Protein AF-0000000077490449 (afdb_homodimer)

Secondary structure (DSSP, 8-state):
-HHHHHHHHHHHHHHHHHHHHHTT---------TT-EEEEESTTSHHHHHHHHHHHHTT-EEEEE-S-HHHHHHHHHHHHTT--TT--PPPEE----TT-HHHHHHHHHHHHHHHS--SEEEE-----B-B-TTT--HHHHHHHHIIIIIHHHHHHHHHHHHHHHTT-EEEEEE--GGGTS--TTBHHHHHHHHHHHHHHHHHHHHHGGGTEEEEEEEE--BSSSTTTT-B-TTS-B-----HHHHTSB-HHHHHHHHHHHHHHT-SEEEES-HHHHHHHHHHHH-HHHHHHHHHHHHHHHHHHHHSTT--/-HHHHHHHHHHHHHHHHHHHHHTT---------TT-EEEEETTTSHHHHHHHHHHHHTT-EEEEE-S-HHHHHHHHHHHHHT--TT--PPPEE----TT-HHHHHHHHHHHHHHHS--SEEEE-----B-B-TTT--HHHHHHHHIIIIIHHHHHHHHHHHHHHHTT-EEEEEE--GGGTS--TTBHHHHHHHHHHHHHHHHHHHHHGGGTEEEEEEEE--BSSSTTTT-B-TTS-B-----HHHHTSB-HHHHHHHHHHHHHHT-SEEEES-HHHHHHHHHHHH-HHHHHHHHHHHHHHHHHHHHSTT--

pLDDT: mean 90.18, std 14.88, range [30.12, 98.94]

Solvent-accessible surface area (backbone atoms only — not comparable to full-atom values): 30178 Å² total; per-residue (Å²): 113,69,60,58,54,47,48,58,48,43,55,49,34,52,49,46,49,52,29,40,55,48,57,67,62,68,48,78,60,69,46,78,53,56,74,32,30,34,39,30,31,32,24,60,43,48,50,24,31,28,33,52,50,51,43,41,74,55,39,24,45,41,34,39,18,27,71,48,59,68,48,34,51,53,46,36,53,56,59,62,68,65,67,57,84,90,60,84,75,72,60,40,74,47,69,46,52,47,73,45,59,86,51,30,48,57,51,25,48,52,51,25,60,74,74,76,43,50,38,28,41,36,44,46,43,68,53,43,44,45,35,48,68,80,64,38,41,66,67,41,40,48,53,33,25,28,33,42,24,53,20,47,54,43,33,45,46,43,41,46,56,57,13,45,74,69,64,23,30,34,41,33,40,54,54,27,47,40,29,67,43,50,50,52,42,25,31,46,37,15,14,16,24,14,19,39,44,24,32,48,53,10,42,33,20,63,32,49,87,42,46,33,46,42,26,40,36,21,38,52,49,44,44,46,60,49,48,28,65,6,27,26,32,83,59,44,66,58,66,44,78,44,68,63,29,68,69,28,44,54,31,57,60,55,23,51,52,50,52,50,34,60,22,22,60,35,56,67,44,80,45,60,58,69,68,56,55,47,48,44,49,32,49,70,42,17,39,62,59,41,50,50,53,37,29,52,50,25,62,73,47,40,71,78,61,66,58,68,76,80,108,112,69,59,59,54,47,49,57,49,45,55,50,34,51,48,44,48,52,28,39,55,49,57,66,63,68,50,78,61,68,46,79,52,54,73,34,29,33,39,31,30,31,24,59,43,49,50,25,31,27,32,51,50,51,42,40,74,54,39,26,44,39,34,38,18,28,72,48,58,67,49,34,51,54,45,36,53,57,58,62,68,66,68,56,86,91,59,85,76,73,60,40,74,47,70,47,53,46,73,47,60,86,51,30,50,60,51,24,49,50,53,26,59,74,72,73,44,49,40,30,41,36,41,48,44,68,53,44,44,45,36,49,67,77,63,37,40,65,67,40,38,48,52,33,26,26,34,42,26,54,20,48,54,44,33,44,43,43,40,46,58,54,12,46,73,68,63,20,31,36,42,34,40,54,55,27,46,39,28,67,44,50,50,50,42,24,31,45,38,14,13,17,24,16,18,39,45,24,31,48,52,10,42,32,19,62,31,49,89,43,47,31,47,42,27,40,34,21,39,50,49,44,44,48,58,51,49,29,66,6,26,26,31,84,59,44,67,58,67,44,78,44,69,63,29,69,67,28,46,54,29,57,61,53,23,52,52,49,51,50,34,59,20,22,60,35,57,67,45,80,45,60,59,68,70,57,57,46,48,44,51,32,49,71,41,18,38,62,59,40,50,51,52,36,30,52,50,22,62,74,48,39,72,78,60,68,57,68,77,80,107

Organism: Branchiostoma lanceolatum (NCBI:txid7740)

Foldseek 3Di:
DVVVCVVVVVVVVVVVVVVVVCLPVFFPQFDQQAAAEEEFEPCLWFLNVLLQLVSVLSHHAYEYEEADPVSQVVSQVVSVVVCRPPHDDGHHYQYDDLLPLVCLLVSLVVSCVVPVAHAEYELDWAAFEFAAPVLADPVLLVSRLSGQASSLVSNCVSHVVRQLVVQEHEYEREAALLLLPPAGRRVSNSVNSVNRVVVQVVVQVVCVVSHYAYEYEHAYAEQTCNQCQHAYRVRHGNRDDDPRNNPGHYSNVVSVVVSRCVSRRPRYHYHDDPVSVVLSVCCVPPVVVNVVVRVVVCVVCVVVHVPPVPD/DVVVCVVVVVVVVVVVVVVVVCLPVFFPQFDQQAAAEEEFEPCLWFLNVLLQLVSVLSHHAYEYEEADPVSQVVSQVVSVVVCRPPHDDGHHYQYDDLLPLVCLLVSLVVSCVVPVAHAEYELDWAAFEFAAPVLADPVLLVSRLSGQASSLVSNCVSHVVRQLVVQEHEYEREAALLLLPPAGRRVSNSVNSVNNVVVQVVVQVVCVVSHYAYEYEHAYAEQTCRQCQHAYRVRHGNRDDDPRNNPGHYSNVVSVVVSRCVSRRPRYHYHDDPVSVVLSVCCVPPVVVNVVVRVVVCVVCVVVHVPPVPD

InterPro domains:
  IPR002347 Short-chain dehydrogenase/reductase SDR [PF00106] (36-229)
  IPR002347 Short-chain dehydrogenase/reductase SDR [PR00080] (116-127)
  IPR002347 Short-chain dehydrogenase/reductase SDR [PR00080] (169-177)
  IPR002347 Short-chain dehydrogenase/reductase SDR [PR00080] (189-208)
  IPR002347 Short-chain dehydrogenase/reductase SDR [PR00081] (37-54)
  IPR002347 Short-chain dehydrogenase/reductase SDR [PR00081] (116-127)
  IPR002347 Short-chain dehydrogenase/reductase SDR [PR00081] (163-179)
  IPR002347 Short-chain dehydrogenase/reductase SDR [PR00081] (189-208)
  IPR002347 Short-chain dehydrogenase/reductase SDR [PR00081] (210-227)
  IPR020904 Short-chain dehydrogenase/reductase, conserved site [PS00061] (176-204)
  IPR036291 NAD(P)-binding domain superfamily [SSF51735] (33-296)
  IPR057326 Ketoreductase domain [SM00822] (36-225)

Sequence (622 aa):
MVAVYLLVGGVLVVVVILLMLSRFARSTHGTTVQDKVVLITGASSGLGEACAEVFFRAGAKVILSSRSSEKLEAASKRLQTLNIPGVTYSPVILPLDLEDLDSLNDKARQAVQCHGRVDILINNAGLGYRGTCLDTTTAVHQKVMNINYFGPITLTRGIIEHMVQNGGGHVVNISSLQGRFAIPYRSAYAAAKHALQAYSDTLRAEVASKGVKVTVVSPGYITTQLSVNAITSDASQYGAMDTTTASGMAPDTVAHKILQAVERGDNEVILGKFIHRAAITLRCIAPSIYFAIMKSRARKEEDNYSHQKQSMVAVYLLVGGVLVVVVILLMLSRFARSTHGTTVQDKVVLITGASSGLGEACAEVFFRAGAKVILSSRSSEKLEAASKRLQTLNIPGVTYSPVILPLDLEDLDSLNDKARQAVQCHGRVDILINNAGLGYRGTCLDTTTAVHQKVMNINYFGPITLTRGIIEHMVQNGGGHVVNISSLQGRFAIPYRSAYAAAKHALQAYSDTLRAEVASKGVKVTVVSPGYITTQLSVNAITSDASQYGAMDTTTASGMAPDTVAHKILQAVERGDNEVILGKFIHRAAITLRCIAPSIYFAIMKSRARKEEDNYSHQKQS

Structure (mmCIF, N/CA/C/O backbone):
data_AF-0000000077490449-model_v1
#
loop_
_entity.id
_entity.type
_entity.pdbx_description
1 polymer 'Dehydrogenase/reductase SDR family member 7B'
#
loop_
_atom_site.group_PDB
_atom_site.id
_atom_site.type_symbol
_atom_site.label_atom_id
_atom_site.label_alt_id
_atom_site.label_comp_id
_atom_site.label_asym_id
_atom_site.label_entity_id
_atom_site.label_seq_id
_atom_site.pdbx_PDB_ins_code
_atom_site.Cartn_x
_atom_site.Cartn_y
_atom_site.Cartn_z
_atom_site.occupancy
_atom_site.B_iso_or_equiv
_atom_site.auth_seq_id
_atom_site.auth_comp_id
_atom_site.auth_asym_id
_atom_site.auth_atom_id
_atom_site.pdbx_PDB_model_num
ATOM 1 N N . MET A 1 1 ? 1.474 -3.764 42.188 1 39.97 1 MET A N 1
ATOM 2 C CA . MET A 1 1 ? 1.087 -3.084 40.969 1 39.97 1 MET A CA 1
ATOM 3 C C . MET A 1 1 ? 2.029 -3.449 39.812 1 39.97 1 MET A C 1
ATOM 5 O O . MET A 1 1 ? 1.581 -3.807 38.719 1 39.97 1 MET A O 1
ATOM 9 N N . VAL A 1 2 ? 3.277 -3.498 40.094 1 48.25 2 VAL A N 1
ATOM 10 C CA . VAL A 1 2 ? 4.305 -3.902 39.156 1 48.25 2 VAL A CA 1
ATOM 11 C C . VAL A 1 2 ? 4.184 -5.395 38.844 1 48.25 2 VAL A C 1
ATOM 13 O O . VAL A 1 2 ? 4.336 -5.824 37.688 1 48.25 2 VAL A O 1
ATOM 16 N N . ALA A 1 3 ? 3.791 -6.051 39.812 1 47.41 3 ALA A N 1
ATOM 17 C CA . ALA A 1 3 ? 3.684 -7.5 39.688 1 47.41 3 ALA A CA 1
ATOM 18 C C . ALA A 1 3 ? 2.533 -7.879 38.75 1 47.41 3 ALA A C 1
ATOM 20 O O . ALA A 1 3 ? 2.656 -8.797 37.938 1 47.41 3 ALA A O 1
ATOM 21 N N . VAL A 1 4 ? 1.383 -7.316 38.875 1 45 4 VAL A N 1
ATOM 22 C CA . VAL A 1 4 ? 0.223 -7.578 38.031 1 45 4 VAL A CA 1
ATOM 23 C C . VAL A 1 4 ? 0.533 -7.18 36.594 1 45 4 VAL A C 1
ATOM 25 O O . VAL A 1 4 ? 0.164 -7.887 35.656 1 45 4 VAL A O 1
ATOM 28 N N . TYR A 1 5 ? 1.234 -6.148 36.406 1 45.19 5 TYR A N 1
ATOM 29 C CA . TYR A 1 5 ? 1.629 -5.73 35.062 1 45.19 5 TYR A CA 1
ATOM 30 C C . TYR A 1 5 ? 2.613 -6.719 34.469 1 45.19 5 TYR A C 1
ATOM 32 O O . TYR A 1 5 ? 2.555 -7 33.25 1 45.19 5 TYR A O 1
ATOM 40 N N . LEU A 1 6 ? 3.367 -7.305 35.344 1 47.34 6 LEU A N 1
ATOM 41 C CA . LEU A 1 6 ? 4.32 -8.32 34.906 1 47.34 6 LEU A CA 1
ATOM 42 C C . LEU A 1 6 ? 3.602 -9.609 34.531 1 47.34 6 LEU A C 1
ATOM 44 O O . LEU A 1 6 ? 3.961 -10.25 33.531 1 47.34 6 LEU A O 1
ATOM 48 N N . LEU A 1 7 ? 2.668 -9.969 35.281 1 47.91 7 LEU A N 1
ATOM 49 C CA . LEU A 1 7 ? 1.916 -11.195 35 1 47.91 7 LEU A CA 1
ATOM 50 C C . LEU A 1 7 ? 1.09 -11.047 33.719 1 47.91 7 LEU A C 1
ATOM 52 O O . LEU A 1 7 ? 1.079 -11.945 32.875 1 47.91 7 LEU A O 1
ATOM 56 N N . VAL A 1 8 ? 0.32 -10 33.688 1 49.81 8 VAL A N 1
ATOM 57 C CA . VAL A 1 8 ? -0.479 -9.742 32.469 1 49.81 8 VAL A CA 1
ATOM 58 C C . VAL A 1 8 ? 0.436 -9.578 31.266 1 49.81 8 VAL A C 1
ATOM 60 O O . VAL A 1 8 ? 0.133 -10.086 30.188 1 49.81 8 VAL A O 1
ATOM 63 N N . GLY A 1 9 ? 1.494 -9.039 31.547 1 50.91 9 GLY A N 1
ATOM 64 C CA . GLY A 1 9 ? 2.521 -8.953 30.516 1 50.91 9 GLY A CA 1
ATOM 65 C C . GLY A 1 9 ? 3.084 -10.305 30.125 1 50.91 9 GLY A C 1
ATOM 66 O O . GLY A 1 9 ? 3.316 -10.562 28.938 1 50.91 9 GLY A O 1
ATOM 67 N N . GLY A 1 10 ? 3.252 -11.133 31.078 1 49.72 10 GLY A N 1
ATOM 68 C CA . GLY A 1 10 ? 3.729 -12.477 30.812 1 49.72 10 GLY A CA 1
ATOM 69 C C . GLY A 1 10 ? 2.758 -13.305 30 1 49.72 10 GLY A C 1
ATOM 70 O O . GLY A 1 10 ? 3.16 -13.977 29.031 1 49.72 10 GLY A O 1
ATOM 71 N N . VAL A 1 11 ? 1.585 -13.414 30.422 1 52.66 11 VAL A N 1
ATOM 72 C CA . VAL A 1 11 ? 0.553 -14.148 29.688 1 52.66 11 VAL A CA 1
ATOM 73 C C . VAL A 1 11 ? 0.431 -13.602 28.266 1 52.66 11 VAL A C 1
ATOM 75 O O . VAL A 1 11 ? 0.319 -14.367 27.312 1 52.66 11 VAL A O 1
ATOM 78 N N . LEU A 1 12 ? 0.49 -12.414 28.125 1 53.16 12 LEU A N 1
ATOM 79 C CA . LEU A 1 12 ? 0.406 -11.812 26.797 1 53.16 12 LEU A CA 1
ATOM 80 C C . LEU A 1 12 ? 1.589 -12.234 25.938 1 53.16 12 LEU A C 1
ATOM 82 O O . LEU A 1 12 ? 1.423 -12.523 24.75 1 53.16 12 LEU A O 1
ATOM 86 N N . VAL A 1 13 ? 2.709 -12.375 26.625 1 50.28 13 VAL A N 1
ATOM 87 C CA . VAL A 1 13 ? 3.914 -12.82 25.938 1 50.28 13 VAL A CA 1
ATOM 88 C C . VAL A 1 13 ? 3.74 -14.258 25.453 1 50.28 13 VAL A C 1
ATOM 90 O O . VAL A 1 13 ? 4.086 -14.594 24.328 1 50.28 13 VAL A O 1
ATOM 93 N N . VAL A 1 14 ? 3.305 -15.102 26.312 1 52.88 14 VAL A N 1
ATOM 94 C CA . VAL A 1 14 ? 3.066 -16.5 25.938 1 52.88 14 VAL A CA 1
ATOM 95 C C . VAL A 1 14 ? 2.068 -16.562 24.781 1 52.88 14 VAL A C 1
ATOM 97 O O . VAL A 1 14 ? 2.264 -17.312 23.828 1 52.88 14 VAL A O 1
ATOM 100 N N . VAL A 1 15 ? 1.185 -15.773 24.891 1 54.62 15 VAL A N 1
ATOM 101 C CA . VAL A 1 15 ? 0.162 -15.781 23.844 1 54.62 15 VAL A CA 1
ATOM 102 C C . VAL A 1 15 ? 0.759 -15.297 22.531 1 54.62 15 VAL A C 1
ATOM 104 O O . VAL A 1 15 ? 0.509 -15.883 21.469 1 54.62 15 VAL A O 1
ATOM 107 N N . VAL A 1 16 ? 1.604 -14.289 22.719 1 55.72 16 VAL A N 1
ATOM 108 C CA . VAL A 1 16 ? 2.246 -13.781 21.516 1 55.72 16 VAL A CA 1
ATOM 109 C C . VAL A 1 16 ? 3.164 -14.844 20.922 1 55.72 16 VAL A C 1
ATOM 111 O O . VAL A 1 16 ? 3.172 -15.062 19.703 1 55.72 16 VAL A O 1
ATOM 114 N N . ILE A 1 17 ? 3.889 -15.492 21.766 1 54.31 17 ILE A N 1
ATOM 115 C CA . ILE A 1 17 ? 4.789 -16.547 21.312 1 54.31 17 ILE A CA 1
ATOM 116 C C . ILE A 1 17 ? 3.986 -17.672 20.672 1 54.31 17 ILE A C 1
ATOM 118 O O . ILE A 1 17 ? 4.344 -18.172 19.594 1 54.31 17 ILE A O 1
ATOM 122 N N . LEU A 1 18 ? 3.039 -18.031 21.344 1 54.97 18 LEU A N 1
ATOM 123 C CA . LEU A 1 18 ? 2.225 -19.109 20.812 1 54.97 18 LEU A CA 1
ATOM 124 C C . LEU A 1 18 ? 1.582 -18.719 19.5 1 54.97 18 LEU A C 1
ATOM 126 O O . LEU A 1 18 ? 1.51 -19.531 18.562 1 54.97 18 LEU A O 1
ATOM 130 N N . LEU A 1 19 ? 1.301 -17.5 19.531 1 56.25 19 LEU A N 1
ATOM 131 C CA . LEU A 1 19 ? 0.668 -17.031 18.297 1 56.25 19 LEU A CA 1
ATOM 132 C C . LEU A 1 19 ? 1.681 -16.953 17.156 1 56.25 19 LEU A C 1
ATOM 134 O O . LEU A 1 19 ? 1.365 -17.281 16.016 1 56.25 19 LEU A O 1
ATOM 138 N N . MET A 1 20 ? 2.854 -16.531 17.562 1 56.38 20 MET A N 1
ATOM 139 C CA . MET A 1 20 ? 3.922 -16.516 16.562 1 56.38 20 MET A CA 1
ATOM 140 C C . MET A 1 20 ? 4.223 -17.922 16.062 1 56.38 20 MET A C 1
ATOM 142 O O . MET A 1 20 ? 4.473 -18.125 14.867 1 56.38 20 MET A O 1
ATOM 146 N N . LEU A 1 21 ? 4.137 -18.797 16.953 1 54.88 21 LEU A N 1
ATOM 147 C CA . LEU A 1 21 ? 4.418 -20.188 16.578 1 54.88 21 LEU A CA 1
ATOM 148 C C . LEU A 1 21 ? 3.314 -20.734 15.688 1 54.88 21 LEU A C 1
ATOM 150 O O . LEU A 1 21 ? 3.555 -21.656 14.898 1 54.88 21 LEU A O 1
ATOM 154 N N . SER A 1 22 ? 2.193 -20.172 15.82 1 51.47 22 SER A N 1
ATOM 155 C CA . SER A 1 22 ? 1.087 -20.672 15.008 1 51.47 22 SER A CA 1
ATOM 156 C C . SER A 1 22 ? 1.278 -20.328 13.539 1 51.47 22 SER A C 1
ATOM 158 O O . SER A 1 22 ? 0.618 -20.891 12.664 1 51.47 22 SER A O 1
ATOM 160 N N . ARG A 1 23 ? 2.156 -19.359 13.344 1 55.34 23 ARG A N 1
ATOM 161 C CA . ARG A 1 23 ? 2.475 -18.969 11.977 1 55.34 23 ARG A CA 1
ATOM 162 C C . ARG A 1 23 ? 3.051 -20.156 11.195 1 55.34 23 ARG A C 1
ATOM 164 O O . ARG A 1 23 ? 2.996 -20.188 9.969 1 55.34 23 ARG A O 1
ATOM 171 N N . PHE A 1 24 ? 3.506 -21.047 11.992 1 51.28 24 PHE A N 1
ATOM 172 C CA . PHE A 1 24 ? 4.16 -22.203 11.375 1 51.28 24 PHE A CA 1
ATOM 173 C C . PHE A 1 24 ? 3.154 -23.312 11.102 1 51.28 24 PHE A C 1
ATOM 175 O O . PHE A 1 24 ? 3.504 -24.344 10.516 1 51.28 24 PHE A O 1
ATOM 182 N N . ALA A 1 25 ? 1.963 -23.047 11.492 1 51.03 25 ALA A N 1
ATOM 183 C CA . ALA A 1 25 ? 0.997 -24.109 11.211 1 51.03 25 ALA A CA 1
ATOM 184 C C . ALA A 1 25 ? 0.637 -24.141 9.727 1 51.03 25 ALA A C 1
ATOM 186 O O . ALA A 1 25 ? 0.317 -23.109 9.133 1 51.03 25 ALA A O 1
ATOM 187 N N . ARG A 1 26 ? 1.189 -25.141 9.055 1 55.12 26 ARG A N 1
ATOM 188 C CA . ARG A 1 26 ? 0.95 -25.406 7.641 1 55.12 26 ARG A CA 1
ATOM 189 C C . ARG A 1 26 ? -0.336 -26.203 7.438 1 55.12 26 ARG A C 1
ATOM 191 O O . ARG A 1 26 ? -0.715 -27 8.289 1 55.12 26 ARG A O 1
ATOM 198 N N . SER A 1 27 ? -1.122 -25.609 6.441 1 55.31 27 SER A N 1
ATOM 199 C CA . SER A 1 27 ? -2.336 -26.328 6.082 1 55.31 27 SER A CA 1
ATOM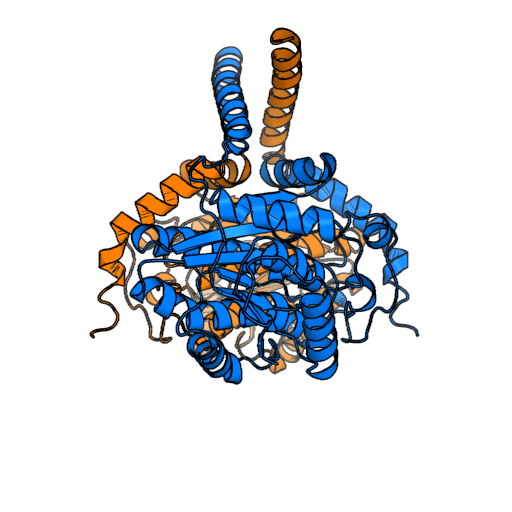 200 C C . SER A 1 27 ? -2.014 -27.75 5.613 1 55.31 27 SER A C 1
ATOM 202 O O . SER A 1 27 ? -0.979 -27.984 4.984 1 55.31 27 SER A O 1
ATOM 204 N N . THR A 1 28 ? -2.549 -28.719 6.094 1 51.53 28 THR A N 1
ATOM 205 C CA . THR A 1 28 ? -2.34 -30.125 5.73 1 51.53 28 THR A CA 1
ATOM 206 C C . THR A 1 28 ? -3.201 -30.5 4.531 1 51.53 28 THR A C 1
ATOM 208 O O . THR A 1 28 ? -3.268 -31.672 4.156 1 51.53 28 THR A O 1
ATOM 211 N N . HIS A 1 29 ? -3.955 -29.578 3.922 1 55.91 29 HIS A N 1
ATOM 212 C CA . HIS A 1 29 ? -4.789 -30.078 2.83 1 55.91 29 HIS A CA 1
ATOM 213 C C . HIS A 1 29 ? -4.023 -30.078 1.511 1 55.91 29 HIS A C 1
ATOM 215 O O . HIS A 1 29 ? -4.004 -29.078 0.799 1 55.91 29 HIS A O 1
ATOM 221 N N . GLY A 1 30 ? -3.197 -31.047 1.38 1 64.56 30 GLY A N 1
ATOM 222 C CA . GLY A 1 30 ? -2.287 -31.109 0.247 1 64.56 30 GLY A CA 1
ATOM 223 C C . GLY A 1 30 ? -2.99 -31.391 -1.066 1 64.56 30 GLY A C 1
ATOM 224 O O . GLY A 1 30 ? -3.762 -32.344 -1.168 1 64.56 30 GLY A O 1
ATOM 225 N N . THR A 1 31 ? -3.258 -30.344 -1.899 1 80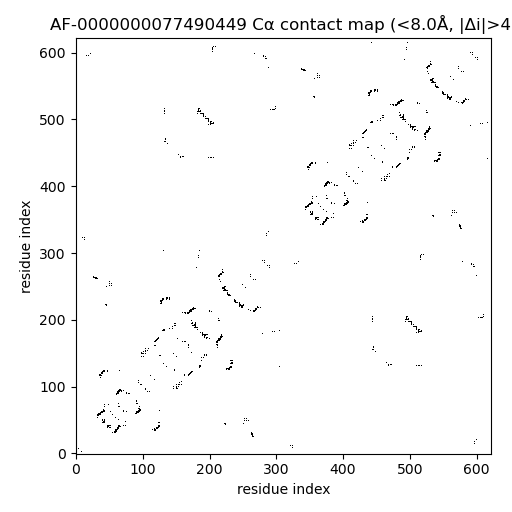.56 31 THR A N 1
ATOM 226 C CA . THR A 1 31 ? -3.736 -30.547 -3.262 1 80.56 31 THR A CA 1
ATOM 227 C C . THR A 1 31 ? -2.57 -30.594 -4.246 1 80.56 31 THR A C 1
ATOM 229 O O . THR A 1 31 ? -1.542 -29.953 -4.023 1 80.56 31 THR A O 1
ATOM 232 N N . THR A 1 32 ? -2.73 -31.594 -5.117 1 91.06 32 THR A N 1
ATOM 233 C CA . THR A 1 32 ? -1.723 -31.672 -6.172 1 91.06 32 THR A CA 1
ATOM 234 C C . THR A 1 32 ? -2.037 -30.688 -7.297 1 91.06 32 THR A C 1
ATOM 236 O O . THR A 1 32 ? -3.199 -30.344 -7.523 1 91.06 32 THR A O 1
ATOM 239 N N . VAL A 1 33 ? -0.99 -30.234 -8 1 96.31 33 VAL A N 1
ATOM 240 C CA . VAL A 1 33 ? -1.188 -29.312 -9.109 1 96.31 33 VAL A CA 1
ATOM 241 C C . VAL A 1 33 ? -1.253 -30.078 -10.43 1 96.31 33 VAL A C 1
ATOM 243 O O . VAL A 1 33 ? -1.312 -29.484 -11.5 1 96.31 33 VAL A O 1
ATOM 246 N N . GLN A 1 34 ? -1.251 -31.422 -10.312 1 94.62 34 GLN A N 1
ATOM 247 C CA . GLN A 1 34 ? -1.337 -32.281 -11.5 1 94.62 34 GLN A CA 1
ATOM 248 C C . GLN A 1 34 ? -2.592 -31.953 -12.312 1 94.62 34 GLN A C 1
ATOM 250 O O . GLN A 1 34 ? -3.697 -31.922 -11.766 1 94.62 34 GLN A O 1
ATOM 255 N N . ASP A 1 35 ? -2.449 -31.625 -13.555 1 94.69 35 ASP A N 1
ATOM 256 C CA . ASP A 1 35 ? -3.48 -31.375 -14.562 1 94.69 35 ASP A CA 1
ATOM 257 C C . ASP A 1 35 ? -4.203 -30.062 -14.297 1 94.69 35 ASP A C 1
ATOM 259 O O . ASP A 1 35 ? -5.188 -29.75 -14.969 1 94.69 35 ASP A O 1
ATOM 263 N N . LYS A 1 36 ? -3.752 -29.344 -13.273 1 96.88 36 LYS A N 1
ATOM 264 C CA . LYS A 1 36 ? -4.305 -28 -13.039 1 96.88 36 LYS A CA 1
ATOM 265 C C . LYS A 1 36 ? -3.725 -26.984 -14.023 1 96.88 36 LYS A C 1
ATOM 267 O O . LYS A 1 36 ? -2.564 -27.109 -14.43 1 96.88 36 LYS A O 1
ATOM 272 N N . VAL A 1 37 ? -4.527 -26.031 -14.414 1 98.19 37 VAL A N 1
ATOM 273 C CA . VAL A 1 37 ? -4.09 -24.969 -15.312 1 98.19 37 VAL A CA 1
ATOM 274 C C . VAL A 1 37 ? -3.523 -23.812 -14.508 1 98.19 37 VAL A C 1
ATOM 276 O O . VAL A 1 37 ? -4.215 -23.234 -13.656 1 98.19 37 VAL A O 1
ATOM 279 N N . VAL A 1 38 ? -2.254 -23.453 -14.773 1 98.81 38 VAL A N 1
ATOM 280 C CA . VAL A 1 38 ? -1.554 -22.422 -14.016 1 98.81 38 VAL A CA 1
ATOM 281 C C . VAL A 1 38 ? -1.122 -21.297 -14.953 1 98.81 38 VAL A C 1
ATOM 283 O O . VAL A 1 38 ? -0.371 -21.531 -15.898 1 98.81 38 VAL A O 1
ATOM 286 N N . LEU A 1 39 ? -1.659 -20.094 -14.742 1 98.94 39 LEU A N 1
ATOM 287 C CA . LEU A 1 39 ? -1.214 -18.891 -15.438 1 98.94 39 LEU A CA 1
ATOM 288 C C . LEU A 1 39 ? -0.117 -18.188 -14.648 1 98.94 39 LEU A C 1
ATOM 290 O O . LEU A 1 39 ? -0.303 -17.859 -13.469 1 98.94 39 LEU A O 1
ATOM 294 N N . ILE A 1 40 ? 1.031 -17.953 -15.242 1 98.94 40 ILE A N 1
ATOM 295 C CA . ILE A 1 40 ? 2.172 -17.328 -14.578 1 98.94 40 ILE A CA 1
ATOM 296 C C . ILE A 1 40 ? 2.578 -16.062 -15.328 1 98.94 40 ILE A C 1
ATOM 298 O O . ILE A 1 40 ? 2.914 -16.125 -16.516 1 98.94 40 ILE A O 1
ATOM 302 N N . THR A 1 41 ? 2.562 -14.938 -14.695 1 98.81 41 THR A N 1
ATOM 303 C CA . THR A 1 41 ? 3.055 -13.711 -15.305 1 98.81 41 THR A CA 1
ATOM 304 C C . THR A 1 41 ? 4.547 -13.531 -15.039 1 98.81 41 THR A C 1
ATOM 306 O O . THR A 1 41 ? 5.059 -13.992 -14.016 1 98.81 41 THR A O 1
ATOM 309 N N . GLY A 1 42 ? 5.219 -12.805 -15.953 1 97.94 42 GLY A N 1
ATOM 310 C CA . GLY A 1 42 ? 6.664 -12.695 -15.859 1 97.94 42 GLY A CA 1
ATOM 311 C C . GLY A 1 42 ? 7.383 -14.016 -16.047 1 97.94 42 GLY A C 1
ATOM 312 O O . GLY A 1 42 ? 8.398 -14.273 -15.406 1 97.94 42 GLY A O 1
ATOM 313 N N . ALA A 1 43 ? 6.91 -14.859 -16.891 1 98.06 43 ALA A N 1
ATOM 314 C CA . ALA A 1 43 ? 7.332 -16.25 -16.969 1 98.06 43 ALA A CA 1
ATOM 315 C C . ALA A 1 43 ? 8.57 -16.406 -17.844 1 98.06 43 ALA A C 1
ATOM 317 O O . ALA A 1 43 ? 9.086 -17.516 -18.016 1 98.06 43 ALA A O 1
ATOM 318 N N . SER A 1 44 ? 9.117 -15.328 -18.344 1 94.12 44 SER A N 1
ATOM 319 C CA . SER A 1 44 ? 10.219 -15.445 -19.297 1 94.12 44 SER A CA 1
ATOM 320 C C . SER A 1 44 ? 11.562 -15.188 -18.625 1 94.12 44 SER A C 1
ATOM 322 O O . SER A 1 44 ? 12.594 -15.133 -19.281 1 94.12 44 SER A O 1
ATOM 324 N N . SER A 1 45 ? 11.547 -14.922 -17.312 1 91.81 45 SER A N 1
ATOM 325 C CA . SER A 1 45 ? 12.82 -14.688 -16.641 1 91.81 45 SER A CA 1
ATOM 326 C C . SER A 1 45 ? 12.703 -14.891 -15.133 1 91.81 45 SER A C 1
ATOM 328 O O . SER A 1 45 ? 11.594 -15 -14.602 1 91.81 45 SER A O 1
ATOM 330 N N . GLY A 1 46 ? 13.828 -15.141 -14.586 1 95.19 46 GLY A N 1
ATOM 331 C CA . GLY A 1 46 ? 13.961 -15.102 -13.141 1 95.19 46 GLY A CA 1
ATOM 332 C C . GLY A 1 46 ? 13.047 -16.078 -12.43 1 95.19 46 GLY A C 1
ATOM 333 O O . GLY A 1 46 ? 13.031 -17.266 -12.75 1 95.19 46 GLY A O 1
ATOM 334 N N . LEU A 1 47 ? 12.359 -15.57 -11.469 1 97.81 47 LEU A N 1
ATOM 335 C CA . LEU A 1 47 ? 11.5 -16.391 -10.625 1 97.81 47 LEU A CA 1
ATOM 336 C C . LEU A 1 47 ? 10.344 -16.969 -11.438 1 97.81 47 LEU A C 1
ATOM 338 O O . LEU A 1 47 ? 9.922 -18.109 -11.211 1 97.81 47 LEU A O 1
ATOM 342 N N . GLY A 1 48 ? 9.805 -16.188 -12.406 1 98.38 48 GLY A N 1
ATOM 343 C CA . GLY A 1 48 ? 8.719 -16.672 -13.234 1 98.38 48 GLY A CA 1
ATOM 344 C C . GLY A 1 48 ? 9.086 -17.891 -14.062 1 98.38 48 GLY A C 1
ATOM 345 O O . GLY A 1 48 ? 8.305 -18.828 -14.18 1 98.38 48 GLY A O 1
ATOM 346 N N . GLU A 1 49 ? 10.242 -17.812 -14.617 1 97.62 49 GLU A N 1
ATOM 347 C CA . GLU A 1 49 ? 10.742 -18.953 -15.391 1 97.62 49 GLU A CA 1
ATOM 348 C C . GLU A 1 49 ? 10.922 -20.188 -14.5 1 97.62 49 GLU A C 1
ATOM 350 O O . GLU A 1 49 ? 10.578 -21.297 -14.891 1 97.62 49 GLU A O 1
ATOM 355 N N . ALA A 1 50 ? 11.477 -19.984 -13.32 1 98.25 50 ALA A N 1
ATOM 356 C CA . ALA A 1 50 ? 11.672 -21.078 -12.367 1 98.25 50 ALA A CA 1
ATOM 357 C C . ALA A 1 50 ? 10.328 -21.672 -11.945 1 98.25 50 ALA A C 1
ATOM 359 O O . ALA A 1 50 ? 10.195 -22.891 -11.836 1 98.25 50 ALA A O 1
ATOM 360 N N . CYS A 1 51 ? 9.336 -20.844 -11.703 1 98.75 51 CYS A N 1
ATOM 361 C CA . CYS A 1 51 ? 8 -21.328 -11.359 1 98.75 51 CYS A CA 1
ATOM 362 C C . CYS A 1 51 ? 7.41 -22.141 -12.5 1 98.75 51 CYS A C 1
ATOM 364 O O . CYS A 1 51 ? 6.832 -23.219 -12.273 1 98.75 51 CYS A O 1
ATOM 366 N N . ALA A 1 52 ? 7.543 -21.625 -13.711 1 98.44 52 ALA A N 1
ATOM 367 C CA . ALA A 1 52 ? 7.031 -22.344 -14.875 1 98.44 52 ALA A CA 1
ATOM 368 C C . ALA A 1 52 ? 7.59 -23.766 -14.922 1 98.44 52 ALA A C 1
ATOM 370 O O . ALA A 1 52 ? 6.84 -24.719 -15.117 1 98.44 52 ALA A O 1
ATOM 371 N N . GLU A 1 53 ? 8.875 -23.859 -14.727 1 97.62 53 GLU A N 1
ATOM 372 C CA . GLU A 1 53 ? 9.523 -25.172 -14.789 1 97.62 53 GLU A CA 1
ATOM 373 C C . GLU A 1 53 ? 9.055 -26.078 -13.656 1 97.62 53 GLU A C 1
ATOM 375 O O . GLU A 1 53 ? 8.711 -27.234 -13.891 1 97.62 53 GLU A O 1
ATOM 380 N N . VAL A 1 54 ? 9.039 -25.578 -12.422 1 98.06 54 VAL A N 1
ATOM 381 C CA . VAL A 1 54 ? 8.703 -26.359 -11.242 1 98.06 54 VAL A CA 1
ATOM 382 C C . VAL A 1 54 ? 7.25 -26.828 -11.336 1 98.06 54 VAL A C 1
ATOM 384 O O . VAL A 1 54 ? 6.953 -28 -11.047 1 98.06 54 VAL A O 1
ATOM 387 N N . PHE A 1 55 ? 6.324 -26.016 -11.766 1 97.94 55 PHE A N 1
ATOM 388 C CA . PHE A 1 55 ? 4.918 -26.375 -11.883 1 97.94 55 PHE A CA 1
ATOM 389 C C . PHE A 1 55 ? 4.695 -27.328 -13.055 1 97.94 55 PHE A C 1
ATOM 391 O O . PHE A 1 55 ? 3.883 -28.25 -12.969 1 97.94 55 PHE A O 1
ATOM 398 N N . PHE A 1 56 ? 5.414 -27.109 -14.148 1 97.5 56 PHE A N 1
ATOM 399 C CA . PHE A 1 56 ? 5.336 -28 -15.297 1 97.5 56 PHE A CA 1
ATOM 400 C C . PHE A 1 56 ? 5.801 -29.406 -14.93 1 97.5 56 PHE A C 1
ATOM 402 O O . PHE A 1 56 ? 5.133 -30.391 -15.242 1 97.5 56 PHE A O 1
ATOM 409 N N . ARG A 1 57 ? 6.891 -29.484 -14.211 1 95.62 57 ARG A N 1
ATOM 410 C CA . ARG A 1 57 ? 7.434 -30.766 -13.75 1 95.62 57 ARG A CA 1
ATOM 411 C C . ARG A 1 57 ? 6.457 -31.469 -12.812 1 95.62 57 ARG A C 1
ATOM 413 O O . ARG A 1 57 ? 6.402 -32.688 -12.781 1 95.62 57 ARG A O 1
ATOM 420 N N . ALA A 1 58 ? 5.676 -30.703 -12.141 1 95.12 58 ALA A N 1
ATOM 421 C CA . ALA A 1 58 ? 4.711 -31.25 -11.188 1 95.12 58 ALA A CA 1
ATOM 422 C C . ALA A 1 58 ? 3.432 -31.688 -11.898 1 95.12 58 ALA A C 1
ATOM 424 O O . ALA A 1 58 ? 2.494 -32.156 -11.258 1 95.12 58 ALA A O 1
ATOM 425 N N . GLY A 1 59 ? 3.354 -31.453 -13.227 1 95 59 GLY A N 1
ATOM 426 C CA . GLY A 1 59 ? 2.256 -31.969 -14.023 1 95 59 GLY A CA 1
ATOM 427 C C . GLY A 1 59 ? 1.197 -30.938 -14.336 1 95 59 GLY A C 1
ATOM 428 O O . GLY A 1 59 ? 0.13 -31.266 -14.852 1 95 59 GLY A O 1
ATOM 429 N N . ALA A 1 60 ? 1.458 -29.688 -14.07 1 97 60 ALA A N 1
ATOM 430 C CA . ALA A 1 60 ? 0.496 -28.625 -14.344 1 97 60 ALA A CA 1
ATOM 431 C C . ALA A 1 60 ? 0.504 -28.234 -15.82 1 97 60 ALA A C 1
ATOM 433 O O . ALA A 1 60 ? 1.53 -28.359 -16.484 1 97 60 ALA A O 1
ATOM 434 N N . LYS A 1 61 ? -0.644 -27.828 -16.312 1 97.69 61 LYS A N 1
ATOM 435 C CA . LYS A 1 61 ? -0.74 -27.141 -17.594 1 97.69 61 LYS A CA 1
ATOM 436 C C . LYS A 1 61 ? -0.417 -25.656 -17.453 1 97.69 61 LYS A C 1
ATOM 438 O O . LYS A 1 61 ? -1.216 -24.891 -16.906 1 97.69 61 LYS A O 1
ATOM 443 N N . VAL A 1 62 ? 0.742 -25.234 -17.984 1 98.38 62 VAL A N 1
ATOM 444 C CA . VAL A 1 62 ? 1.213 -23.891 -17.688 1 98.38 62 VAL A CA 1
ATOM 445 C C . VAL A 1 62 ? 0.923 -22.953 -18.859 1 98.38 62 VAL A C 1
ATOM 447 O O . VAL A 1 62 ? 1.054 -23.359 -20.016 1 98.38 62 VAL A O 1
ATOM 450 N N . ILE A 1 63 ? 0.394 -21.812 -18.578 1 98.81 63 ILE A N 1
ATOM 451 C CA . ILE A 1 63 ? 0.281 -20.656 -19.484 1 98.81 63 ILE A CA 1
ATOM 452 C C . ILE A 1 63 ? 1.322 -19.609 -19.109 1 98.81 63 ILE A C 1
ATOM 454 O O . ILE A 1 63 ? 1.296 -19.062 -18 1 98.81 63 ILE A O 1
ATOM 458 N N . LEU A 1 64 ? 2.258 -19.344 -20.062 1 98.75 64 LEU A N 1
ATOM 459 C CA . LEU A 1 64 ? 3.367 -18.422 -19.828 1 98.75 64 LEU A CA 1
ATOM 460 C C . LEU A 1 64 ? 3.027 -17.031 -20.359 1 98.75 64 LEU A C 1
ATOM 462 O O . LEU A 1 64 ? 2.721 -16.859 -21.547 1 98.75 64 LEU A O 1
ATOM 466 N N . SER A 1 65 ? 3.115 -16.047 -19.469 1 98.75 65 SER A N 1
ATOM 467 C CA . SER A 1 65 ? 2.783 -14.695 -19.891 1 98.75 65 SER A CA 1
ATOM 468 C C . SER A 1 65 ? 3.908 -13.719 -19.547 1 98.75 65 SER A C 1
ATOM 470 O O . SER A 1 65 ? 4.488 -13.781 -18.469 1 98.75 65 SER A O 1
ATOM 472 N N . SER A 1 66 ? 4.273 -12.906 -20.406 1 97.88 66 SER A N 1
ATOM 473 C CA . SER A 1 66 ? 5.18 -11.766 -20.312 1 97.88 66 SER A CA 1
ATOM 474 C C . SER A 1 66 ? 5.027 -10.844 -21.516 1 97.88 66 SER A C 1
ATOM 476 O O . SER A 1 66 ? 4.172 -11.07 -22.375 1 97.88 66 SER A O 1
ATOM 478 N N . ARG A 1 67 ? 5.816 -9.852 -21.609 1 95.06 67 ARG A N 1
ATOM 479 C CA . ARG A 1 67 ? 5.664 -8.852 -22.672 1 95.06 67 ARG A CA 1
ATOM 480 C C . ARG A 1 67 ? 6.25 -9.359 -23.984 1 95.06 67 ARG A C 1
ATOM 482 O O . ARG A 1 67 ? 5.781 -8.984 -25.062 1 95.06 67 ARG A O 1
ATOM 489 N N . SER A 1 68 ? 7.25 -10.227 -23.922 1 96 68 SER A N 1
ATOM 490 C CA . SER A 1 68 ? 8 -10.602 -25.109 1 96 68 SER A CA 1
ATOM 491 C C . SER A 1 68 ? 7.582 -11.984 -25.609 1 96 68 SER A C 1
ATOM 493 O O . SER A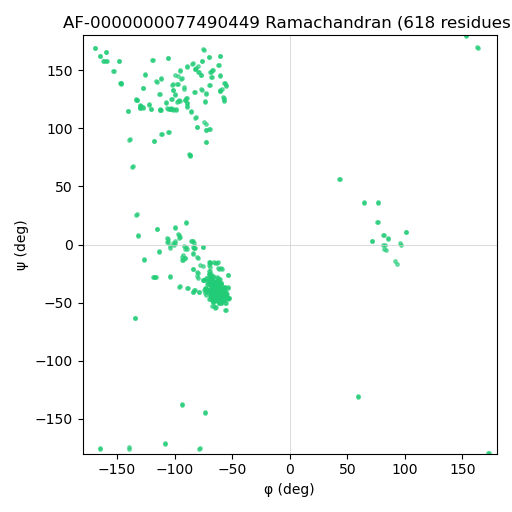 1 68 ? 7.883 -12.992 -24.984 1 96 68 SER A O 1
ATOM 495 N N . SER A 1 69 ? 7.047 -11.992 -26.812 1 97.38 69 SER A N 1
ATOM 496 C CA . SER A 1 69 ? 6.664 -13.266 -27.406 1 97.38 69 SER A CA 1
ATOM 497 C C . SER A 1 69 ? 7.887 -14.133 -27.688 1 97.38 69 SER A C 1
ATOM 499 O O . SER A 1 69 ? 7.848 -15.352 -27.484 1 97.38 69 SER A O 1
ATOM 501 N N . GLU A 1 70 ? 8.906 -13.523 -28.094 1 97.88 70 GLU A N 1
ATOM 502 C CA . GLU A 1 70 ? 10.125 -14.25 -28.422 1 97.88 70 GLU A CA 1
ATOM 503 C C . GLU A 1 70 ? 10.688 -14.969 -27.188 1 97.88 70 GLU A C 1
ATOM 505 O O . GLU A 1 70 ? 11.039 -16.141 -27.266 1 97.88 70 GLU A O 1
ATOM 510 N N . LYS A 1 71 ? 10.742 -14.297 -26.094 1 97.5 71 LYS A N 1
ATOM 511 C CA . LYS A 1 71 ? 11.266 -14.883 -24.859 1 97.5 71 LYS A CA 1
ATOM 512 C C . LYS A 1 71 ? 10.336 -15.977 -24.344 1 97.5 71 LYS A C 1
ATOM 514 O O . LYS A 1 71 ? 10.797 -16.984 -23.797 1 97.5 71 LYS A O 1
ATOM 519 N N . LEU A 1 72 ? 9.078 -15.781 -24.562 1 98.19 72 LEU A N 1
ATOM 520 C CA . LEU A 1 72 ? 8.109 -16.781 -24.141 1 98.19 72 LEU A CA 1
ATOM 521 C C . LEU A 1 72 ? 8.234 -18.047 -24.969 1 98.19 72 LEU A C 1
ATOM 523 O O . LEU A 1 72 ? 8.141 -19.156 -24.422 1 98.19 72 LEU A O 1
ATOM 527 N N . GLU A 1 73 ? 8.391 -17.906 -26.25 1 97.75 73 GLU A N 1
ATOM 528 C CA . GLU A 1 73 ? 8.57 -19.047 -27.125 1 97.75 73 GLU A CA 1
ATOM 529 C C . GLU A 1 73 ? 9.812 -19.859 -26.734 1 97.75 73 GLU A C 1
ATOM 531 O O . GLU A 1 73 ? 9.781 -21.078 -26.703 1 97.75 73 GLU A O 1
ATOM 536 N N . ALA A 1 74 ? 10.852 -19.141 -26.453 1 97.38 74 ALA A N 1
ATOM 537 C CA . ALA A 1 74 ? 12.078 -19.797 -26 1 97.38 74 ALA A CA 1
ATOM 538 C C . ALA A 1 74 ? 11.836 -20.578 -24.703 1 97.38 74 ALA A C 1
ATOM 540 O O . ALA A 1 74 ? 12.305 -21.703 -24.547 1 97.38 74 ALA A O 1
ATOM 541 N N . ALA A 1 75 ? 11.117 -19.969 -23.766 1 96.88 75 ALA A N 1
ATOM 542 C CA . ALA A 1 75 ? 10.789 -20.609 -22.5 1 96.88 75 ALA A CA 1
ATOM 543 C C . ALA A 1 75 ? 9.93 -21.844 -22.719 1 96.88 75 ALA A C 1
ATOM 545 O O . ALA A 1 75 ? 10.148 -22.891 -22.109 1 96.88 75 ALA A O 1
ATOM 546 N N . SER A 1 76 ? 8.961 -21.703 -23.562 1 97.06 76 SER A N 1
ATOM 547 C CA . SER A 1 76 ? 8.086 -22.828 -23.891 1 97.06 76 SER A CA 1
ATOM 548 C C . SER A 1 76 ? 8.867 -24 -24.484 1 97.06 76 SER A C 1
ATOM 550 O O . SER A 1 76 ? 8.656 -25.141 -24.094 1 97.06 76 SER A O 1
ATOM 552 N N . LYS A 1 77 ? 9.734 -23.719 -25.406 1 95.94 77 LYS A N 1
ATOM 553 C CA . LYS A 1 77 ? 10.562 -24.75 -26.031 1 95.94 77 LYS A CA 1
ATOM 554 C C . LYS A 1 77 ? 11.438 -25.453 -25 1 95.94 77 LYS A C 1
ATOM 556 O O . LYS A 1 77 ? 11.57 -26.672 -25.031 1 95.94 77 LYS A O 1
ATOM 561 N N . ARG A 1 78 ? 11.992 -24.703 -24.125 1 95.5 78 ARG A N 1
ATOM 562 C CA . ARG A 1 78 ? 12.828 -25.266 -23.078 1 95.5 78 ARG A CA 1
ATOM 563 C C . ARG A 1 78 ? 12.039 -26.234 -22.203 1 95.5 78 ARG A C 1
ATOM 565 O O . ARG A 1 78 ? 12.539 -27.297 -21.844 1 95.5 78 ARG A O 1
ATOM 572 N N . LEU A 1 79 ? 10.836 -25.891 -21.844 1 96.06 79 LEU A N 1
ATOM 573 C CA . LEU A 1 79 ? 10 -26.734 -21 1 96.06 79 LEU A CA 1
ATOM 574 C C . LEU A 1 79 ? 9.633 -28.016 -21.719 1 96.06 79 LEU A C 1
ATOM 576 O O . LEU A 1 79 ? 9.57 -29.094 -21.109 1 96.06 79 LEU A O 1
ATOM 580 N N . GLN A 1 80 ? 9.43 -27.906 -23.016 1 94.06 80 GLN A N 1
ATOM 581 C CA . GLN A 1 80 ? 9.039 -29.078 -23.812 1 94.06 80 GLN A CA 1
ATOM 582 C C . GLN A 1 80 ? 10.18 -30.078 -23.891 1 94.06 80 GLN A C 1
ATOM 584 O O . GLN A 1 80 ? 9.945 -31.281 -24.031 1 94.06 80 GLN A O 1
ATOM 589 N N . THR A 1 81 ? 11.359 -29.625 -23.781 1 92.75 81 THR A N 1
ATOM 590 C CA . THR A 1 81 ? 12.523 -30.5 -23.891 1 92.75 81 THR A CA 1
ATOM 591 C C . THR A 1 81 ? 12.695 -31.328 -22.625 1 92.75 81 THR A C 1
ATOM 593 O O . THR A 1 81 ? 13.43 -32.312 -22.609 1 92.75 81 THR A O 1
ATOM 596 N N . LEU A 1 82 ? 12.117 -30.953 -21.547 1 91 82 LEU A N 1
ATOM 597 C CA . LEU A 1 82 ? 12.25 -31.672 -20.281 1 91 82 LEU A CA 1
ATOM 598 C C . LEU A 1 82 ? 11.672 -33.094 -20.391 1 91 82 LEU A C 1
ATOM 600 O O . LEU A 1 82 ? 12 -33.969 -19.578 1 91 82 LEU A O 1
ATOM 604 N N . ASN A 1 83 ? 10.891 -33.438 -21.359 1 84.25 83 ASN A N 1
ATOM 605 C CA . ASN A 1 83 ? 10.305 -34.75 -21.625 1 84.25 83 ASN A CA 1
ATOM 606 C C . ASN A 1 83 ? 9.773 -35.406 -20.359 1 84.25 83 ASN A C 1
ATOM 608 O O . ASN A 1 83 ? 10.148 -36.531 -20.031 1 84.25 83 ASN A O 1
ATOM 612 N N . ILE A 1 84 ? 8.891 -34.719 -19.672 1 85.75 84 ILE A N 1
ATOM 613 C CA . ILE A 1 84 ? 8.297 -35.219 -18.422 1 85.75 84 ILE A CA 1
ATOM 614 C C . ILE A 1 84 ? 7.289 -36.312 -18.75 1 85.75 84 ILE A C 1
ATOM 616 O O . ILE A 1 84 ? 6.344 -36.125 -19.5 1 85.75 84 ILE A O 1
ATOM 620 N N . PRO A 1 85 ? 7.465 -37.5 -18.188 1 83.75 85 PRO A N 1
ATOM 621 C CA . PRO A 1 85 ? 6.535 -38.594 -18.469 1 83.75 85 PRO A CA 1
ATOM 622 C C . PRO A 1 85 ? 5.098 -38.281 -18.062 1 83.75 85 PRO A C 1
ATOM 624 O O . PRO A 1 85 ? 4.867 -37.688 -17 1 83.75 85 PRO A O 1
ATOM 627 N N . GLY A 1 86 ? 4.188 -38.531 -18.875 1 81.75 86 GLY A N 1
ATOM 628 C CA . GLY A 1 86 ? 2.779 -38.344 -18.547 1 81.75 86 GLY A CA 1
ATOM 629 C C . GLY A 1 86 ? 2.248 -37 -18.938 1 81.75 86 GLY A C 1
ATOM 630 O O . GLY A 1 86 ? 1.035 -36.781 -19 1 81.75 86 GLY A O 1
ATOM 631 N N . VAL A 1 87 ? 3.201 -36.094 -19.188 1 78.38 87 VAL A N 1
ATOM 632 C CA . VAL A 1 87 ? 2.764 -34.75 -19.578 1 78.38 87 VAL A CA 1
ATOM 633 C C . VAL A 1 87 ? 2.602 -34.688 -21.094 1 78.38 87 VAL A C 1
ATOM 635 O O . VAL A 1 87 ? 3.561 -34.906 -21.828 1 78.38 87 VAL A O 1
ATOM 638 N N . THR A 1 88 ? 1.37 -34.406 -21.5 1 79.19 88 THR A N 1
ATOM 639 C CA . THR A 1 88 ? 1.068 -34.438 -22.938 1 79.19 88 THR A CA 1
ATOM 640 C C . THR A 1 88 ? 0.733 -33.031 -23.438 1 79.19 88 THR A C 1
ATOM 642 O O . THR A 1 88 ? 0.551 -32.844 -24.641 1 79.19 88 THR A O 1
ATOM 645 N N . TYR A 1 89 ? 0.648 -32.156 -22.562 1 87.69 89 TYR A N 1
ATOM 646 C CA . TYR A 1 89 ? 0.29 -30.797 -22.984 1 87.69 89 TYR A CA 1
ATOM 647 C C . TYR A 1 89 ? 1.53 -29.922 -23.141 1 87.69 89 TYR A C 1
ATOM 649 O O . TYR A 1 89 ? 2.506 -30.094 -22.406 1 87.69 89 TYR A O 1
ATOM 657 N N . SER A 1 90 ? 1.473 -29.078 -24.078 1 92.75 90 SER A N 1
ATOM 658 C CA . SER A 1 90 ? 2.537 -28.094 -24.266 1 92.75 90 SER A CA 1
ATOM 659 C C . SER A 1 90 ? 2.225 -26.781 -23.562 1 92.75 90 SER A C 1
ATOM 661 O O . SER A 1 90 ? 1.065 -26.375 -23.469 1 92.75 90 SER A O 1
ATOM 663 N N . PRO A 1 91 ? 3.268 -26.188 -23.031 1 97.12 91 PRO A N 1
ATOM 664 C CA . PRO A 1 91 ? 3.045 -24.859 -22.453 1 97.12 91 PRO A CA 1
ATOM 665 C C . PRO A 1 91 ? 2.43 -23.891 -23.469 1 97.12 91 PRO A C 1
ATOM 667 O O . PRO A 1 91 ? 2.785 -23.906 -24.641 1 97.12 91 PRO A O 1
ATOM 670 N N . VAL A 1 92 ? 1.482 -23.125 -23.047 1 98.06 92 VAL A N 1
ATOM 671 C CA . VAL A 1 92 ? 0.845 -22.109 -23.875 1 98.06 92 VAL A CA 1
ATOM 672 C C . VAL A 1 92 ? 1.462 -20.75 -23.594 1 98.06 92 VAL A C 1
ATOM 674 O O . VAL A 1 92 ? 1.771 -20.422 -22.438 1 98.06 92 VAL A O 1
ATOM 677 N N . ILE A 1 93 ? 1.699 -20 -24.609 1 98.5 93 ILE A N 1
ATOM 678 C CA . ILE A 1 93 ? 2.223 -18.656 -24.438 1 98.5 93 ILE A CA 1
ATOM 679 C C . ILE A 1 93 ? 1.097 -17.641 -24.609 1 98.5 93 ILE A C 1
ATOM 681 O O . ILE A 1 93 ? 0.234 -17.797 -25.484 1 98.5 93 ILE A O 1
ATOM 685 N N . LEU A 1 94 ? 1.033 -16.641 -23.781 1 98.69 94 LEU A N 1
ATOM 686 C CA . LEU A 1 94 ? 0.068 -15.539 -23.828 1 98.69 94 LEU A CA 1
ATOM 687 C C . LEU A 1 94 ? 0.744 -14.203 -23.531 1 98.69 94 LEU A C 1
ATOM 689 O O . LEU A 1 94 ? 0.825 -13.797 -22.359 1 98.69 94 LEU A O 1
ATOM 693 N N . PRO A 1 95 ? 1.214 -13.547 -24.578 1 98.38 95 PRO A N 1
ATOM 694 C CA . PRO A 1 95 ? 1.846 -12.242 -24.359 1 98.38 95 PRO A CA 1
ATOM 695 C C . PRO A 1 95 ? 0.894 -11.227 -23.734 1 98.38 95 PRO A C 1
ATOM 697 O O . PRO A 1 95 ? -0.265 -11.125 -24.141 1 98.38 95 PRO A O 1
ATOM 700 N N . LEU A 1 96 ? 1.384 -10.523 -22.656 1 96.94 96 LEU A N 1
ATOM 701 C CA . LEU A 1 96 ? 0.598 -9.453 -22.062 1 96.94 96 LEU A CA 1
ATOM 702 C C . LEU A 1 96 ? 1.503 -8.422 -21.391 1 96.94 96 LEU A C 1
ATOM 704 O O . LEU A 1 96 ? 2.619 -8.75 -20.969 1 96.94 96 LEU A O 1
ATOM 708 N N . ASP A 1 97 ? 1.045 -7.219 -21.391 1 96.88 97 ASP A N 1
ATOM 709 C CA . ASP A 1 97 ? 1.696 -6.082 -20.75 1 96.88 97 ASP A CA 1
ATOM 710 C C . ASP A 1 97 ? 0.87 -5.574 -19.562 1 96.88 97 ASP A C 1
ATOM 712 O O . ASP A 1 97 ? -0.216 -5.023 -19.75 1 96.88 97 ASP A O 1
ATOM 716 N N . LEU A 1 98 ? 1.448 -5.699 -18.391 1 96.38 98 LEU A N 1
ATOM 717 C CA . LEU A 1 98 ? 0.719 -5.328 -17.188 1 96.38 98 LEU A CA 1
ATOM 718 C C . LEU A 1 98 ? 0.51 -3.82 -17.109 1 96.38 98 LEU A C 1
ATOM 720 O O . LEU A 1 98 ? -0.307 -3.34 -16.328 1 96.38 98 LEU A O 1
ATOM 724 N N . GLU A 1 99 ? 1.208 -3.057 -17.875 1 94.88 99 GLU A N 1
ATOM 725 C CA . GLU A 1 99 ? 1.016 -1.609 -17.906 1 94.88 99 GLU A CA 1
ATOM 726 C C . GLU A 1 99 ? -0.185 -1.229 -18.766 1 94.88 99 GLU A C 1
ATOM 728 O O . GLU A 1 99 ? -0.716 -0.123 -18.641 1 94.88 99 GLU A O 1
ATOM 733 N N . ASP A 1 100 ? -0.511 -2.137 -19.688 1 97.12 100 ASP A N 1
ATOM 734 C CA . ASP A 1 100 ? -1.694 -1.901 -20.5 1 97.12 100 ASP A CA 1
ATOM 735 C C . ASP A 1 100 ? -2.953 -2.428 -19.828 1 97.12 100 ASP A C 1
ATOM 737 O O . ASP A 1 100 ? -3.547 -3.41 -20.266 1 97.12 100 ASP A O 1
ATOM 741 N N . LEU A 1 101 ? -3.422 -1.709 -18.859 1 97.62 101 LEU A N 1
ATOM 742 C CA . LEU A 1 101 ? -4.504 -2.146 -17.984 1 97.62 101 LEU A CA 1
ATOM 743 C C . LEU A 1 101 ? -5.77 -2.436 -18.781 1 97.62 101 LEU A C 1
ATOM 745 O O . LEU A 1 101 ? -6.504 -3.375 -18.469 1 97.62 101 LEU A O 1
ATOM 749 N N . ASP A 1 102 ? -6.004 -1.745 -19.812 1 96.12 102 ASP A N 1
ATOM 750 C CA . ASP A 1 102 ? -7.234 -1.855 -20.594 1 96.12 102 ASP A CA 1
ATOM 751 C C . ASP A 1 102 ? -7.301 -3.193 -21.328 1 96.12 102 ASP A C 1
ATOM 753 O O . ASP A 1 102 ? -8.383 -3.678 -21.656 1 96.12 102 ASP A O 1
ATOM 757 N N . SER A 1 103 ? -6.188 -3.816 -21.562 1 97.62 103 SER A N 1
ATOM 758 C CA . SER A 1 103 ? -6.137 -5.055 -22.328 1 97.62 103 SER A CA 1
ATOM 759 C C . SER A 1 103 ? -6.266 -6.273 -21.422 1 97.62 103 SER A C 1
ATOM 761 O O . SER A 1 103 ? -6.5 -7.387 -21.891 1 97.62 103 SER A O 1
ATOM 763 N N . LEU A 1 104 ? -6.168 -6.105 -20.141 1 98.06 104 LEU A N 1
ATOM 764 C CA . LEU A 1 104 ? -5.938 -7.23 -19.25 1 98.06 104 LEU A CA 1
ATOM 765 C C . LEU A 1 104 ? -7.203 -8.07 -19.094 1 98.06 104 LEU A C 1
ATOM 767 O O . LEU A 1 104 ? -7.133 -9.281 -18.891 1 98.06 104 LEU A O 1
ATOM 771 N N . ASN A 1 105 ? -8.336 -7.418 -19.188 1 96.25 105 ASN A N 1
ATOM 772 C CA . ASN A 1 105 ? -9.57 -8.203 -19.141 1 96.25 105 ASN A CA 1
ATOM 773 C C . ASN A 1 105 ? -9.648 -9.172 -20.328 1 96.25 105 ASN A C 1
ATOM 775 O O . ASN A 1 105 ? -10.062 -10.32 -20.172 1 96.25 105 ASN A O 1
ATOM 779 N N . ASP A 1 106 ? -9.281 -8.68 -21.453 1 97.75 106 ASP A N 1
ATOM 780 C CA . ASP A 1 106 ? -9.258 -9.531 -22.641 1 97.75 106 ASP A CA 1
ATOM 781 C C . ASP A 1 106 ? -8.211 -10.633 -22.5 1 97.75 106 ASP A C 1
ATOM 783 O O . ASP A 1 106 ? -8.445 -11.773 -22.906 1 97.75 106 ASP A O 1
ATOM 787 N N . LYS A 1 107 ? -7.086 -10.289 -22 1 98.56 107 LYS A N 1
ATOM 788 C CA . LYS A 1 107 ? -6.035 -11.273 -21.797 1 98.56 107 LYS A CA 1
ATOM 789 C C . LYS A 1 107 ? -6.477 -12.352 -20.812 1 98.56 107 LYS A C 1
ATOM 791 O O . LYS A 1 107 ? -6.148 -13.531 -20.969 1 98.56 107 LYS A O 1
ATOM 796 N N . ALA A 1 108 ? -7.199 -11.953 -19.766 1 98.44 108 ALA A N 1
ATOM 797 C CA . ALA A 1 108 ? -7.746 -12.914 -18.812 1 98.44 108 ALA A CA 1
ATOM 798 C C . ALA A 1 108 ? -8.688 -13.898 -19.516 1 98.44 108 ALA A C 1
ATOM 800 O O . ALA A 1 108 ? -8.617 -15.109 -19.281 1 98.44 108 ALA A O 1
ATOM 801 N N . ARG A 1 109 ? -9.523 -13.375 -20.359 1 97.75 109 ARG A N 1
ATOM 802 C CA . ARG A 1 109 ? -10.438 -14.227 -21.109 1 97.75 109 ARG A CA 1
ATOM 803 C C . ARG A 1 109 ? -9.68 -15.203 -21.984 1 97.75 109 ARG A C 1
ATOM 805 O O . ARG A 1 109 ? -10.023 -16.391 -22.062 1 97.75 109 ARG A O 1
ATOM 812 N N . GLN A 1 110 ? -8.688 -14.734 -22.656 1 98.56 110 GLN A N 1
ATOM 813 C CA . GLN A 1 110 ? -7.863 -15.594 -23.5 1 98.56 110 GLN A CA 1
ATOM 814 C C . GLN A 1 110 ? -7.195 -16.703 -22.688 1 98.56 110 GLN A C 1
ATOM 816 O O . GLN A 1 110 ? -7.113 -17.844 -23.141 1 98.56 110 GLN A O 1
ATOM 821 N N . ALA A 1 111 ? -6.727 -16.328 -21.531 1 98.69 111 ALA A N 1
ATOM 822 C CA . ALA A 1 111 ? -6.098 -17.312 -20.672 1 98.69 111 ALA A CA 1
ATOM 823 C C . ALA A 1 111 ? -7.074 -18.438 -20.312 1 98.69 111 ALA A C 1
ATOM 825 O O . ALA A 1 111 ? -6.727 -19.625 -20.391 1 98.69 111 ALA A O 1
ATOM 826 N N . VAL A 1 112 ? -8.281 -18.062 -19.953 1 98.19 112 VAL A N 1
ATOM 827 C CA . VAL A 1 112 ? -9.312 -19.031 -19.594 1 98.19 112 VAL A CA 1
ATOM 828 C C . VAL A 1 112 ? -9.648 -19.906 -20.797 1 98.19 112 VAL A C 1
ATOM 830 O O . VAL A 1 112 ? -9.82 -21.125 -20.656 1 98.19 112 VAL A O 1
ATOM 833 N N . GLN A 1 113 ? -9.664 -19.297 -21.938 1 97.5 113 GLN A N 1
ATOM 834 C CA . GLN A 1 113 ? -10.047 -20 -23.156 1 97.5 113 GLN A CA 1
ATOM 835 C C . GLN A 1 113 ? -9.008 -21.047 -23.531 1 97.5 113 GLN A C 1
ATOM 837 O O . GLN A 1 113 ? -9.336 -22.047 -24.172 1 97.5 113 GLN A O 1
ATOM 842 N N . CYS A 1 114 ? -7.785 -20.891 -23.188 1 96.12 114 CYS A N 1
ATOM 843 C CA . CYS A 1 114 ? -6.711 -21.812 -23.562 1 96.12 114 CYS A CA 1
ATOM 844 C C . CYS A 1 114 ? -7.035 -23.234 -23.141 1 96.12 114 CYS A C 1
ATOM 846 O O . CYS A 1 114 ? -6.816 -24.172 -23.906 1 96.12 114 CYS A O 1
ATOM 848 N N . HIS A 1 115 ? -7.566 -23.422 -21.953 1 95.94 115 HIS A N 1
ATOM 849 C CA . HIS A 1 115 ? -7.871 -24.75 -21.453 1 95.94 115 HIS A CA 1
ATOM 850 C C . HIS A 1 115 ? -9.281 -24.812 -20.875 1 95.94 115 HIS A C 1
ATOM 852 O O . HIS A 1 115 ? -9.625 -25.766 -20.156 1 95.94 115 HIS A O 1
ATOM 858 N N . GLY A 1 116 ? -10.047 -23.75 -21.062 1 96.19 116 GLY A N 1
ATOM 859 C CA . GLY A 1 116 ? -11.414 -23.688 -20.562 1 96.19 116 GLY A CA 1
ATOM 860 C C . GLY A 1 116 ? -11.5 -23.266 -19.109 1 96.19 116 GLY A C 1
ATOM 861 O O . GLY A 1 116 ? -12.594 -23.156 -18.547 1 96.19 116 GLY A O 1
ATOM 862 N N . ARG A 1 117 ? -10.281 -23.109 -18.484 1 97 117 ARG A N 1
ATOM 863 C CA . ARG A 1 117 ? -10.227 -22.703 -17.078 1 97 117 ARG A CA 1
ATOM 864 C C . ARG A 1 117 ? -8.828 -22.234 -16.688 1 97 117 ARG A C 1
ATOM 866 O O . ARG A 1 117 ? -7.863 -22.5 -17.406 1 97 117 ARG A O 1
ATOM 873 N N . VAL A 1 118 ? -8.727 -21.531 -15.617 1 98.56 118 VAL A N 1
ATOM 874 C CA . VAL A 1 118 ? -7.496 -21.266 -14.883 1 98.56 118 VAL A CA 1
ATOM 875 C C . VAL A 1 118 ? -7.688 -21.641 -13.414 1 98.56 118 VAL A C 1
ATOM 877 O O . VAL A 1 118 ? -8.539 -21.062 -12.727 1 98.56 118 VAL A O 1
ATOM 880 N N . ASP A 1 119 ? -6.91 -22.578 -12.969 1 98.19 119 ASP A N 1
ATOM 881 C CA . ASP A 1 119 ? -7.039 -23.062 -11.594 1 98.19 119 ASP A CA 1
ATOM 882 C C . ASP A 1 119 ? -6.176 -22.25 -10.641 1 98.19 119 ASP A C 1
ATOM 884 O O . ASP A 1 119 ? -6.527 -22.062 -9.477 1 98.19 119 ASP A O 1
ATOM 888 N N . ILE A 1 120 ? -5 -21.875 -11.117 1 98.75 120 ILE A N 1
ATOM 889 C CA . ILE A 1 120 ? -4.02 -21.156 -10.305 1 98.75 120 ILE A CA 1
ATOM 890 C C . ILE A 1 120 ? -3.477 -19.969 -11.086 1 98.75 120 ILE A C 1
ATOM 892 O O . ILE A 1 120 ? -3.074 -20.109 -12.242 1 98.75 120 ILE A O 1
ATOM 896 N N . LEU A 1 121 ? -3.566 -18.797 -10.555 1 98.88 121 LEU A N 1
ATOM 897 C CA . LEU A 1 121 ? -2.945 -17.578 -11.078 1 98.88 121 LEU A CA 1
ATOM 898 C C . LEU A 1 121 ? -1.754 -17.172 -10.219 1 98.88 121 LEU A C 1
ATOM 900 O O . LEU A 1 121 ? -1.902 -16.922 -9.023 1 98.88 121 LEU A O 1
ATOM 904 N N . ILE A 1 122 ? -0.577 -17.156 -10.789 1 98.94 122 ILE A N 1
ATOM 905 C CA . ILE A 1 122 ? 0.621 -16.688 -10.109 1 98.94 122 ILE A CA 1
ATOM 906 C C . ILE A 1 122 ? 1.012 -15.312 -10.664 1 98.94 122 ILE A C 1
ATOM 908 O O . ILE A 1 122 ? 1.637 -15.219 -11.719 1 98.94 122 ILE A O 1
ATOM 912 N N . ASN A 1 123 ? 0.599 -14.289 -9.969 1 98.88 123 ASN A N 1
ATOM 913 C CA . ASN A 1 123 ? 1.067 -12.93 -10.25 1 98.88 123 ASN A CA 1
ATOM 914 C C . ASN A 1 123 ? 2.512 -12.734 -9.797 1 98.88 123 ASN A C 1
ATOM 916 O O . ASN A 1 123 ? 2.764 -12.406 -8.633 1 98.88 123 ASN A O 1
ATOM 920 N N . ASN A 1 124 ? 3.426 -12.836 -10.719 1 98.62 124 ASN A N 1
ATOM 921 C CA . ASN A 1 124 ? 4.848 -12.812 -10.391 1 98.62 124 ASN A CA 1
ATOM 922 C C . ASN A 1 124 ? 5.551 -11.625 -11.039 1 98.62 124 ASN A C 1
ATOM 924 O O . ASN A 1 124 ? 6.535 -11.109 -10.508 1 98.62 124 ASN A O 1
ATOM 928 N N . ALA A 1 125 ? 5.027 -11.148 -12.195 1 96.88 125 ALA A N 1
ATOM 929 C CA . ALA A 1 125 ? 5.668 -10.023 -12.875 1 96.88 125 ALA A CA 1
ATOM 930 C C . ALA A 1 125 ? 5.781 -8.82 -11.953 1 96.88 125 ALA A C 1
ATOM 932 O O . ALA A 1 125 ? 4.859 -8.531 -11.18 1 96.88 125 ALA A O 1
ATOM 933 N N . GLY A 1 126 ? 6.906 -8.133 -12.008 1 96.19 126 GLY A N 1
ATOM 934 C CA . GLY A 1 126 ? 7.129 -6.969 -11.164 1 96.19 126 GLY A CA 1
ATOM 935 C C . GLY A 1 126 ? 8.219 -6.055 -11.688 1 96.19 126 GLY A C 1
ATOM 936 O O . GLY A 1 126 ? 8.945 -6.414 -12.617 1 96.19 126 GLY A O 1
ATOM 937 N N . LEU A 1 127 ? 8.281 -4.898 -11.18 1 97.06 127 LEU A N 1
ATOM 938 C CA . LEU A 1 127 ? 9.258 -3.867 -11.516 1 97.06 127 LEU A CA 1
ATOM 939 C C . LEU A 1 127 ? 9.898 -3.291 -10.258 1 97.06 127 LEU A C 1
ATOM 941 O O . LEU A 1 127 ? 9.203 -2.791 -9.375 1 97.06 127 LEU A O 1
ATOM 945 N N . GLY A 1 128 ? 11.242 -3.455 -10.195 1 97 128 GLY A N 1
ATOM 946 C CA . GLY A 1 128 ? 11.977 -2.854 -9.094 1 97 128 GLY A CA 1
ATOM 947 C C . GLY A 1 128 ? 12.141 -1.351 -9.227 1 97 128 GLY A C 1
ATOM 948 O O . GLY A 1 128 ? 11.906 -0.793 -10.305 1 97 128 GLY A O 1
ATOM 949 N N . TYR A 1 129 ? 12.555 -0.725 -8.18 1 97.62 129 TYR A N 1
ATOM 950 C CA . TYR A 1 129 ? 12.766 0.718 -8.148 1 97.62 129 TYR A CA 1
ATOM 951 C C . TYR A 1 129 ? 13.922 1.081 -7.227 1 97.62 129 TYR A C 1
ATOM 953 O O . TYR A 1 129 ? 14.094 0.476 -6.164 1 97.62 129 TYR A O 1
ATOM 961 N N . ARG A 1 130 ? 14.727 2.035 -7.711 1 96.88 130 ARG A N 1
ATOM 962 C CA . ARG A 1 130 ? 15.789 2.654 -6.93 1 96.88 130 ARG A CA 1
ATOM 963 C C . ARG A 1 130 ? 15.766 4.172 -7.07 1 96.88 130 ARG A C 1
ATOM 965 O O . ARG A 1 130 ? 15.789 4.699 -8.188 1 96.88 130 ARG A O 1
ATOM 972 N N . GLY A 1 131 ? 15.695 4.891 -5.949 1 96.69 131 GLY A N 1
ATOM 973 C CA . GLY A 1 131 ? 15.727 6.344 -5.988 1 96.69 131 GLY A CA 1
ATOM 974 C C . GLY A 1 131 ? 15.242 6.984 -4.699 1 96.69 131 GLY A C 1
ATOM 975 O O . GLY A 1 131 ? 14.758 6.297 -3.803 1 96.69 131 GLY A O 1
ATOM 976 N N . THR A 1 132 ? 15.438 8.242 -4.578 1 97.31 132 THR A N 1
ATOM 977 C CA . THR A 1 132 ? 14.977 8.992 -3.414 1 97.31 132 THR A CA 1
ATOM 978 C C . THR A 1 132 ? 13.516 9.406 -3.574 1 97.31 132 THR A C 1
ATOM 980 O O . THR A 1 132 ? 13.031 9.562 -4.695 1 97.31 132 THR A O 1
ATOM 983 N N . CYS A 1 133 ? 12.844 9.633 -2.469 1 97.31 133 CYS A N 1
ATOM 984 C CA . CYS A 1 133 ? 11.484 10.172 -2.514 1 97.31 133 CYS A CA 1
ATOM 985 C C . CYS A 1 133 ? 11.469 11.547 -3.176 1 97.31 133 CYS A C 1
ATOM 987 O O . CYS A 1 133 ? 10.586 11.836 -3.986 1 97.31 133 CYS A O 1
ATOM 989 N N . LEU A 1 134 ? 12.43 12.344 -2.932 1 95.44 134 LEU A N 1
ATOM 990 C CA . LEU A 1 134 ? 12.477 13.734 -3.357 1 95.44 134 LEU A CA 1
ATOM 991 C C . LEU A 1 134 ? 12.641 13.836 -4.871 1 95.44 134 LEU A C 1
ATOM 993 O O . LEU A 1 134 ? 12.086 14.742 -5.5 1 95.44 134 LEU A O 1
ATOM 997 N N . ASP A 1 135 ? 13.297 12.836 -5.473 1 95 135 ASP A N 1
ATOM 998 C CA . ASP A 1 135 ? 13.672 12.969 -6.879 1 95 135 ASP A CA 1
ATOM 999 C C . ASP A 1 135 ? 12.758 12.133 -7.766 1 95 135 ASP A C 1
ATOM 1001 O O . ASP A 1 135 ? 12.875 12.164 -8.992 1 95 135 ASP A O 1
ATOM 1005 N N . THR A 1 136 ? 11.883 11.43 -7.195 1 97.06 136 THR A N 1
ATOM 1006 C CA . THR A 1 136 ? 11.07 10.508 -7.977 1 97.06 136 THR A CA 1
ATOM 1007 C C . THR A 1 136 ? 9.812 11.195 -8.492 1 97.06 136 THR A C 1
ATOM 1009 O O . THR A 1 136 ? 9.039 11.75 -7.715 1 97.06 136 THR A O 1
ATOM 1012 N N . THR A 1 137 ? 9.602 11.141 -9.75 1 96.31 137 THR A N 1
ATOM 1013 C CA . THR A 1 137 ? 8.438 11.789 -10.359 1 96.31 137 THR A CA 1
ATOM 1014 C C . THR A 1 137 ? 7.172 10.977 -10.109 1 96.31 137 THR A C 1
ATOM 1016 O O . THR A 1 137 ? 7.242 9.781 -9.836 1 96.31 137 THR A O 1
ATOM 1019 N N . THR A 1 138 ? 6.051 11.656 -10.203 1 97.19 138 THR A N 1
ATOM 1020 C CA . THR A 1 138 ? 4.77 10.984 -10.039 1 97.19 138 THR A CA 1
ATOM 1021 C C . THR A 1 138 ? 4.594 9.898 -11.094 1 97.19 138 THR A C 1
ATOM 1023 O O . THR A 1 138 ? 4.059 8.82 -10.805 1 97.19 138 THR A O 1
ATOM 1026 N N . ALA A 1 139 ? 5.074 10.156 -12.25 1 97.38 139 ALA A N 1
ATOM 1027 C CA . ALA A 1 139 ? 4.957 9.195 -13.352 1 97.38 139 ALA A CA 1
ATOM 1028 C C . ALA A 1 139 ? 5.684 7.898 -13.023 1 97.38 139 ALA A C 1
ATOM 1030 O O . ALA A 1 139 ? 5.211 6.812 -13.367 1 97.38 139 ALA A O 1
ATOM 1031 N N . VAL A 1 140 ? 6.816 7.977 -12.383 1 97.94 140 VAL A N 1
ATOM 1032 C CA . VAL A 1 140 ? 7.578 6.789 -12.008 1 97.94 140 VAL A CA 1
ATOM 1033 C C . VAL A 1 140 ? 6.824 6.012 -10.93 1 97.94 140 VAL A C 1
ATOM 1035 O O . VAL A 1 140 ? 6.715 4.785 -11 1 97.94 140 VAL A O 1
ATOM 1038 N N . HIS A 1 141 ? 6.293 6.738 -9.93 1 98.56 141 HIS A N 1
ATOM 1039 C CA . HIS A 1 141 ? 5.457 6.086 -8.93 1 98.56 141 HIS A CA 1
ATOM 1040 C C . HIS A 1 141 ? 4.297 5.34 -9.578 1 98.56 141 HIS A C 1
ATOM 1042 O O . HIS A 1 141 ? 4 4.203 -9.211 1 98.56 141 HIS A O 1
ATOM 1048 N N . GLN A 1 142 ? 3.689 5.992 -10.523 1 98.25 142 GLN A N 1
ATOM 1049 C CA . GLN A 1 142 ? 2.535 5.41 -11.203 1 98.25 142 GLN A CA 1
ATOM 1050 C C . GLN A 1 142 ? 2.934 4.18 -12.008 1 98.25 142 GLN A C 1
ATOM 1052 O O . GLN A 1 142 ? 2.217 3.176 -12.016 1 98.25 142 GLN A O 1
ATOM 1057 N N . LYS A 1 143 ? 4.023 4.25 -12.703 1 98.06 143 LYS A N 1
ATOM 1058 C CA . LYS A 1 143 ? 4.492 3.119 -13.5 1 98.06 143 LYS A CA 1
ATOM 1059 C C . LYS A 1 143 ? 4.738 1.894 -12.625 1 98.06 143 LYS A C 1
ATOM 1061 O O . LYS A 1 143 ? 4.289 0.792 -12.945 1 98.06 143 LYS A O 1
ATOM 1066 N N . VAL A 1 144 ? 5.449 2.088 -11.531 1 98.69 144 VAL A N 1
ATOM 1067 C CA . VAL A 1 144 ? 5.754 1 -10.602 1 98.69 144 VAL A CA 1
ATOM 1068 C C . VAL A 1 144 ? 4.461 0.442 -10.016 1 98.69 144 VAL A C 1
ATOM 1070 O O . VAL A 1 144 ? 4.293 -0.775 -9.906 1 98.69 144 VAL A O 1
ATOM 1073 N N . MET A 1 145 ? 3.523 1.307 -9.664 1 98.81 145 MET A N 1
ATOM 1074 C CA . MET A 1 145 ? 2.23 0.911 -9.109 1 98.81 145 MET A CA 1
ATOM 1075 C C . MET A 1 145 ? 1.417 0.131 -10.141 1 98.81 145 MET A C 1
ATOM 1077 O O . MET A 1 145 ? 0.753 -0.85 -9.797 1 98.81 145 MET A O 1
ATOM 1081 N N . ASN A 1 146 ? 1.458 0.552 -11.398 1 98.31 146 ASN A N 1
ATOM 1082 C CA . ASN A 1 146 ? 0.733 -0.131 -12.469 1 98.31 146 ASN A CA 1
ATOM 1083 C C . ASN A 1 146 ? 1.2 -1.575 -12.625 1 98.31 146 ASN A C 1
ATOM 1085 O O . ASN A 1 146 ? 0.381 -2.492 -12.711 1 98.31 146 ASN A O 1
ATOM 1089 N N . ILE A 1 147 ? 2.414 -1.746 -12.57 1 98.38 147 ILE A N 1
ATOM 1090 C CA . ILE A 1 147 ? 2.986 -3.053 -12.883 1 98.38 147 ILE A CA 1
ATOM 1091 C C . ILE A 1 147 ? 2.893 -3.961 -11.656 1 98.38 147 ILE A C 1
ATOM 1093 O O . ILE A 1 147 ? 2.604 -5.152 -11.781 1 98.38 147 ILE A O 1
ATOM 1097 N N . ASN A 1 148 ? 3.125 -3.406 -10.469 1 98.75 148 ASN A N 1
ATOM 1098 C CA . ASN A 1 148 ? 3.242 -4.234 -9.266 1 98.75 148 ASN A CA 1
ATOM 1099 C C . ASN A 1 148 ? 1.904 -4.359 -8.547 1 98.75 148 ASN A C 1
ATOM 1101 O O . ASN A 1 148 ? 1.743 -5.223 -7.676 1 98.75 148 ASN A O 1
ATOM 1105 N N . TYR A 1 149 ? 0.925 -3.525 -8.914 1 98.88 149 TYR A N 1
ATOM 1106 C CA . TYR A 1 149 ? -0.327 -3.549 -8.164 1 98.88 149 TYR A CA 1
ATOM 1107 C C . TYR A 1 149 ? -1.525 -3.557 -9.109 1 98.88 149 TYR A C 1
ATOM 1109 O O . TYR A 1 149 ? -2.207 -4.574 -9.25 1 98.88 149 TYR A O 1
ATOM 1117 N N . PHE A 1 150 ? -1.737 -2.506 -9.922 1 98.88 150 PHE A N 1
ATOM 1118 C CA . PHE A 1 150 ? -2.943 -2.396 -10.734 1 98.88 150 PHE A CA 1
ATOM 1119 C C . PHE A 1 150 ? -3.016 -3.527 -11.75 1 98.88 150 PHE A C 1
ATOM 1121 O O . PHE A 1 150 ? -4.086 -4.082 -12 1 98.88 150 PHE A O 1
ATOM 1128 N N . GLY A 1 151 ? -1.934 -3.818 -12.391 1 98.69 151 GLY A N 1
ATOM 1129 C CA . GLY A 1 151 ? -1.902 -4.922 -13.336 1 98.69 151 GLY A CA 1
ATOM 1130 C C . GLY A 1 151 ? -2.344 -6.242 -12.734 1 98.69 151 GLY A C 1
ATOM 1131 O O . GLY A 1 151 ? -3.322 -6.84 -13.188 1 98.69 151 GLY A O 1
ATOM 1132 N N . PRO A 1 152 ? -1.665 -6.625 -11.664 1 98.69 152 PRO A N 1
ATOM 1133 C CA . PRO A 1 152 ? -2.008 -7.891 -11.016 1 98.69 152 PRO A CA 1
ATOM 1134 C C . PRO A 1 152 ? -3.465 -7.945 -10.555 1 98.69 152 PRO A C 1
ATOM 1136 O O . PRO A 1 152 ? -4.137 -8.961 -10.742 1 98.69 152 PRO A O 1
ATOM 1139 N N . ILE A 1 153 ? -4.008 -6.879 -9.977 1 98.62 153 ILE A N 1
ATOM 1140 C CA . ILE A 1 153 ? -5.355 -6.977 -9.422 1 98.62 153 ILE A CA 1
ATOM 1141 C C . ILE A 1 153 ? -6.383 -6.957 -10.547 1 98.62 153 ILE A C 1
ATOM 1143 O O . ILE A 1 153 ? -7.449 -7.566 -10.438 1 98.62 153 ILE A O 1
ATOM 1147 N N . THR A 1 154 ? -6.074 -6.27 -11.648 1 98.44 154 THR A N 1
ATOM 1148 C CA . THR A 1 154 ? -6.957 -6.277 -12.805 1 98.44 154 THR A CA 1
ATOM 1149 C C . THR A 1 154 ? -7.008 -7.664 -13.438 1 98.44 154 THR A C 1
ATOM 1151 O O . THR A 1 154 ? -8.086 -8.18 -13.734 1 98.44 154 THR A O 1
ATOM 1154 N N . LEU A 1 155 ? -5.84 -8.25 -13.648 1 98.62 155 LEU A N 1
ATOM 1155 C CA . LEU A 1 155 ? -5.777 -9.609 -14.18 1 98.62 155 LEU A CA 1
ATOM 1156 C C . LEU A 1 155 ? -6.504 -10.586 -13.266 1 98.62 155 LEU A C 1
ATOM 1158 O O . LEU A 1 155 ? -7.246 -11.453 -13.734 1 98.62 155 LEU A O 1
ATOM 1162 N N . THR A 1 156 ? -6.297 -10.461 -11.961 1 98.75 156 THR A N 1
ATOM 1163 C CA . THR A 1 156 ? -6.938 -11.297 -10.961 1 98.75 156 THR A CA 1
ATOM 1164 C C . THR A 1 156 ? -8.461 -11.227 -11.078 1 98.75 156 THR A C 1
ATOM 1166 O O . THR A 1 156 ? -9.141 -12.25 -11.062 1 98.75 156 THR A O 1
ATOM 1169 N N . ARG A 1 157 ? -8.961 -10.031 -11.18 1 97.38 157 ARG A N 1
ATOM 1170 C CA . ARG A 1 157 ? -10.406 -9.859 -11.281 1 97.38 157 ARG A CA 1
ATOM 1171 C C . ARG A 1 157 ? -10.953 -10.586 -12.508 1 97.38 157 ARG A C 1
ATOM 1173 O O . ARG A 1 157 ? -12.016 -11.211 -12.445 1 97.38 157 ARG A O 1
ATOM 1180 N N . GLY A 1 158 ? -10.227 -10.508 -13.602 1 96.5 158 GLY A N 1
ATOM 1181 C CA . GLY A 1 158 ? -10.664 -11.156 -14.828 1 96.5 158 GLY A CA 1
ATOM 1182 C C . GLY A 1 158 ? -10.68 -12.664 -14.727 1 96.5 158 GLY A C 1
ATOM 1183 O O . GLY A 1 158 ? -11.453 -13.336 -15.414 1 96.5 158 GLY A O 1
ATOM 1184 N N . ILE A 1 159 ? -9.852 -13.227 -13.891 1 98.06 159 ILE A N 1
ATOM 1185 C CA . ILE A 1 159 ? -9.688 -14.672 -13.789 1 98.06 159 ILE A CA 1
ATOM 1186 C C . ILE A 1 159 ? -10.562 -15.219 -12.664 1 98.06 159 ILE A C 1
ATOM 1188 O O . ILE A 1 159 ? -11.133 -16.312 -12.789 1 98.06 159 ILE A O 1
ATOM 1192 N N . ILE A 1 160 ? -10.695 -14.461 -11.609 1 97.56 160 ILE A N 1
ATOM 1193 C CA . ILE A 1 160 ? -11.219 -14.969 -10.352 1 97.56 160 ILE A CA 1
ATOM 1194 C C . ILE A 1 160 ? -12.719 -15.234 -10.484 1 97.56 160 ILE A C 1
ATOM 1196 O O . ILE A 1 160 ? -13.25 -16.141 -9.844 1 97.56 160 ILE A O 1
ATOM 1200 N N . GLU A 1 161 ? -13.367 -14.43 -11.258 1 93.88 161 GLU A N 1
ATOM 1201 C CA . GLU A 1 161 ? -14.781 -14.664 -11.5 1 93.88 161 GLU A CA 1
ATOM 1202 C C . GLU A 1 161 ? -15.023 -16.062 -12.055 1 93.88 161 GLU A C 1
ATOM 1204 O O . GLU A 1 161 ? -15.969 -16.75 -11.656 1 93.88 161 GLU A O 1
ATOM 1209 N N . HIS A 1 162 ? -14.211 -16.453 -12.938 1 96 162 HIS A N 1
ATOM 1210 C CA . HIS A 1 162 ? -14.305 -17.797 -13.516 1 96 162 HIS A CA 1
ATOM 1211 C C . HIS A 1 162 ? -13.945 -18.859 -12.492 1 96 162 HIS A C 1
ATOM 1213 O O . HIS A 1 162 ? -14.539 -19.953 -12.492 1 96 162 HIS A O 1
ATOM 1219 N N . MET A 1 163 ? -12.961 -18.578 -11.656 1 97.44 163 MET A N 1
ATOM 1220 C CA . MET A 1 163 ? -12.609 -19.5 -10.578 1 97.44 163 MET A CA 1
ATOM 1221 C C . MET A 1 163 ? -13.805 -19.766 -9.672 1 97.44 163 MET A C 1
ATOM 1223 O O . MET A 1 163 ? -14.102 -20.922 -9.352 1 97.44 163 MET A O 1
ATOM 1227 N N . VAL A 1 164 ? -14.445 -18.703 -9.328 1 95.25 164 VAL A N 1
ATOM 1228 C CA . VAL A 1 164 ? -15.602 -18.797 -8.438 1 95.25 164 VAL A CA 1
ATOM 1229 C C . VAL A 1 164 ? -16.703 -19.609 -9.102 1 95.25 164 VAL A C 1
ATOM 1231 O O . VAL A 1 164 ? -17.297 -20.484 -8.477 1 95.25 164 VAL A O 1
ATOM 1234 N N . GLN A 1 165 ? -16.906 -19.391 -10.352 1 93.56 165 GLN A N 1
ATOM 1235 C CA . GLN A 1 165 ? -17.938 -20.078 -11.102 1 93.56 165 GLN A CA 1
ATOM 1236 C C . GLN A 1 165 ? -17.609 -21.562 -11.25 1 93.56 165 GLN A C 1
ATOM 1238 O O . GLN A 1 165 ? -18.516 -22.406 -11.305 1 93.56 165 GLN A O 1
ATOM 1243 N N . ASN A 1 166 ? -16.422 -21.875 -11.266 1 93.12 166 ASN A N 1
ATOM 1244 C CA . ASN A 1 166 ? -15.984 -23.25 -11.484 1 93.12 166 ASN A CA 1
ATOM 1245 C C . ASN A 1 166 ? -15.711 -23.969 -10.164 1 93.12 166 ASN A C 1
ATOM 1247 O O . ASN A 1 166 ? -15.117 -25.047 -10.156 1 93.12 166 ASN A O 1
ATOM 1251 N N . GLY A 1 167 ? -16.047 -23.359 -9.016 1 90.88 167 GLY A N 1
ATOM 1252 C CA . GLY A 1 167 ? -16.016 -24.047 -7.727 1 90.88 167 GLY A CA 1
ATOM 1253 C C . GLY A 1 167 ? -14.742 -23.797 -6.945 1 90.88 167 GLY A C 1
ATOM 1254 O O . GLY A 1 167 ? -14.5 -24.438 -5.922 1 90.88 167 GLY A O 1
ATOM 1255 N N . GLY A 1 168 ? -13.852 -22.984 -7.574 1 94.56 168 GLY A N 1
ATOM 1256 C CA . GLY A 1 168 ? -12.695 -22.625 -6.773 1 94.56 168 GLY A CA 1
ATOM 1257 C C . GLY A 1 168 ? -11.469 -22.297 -7.605 1 94.56 168 GLY A C 1
ATOM 1258 O O . GLY A 1 168 ? -11.523 -22.312 -8.836 1 94.56 168 GLY A O 1
ATOM 1259 N N . GLY A 1 169 ? -10.414 -21.969 -6.918 1 97.44 169 GLY A N 1
ATOM 1260 C CA . GLY A 1 169 ? -9.141 -21.578 -7.516 1 97.44 169 GLY A CA 1
ATOM 1261 C C . GLY A 1 169 ? -8.141 -21.062 -6.5 1 97.44 169 GLY A C 1
ATOM 1262 O O . GLY A 1 169 ? -8.375 -21.141 -5.293 1 97.44 169 GLY A O 1
ATOM 1263 N N . HIS A 1 170 ? -6.973 -20.688 -7.008 1 98.56 170 HIS A N 1
ATOM 1264 C CA . HIS A 1 170 ? -5.891 -20.219 -6.145 1 98.56 170 HIS A CA 1
ATOM 1265 C C . HIS A 1 170 ? -5.145 -19.047 -6.773 1 98.56 170 HIS A C 1
ATOM 1267 O O . HIS A 1 170 ? -4.59 -19.172 -7.867 1 98.56 170 HIS A O 1
ATOM 1273 N N . VAL A 1 171 ? -5.242 -17.938 -6.148 1 98.81 171 VAL A N 1
ATOM 1274 C CA . VAL A 1 171 ? -4.48 -16.766 -6.57 1 98.81 171 VAL A CA 1
ATOM 1275 C C . VAL A 1 171 ? -3.213 -16.641 -5.727 1 98.81 171 VAL A C 1
ATOM 1277 O O . VAL A 1 171 ? -3.277 -16.625 -4.496 1 98.81 171 VAL A O 1
ATOM 1280 N N . VAL A 1 172 ? -2.072 -16.609 -6.363 1 98.88 172 VAL A N 1
ATOM 1281 C CA . VAL A 1 172 ? -0.78 -16.422 -5.711 1 98.88 172 VAL A CA 1
ATOM 1282 C C . VAL A 1 172 ? -0.189 -15.078 -6.113 1 98.88 172 VAL A C 1
ATOM 1284 O O . VAL A 1 172 ? 0.034 -14.82 -7.297 1 98.88 172 VAL A O 1
ATOM 1287 N N . ASN A 1 173 ? -0.021 -14.203 -5.184 1 98.88 173 ASN A N 1
ATOM 1288 C CA . ASN A 1 173 ? 0.647 -12.922 -5.406 1 98.88 173 ASN A CA 1
ATOM 1289 C C . ASN A 1 173 ? 2.082 -12.945 -4.887 1 98.88 173 ASN A C 1
ATOM 1291 O O . ASN A 1 173 ? 2.311 -13.125 -3.689 1 98.88 173 ASN A O 1
ATOM 1295 N N . ILE A 1 174 ? 3.039 -12.797 -5.805 1 98.81 174 ILE A N 1
ATOM 1296 C CA . ILE A 1 174 ? 4.434 -12.648 -5.402 1 98.81 174 ILE A CA 1
ATOM 1297 C C . ILE A 1 174 ? 4.703 -11.203 -4.988 1 98.81 174 ILE A C 1
ATOM 1299 O O . ILE A 1 174 ? 4.855 -10.328 -5.84 1 98.81 174 ILE A O 1
ATOM 1303 N N . SER A 1 175 ? 4.73 -10.984 -3.744 1 98.38 175 SER A N 1
ATOM 1304 C CA . SER A 1 175 ? 5.043 -9.688 -3.156 1 98.38 175 SER A CA 1
ATOM 1305 C C . SER A 1 175 ? 6.527 -9.578 -2.82 1 98.38 175 SER A C 1
ATOM 1307 O O . SER A 1 175 ? 7.383 -9.93 -3.635 1 98.38 175 SER A O 1
ATOM 1309 N N . SER A 1 176 ? 6.895 -9.07 -1.738 1 97.31 176 SER A N 1
ATOM 1310 C CA . SER A 1 176 ? 8.227 -8.852 -1.188 1 97.31 176 SER A CA 1
ATOM 1311 C C . SER A 1 176 ? 8.172 -8.609 0.316 1 97.31 176 SER A C 1
ATOM 1313 O O . SER A 1 176 ? 7.121 -8.258 0.855 1 97.31 176 SER A O 1
ATOM 1315 N N . LEU A 1 177 ? 9.305 -8.859 0.934 1 96.69 177 LEU A N 1
ATOM 1316 C CA . LEU A 1 177 ? 9.422 -8.375 2.305 1 96.69 177 LEU A CA 1
ATOM 1317 C C . LEU A 1 177 ? 9.117 -6.879 2.375 1 96.69 177 LEU A C 1
ATOM 1319 O O . LEU A 1 177 ? 8.617 -6.391 3.389 1 96.69 177 LEU A O 1
ATOM 1323 N N . GLN A 1 178 ? 9.328 -6.176 1.3 1 97.12 178 GLN A N 1
ATOM 1324 C CA . GLN A 1 178 ? 9.062 -4.742 1.233 1 97.12 178 GLN A CA 1
ATOM 1325 C C . GLN A 1 178 ? 7.566 -4.465 1.126 1 97.12 178 GLN A C 1
ATOM 1327 O O . GLN A 1 178 ? 7.145 -3.307 1.128 1 97.12 178 GLN A O 1
ATOM 1332 N N . GLY A 1 179 ? 6.758 -5.469 1.072 1 98.38 179 GLY A N 1
ATOM 1333 C CA . GLY A 1 179 ? 5.32 -5.34 1.251 1 98.38 179 GLY A CA 1
ATOM 1334 C C . GLY A 1 179 ? 4.898 -5.34 2.709 1 98.38 179 GLY A C 1
ATOM 1335 O O . GLY A 1 179 ? 3.746 -5.039 3.025 1 98.38 179 GLY A O 1
ATOM 1336 N N . ARG A 1 180 ? 5.902 -5.613 3.572 1 97 180 ARG A N 1
ATOM 1337 C CA . ARG A 1 180 ? 5.617 -5.734 5 1 97 180 ARG A CA 1
ATOM 1338 C C . ARG A 1 180 ? 6.34 -4.652 5.793 1 97 180 ARG A C 1
ATOM 1340 O O . ARG A 1 180 ? 5.906 -4.281 6.883 1 97 180 ARG A O 1
ATOM 1347 N N . PHE A 1 181 ? 7.445 -4.211 5.277 1 97 181 PHE A N 1
ATOM 1348 C CA . PHE A 1 181 ? 8.148 -3.049 5.805 1 97 181 PHE A CA 1
ATOM 1349 C C . PHE A 1 181 ? 8.867 -2.299 4.688 1 97 181 PHE A C 1
ATOM 1351 O O . PHE A 1 181 ? 9.117 -2.855 3.617 1 97 181 PHE A O 1
ATOM 1358 N N . ALA A 1 182 ? 9.148 -1.029 4.926 1 98.38 182 ALA A N 1
ATOM 1359 C CA . ALA A 1 182 ? 9.758 -0.192 3.896 1 98.38 182 ALA A CA 1
ATOM 1360 C C . ALA A 1 182 ? 11.188 0.181 4.273 1 98.38 182 ALA A C 1
ATOM 1362 O O . ALA A 1 182 ? 11.492 0.39 5.449 1 98.38 182 ALA A O 1
ATOM 1363 N N . ILE A 1 183 ? 12.102 0.25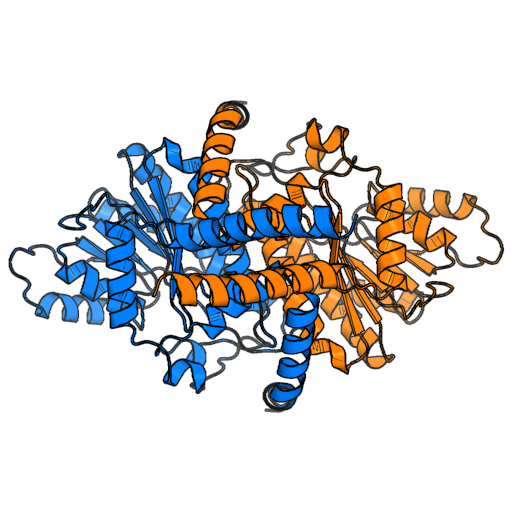4 3.299 1 97.88 183 ILE A N 1
ATOM 1364 C CA . ILE A 1 183 ? 13.477 0.698 3.5 1 97.88 183 ILE A CA 1
ATOM 1365 C C . ILE A 1 183 ? 13.75 1.934 2.646 1 97.88 183 ILE A C 1
ATOM 1367 O O . ILE A 1 183 ? 13.031 2.201 1.682 1 97.88 183 ILE A O 1
ATOM 1371 N N . PRO A 1 184 ? 14.758 2.727 2.986 1 98.44 184 PRO A N 1
ATOM 1372 C CA . PRO A 1 184 ? 15.07 3.92 2.197 1 98.44 184 PRO A CA 1
ATOM 1373 C C . PRO A 1 184 ? 15.438 3.592 0.752 1 98.44 184 PRO A C 1
ATOM 1375 O O . PRO A 1 184 ? 15.969 2.512 0.477 1 98.44 184 PRO A O 1
ATOM 1378 N N . TYR A 1 185 ? 15.031 4.523 -0.162 1 98 185 TYR A N 1
ATOM 1379 C CA . TYR A 1 185 ? 15.43 4.539 -1.563 1 98 185 TYR A CA 1
ATOM 1380 C C . TYR A 1 185 ? 14.688 3.479 -2.359 1 98 185 TYR A C 1
ATOM 1382 O O . TYR A 1 185 ? 15.148 3.041 -3.416 1 98 185 TYR A O 1
ATOM 1390 N N . ARG A 1 186 ? 13.555 3.025 -1.76 1 98.25 186 ARG A N 1
ATOM 1391 C CA . ARG A 1 186 ? 12.703 2.029 -2.402 1 98.25 186 ARG A CA 1
ATOM 1392 C C . ARG A 1 186 ? 11.234 2.441 -2.338 1 98.25 186 ARG A C 1
ATOM 1394 O O . ARG A 1 186 ? 10.344 1.59 -2.338 1 98.25 186 ARG A O 1
ATOM 1401 N N . SER A 1 187 ? 10.938 3.715 -2.256 1 98.56 187 SER A N 1
ATOM 1402 C CA . SER A 1 187 ? 9.617 4.238 -1.914 1 98.56 187 SER A CA 1
ATOM 1403 C C . SER A 1 187 ? 8.547 3.707 -2.859 1 98.56 187 SER A C 1
ATOM 1405 O O . SER A 1 187 ? 7.531 3.164 -2.416 1 98.56 187 SER A O 1
ATOM 1407 N N . ALA A 1 188 ? 8.773 3.797 -4.184 1 98.75 188 ALA A N 1
ATOM 1408 C CA . ALA A 1 188 ? 7.754 3.414 -5.156 1 98.75 188 ALA A CA 1
ATOM 1409 C C . ALA A 1 188 ? 7.473 1.914 -5.098 1 98.75 188 ALA A C 1
ATOM 1411 O O . ALA A 1 188 ? 6.32 1.487 -5.164 1 98.75 188 ALA A O 1
ATOM 1412 N N . TYR A 1 189 ? 8.523 1.129 -4.941 1 98.69 189 TYR A N 1
ATOM 1413 C CA . TYR A 1 189 ? 8.406 -0.323 -4.879 1 98.69 189 TYR A CA 1
ATOM 1414 C C . TYR A 1 189 ? 7.684 -0.757 -3.607 1 98.69 189 TYR A C 1
ATOM 1416 O O . TYR A 1 189 ? 6.746 -1.556 -3.66 1 98.69 189 TYR A O 1
ATOM 1424 N N . ALA A 1 190 ? 8.109 -0.195 -2.463 1 98.81 190 ALA A N 1
ATOM 1425 C CA . ALA A 1 190 ? 7.488 -0.533 -1.186 1 98.81 190 ALA A CA 1
ATOM 1426 C C . ALA A 1 190 ? 6.012 -0.153 -1.178 1 98.81 190 ALA A C 1
ATOM 1428 O O . ALA A 1 190 ? 5.172 -0.91 -0.686 1 98.81 190 ALA A O 1
ATOM 1429 N N . ALA A 1 191 ? 5.695 0.994 -1.724 1 98.94 191 ALA A N 1
ATOM 1430 C CA . ALA A 1 191 ? 4.305 1.439 -1.774 1 98.94 191 ALA A CA 1
ATOM 1431 C C . ALA A 1 191 ? 3.439 0.452 -2.555 1 98.94 191 ALA A C 1
ATOM 1433 O O . ALA A 1 191 ? 2.375 0.042 -2.084 1 98.94 191 ALA A O 1
ATOM 1434 N N . ALA A 1 192 ? 3.896 0.054 -3.693 1 98.94 192 ALA A N 1
ATOM 1435 C CA . ALA A 1 192 ? 3.129 -0.849 -4.547 1 98.94 192 ALA A CA 1
ATOM 1436 C C . ALA A 1 192 ? 2.953 -2.213 -3.883 1 98.94 192 ALA A C 1
ATOM 1438 O O . ALA A 1 192 ? 1.864 -2.789 -3.914 1 98.94 192 ALA A O 1
ATOM 1439 N N . LYS A 1 193 ? 4.035 -2.736 -3.295 1 98.94 193 LYS A N 1
ATOM 1440 C CA . LYS A 1 193 ? 3.967 -4.059 -2.68 1 98.94 193 LYS A CA 1
ATOM 1441 C C . LYS A 1 193 ? 3.129 -4.031 -1.403 1 98.94 193 LYS A C 1
ATOM 1443 O O . LYS A 1 193 ? 2.451 -5.008 -1.077 1 98.94 193 LYS A O 1
ATOM 1448 N N . HIS A 1 194 ? 3.117 -2.898 -0.678 1 98.88 194 HIS A N 1
ATOM 1449 C CA . HIS A 1 194 ? 2.197 -2.74 0.444 1 98.88 194 HIS A CA 1
ATOM 1450 C C . HIS A 1 194 ? 0.748 -2.727 -0.029 1 98.88 194 HIS A C 1
ATOM 1452 O O . HIS A 1 194 ? -0.125 -3.312 0.616 1 98.88 194 HIS A O 1
ATOM 1458 N N . ALA A 1 195 ? 0.536 -2.002 -1.093 1 98.94 195 ALA A N 1
ATOM 1459 C CA . ALA A 1 195 ? -0.813 -1.98 -1.652 1 98.94 195 ALA A CA 1
ATOM 1460 C C . ALA A 1 195 ? -1.276 -3.387 -2.021 1 98.94 195 ALA A C 1
ATOM 1462 O O . ALA A 1 195 ? -2.404 -3.777 -1.711 1 98.94 195 ALA A O 1
ATOM 1463 N N . LEU A 1 196 ? -0.409 -4.137 -2.656 1 98.94 196 LEU A N 1
ATOM 1464 C CA . LEU A 1 196 ? -0.739 -5.5 -3.062 1 98.94 196 LEU A CA 1
ATOM 1465 C C . LEU A 1 196 ? -1.031 -6.371 -1.846 1 98.94 196 LEU A C 1
ATOM 1467 O O . LEU A 1 196 ? -1.937 -7.207 -1.88 1 98.94 196 LEU A O 1
ATOM 1471 N N . GLN A 1 197 ? -0.273 -6.199 -0.809 1 98.75 197 GLN A N 1
ATOM 1472 C CA . GLN A 1 197 ? -0.493 -6.938 0.429 1 98.75 197 GLN A CA 1
ATOM 1473 C C . GLN A 1 197 ? -1.885 -6.668 0.992 1 98.75 197 GLN A C 1
ATOM 1475 O O . GLN A 1 197 ? -2.605 -7.598 1.356 1 98.75 197 GLN A O 1
ATOM 1480 N N . ALA A 1 198 ? -2.219 -5.402 1.094 1 98.88 198 ALA A N 1
ATOM 1481 C CA . ALA A 1 198 ? -3.512 -5.016 1.653 1 98.88 198 ALA A CA 1
ATOM 1482 C C . ALA A 1 198 ? -4.66 -5.57 0.816 1 98.88 198 ALA A C 1
ATOM 1484 O O . ALA A 1 198 ? -5.621 -6.121 1.359 1 98.88 198 ALA A O 1
ATOM 1485 N N . TYR A 1 199 ? -4.547 -5.465 -0.487 1 98.88 199 TYR A N 1
ATOM 1486 C CA . TYR A 1 199 ? -5.555 -6.004 -1.394 1 98.88 199 TYR A CA 1
ATOM 1487 C C . TYR A 1 199 ? -5.715 -7.508 -1.196 1 98.88 199 TYR A C 1
ATOM 1489 O O . TYR A 1 199 ? -6.836 -8.016 -1.131 1 98.88 199 TYR A O 1
ATOM 1497 N N . SER A 1 200 ? -4.625 -8.188 -1.109 1 98.94 200 SER A N 1
ATOM 1498 C CA . SER A 1 200 ? -4.633 -9.641 -0.976 1 98.94 200 SER A CA 1
ATOM 1499 C C . SER A 1 200 ? -5.297 -10.07 0.327 1 98.94 200 SER A C 1
ATOM 1501 O O . SER A 1 200 ? -6.031 -11.062 0.358 1 98.94 200 SER A O 1
ATOM 1503 N N . ASP A 1 201 ? -5.004 -9.344 1.408 1 98.75 201 ASP A N 1
ATOM 1504 C CA . ASP A 1 201 ? -5.637 -9.641 2.689 1 98.75 201 ASP A CA 1
ATOM 1505 C C . ASP A 1 201 ? -7.152 -9.484 2.607 1 98.75 201 ASP A C 1
ATOM 1507 O O . ASP A 1 201 ? -7.898 -10.297 3.158 1 98.75 201 ASP A O 1
ATOM 1511 N N . THR A 1 202 ? -7.594 -8.438 1.948 1 98.81 202 THR A N 1
ATOM 1512 C CA . THR A 1 202 ? -9.023 -8.195 1.774 1 98.81 202 THR A CA 1
ATOM 1513 C C . THR A 1 202 ? -9.648 -9.273 0.889 1 98.81 202 THR A C 1
ATOM 1515 O O . THR A 1 202 ? -10.672 -9.859 1.246 1 98.81 202 THR A O 1
ATOM 1518 N N . LEU A 1 203 ? -8.992 -9.539 -0.206 1 98.81 203 LEU A N 1
ATOM 1519 C CA . LEU A 1 203 ? -9.484 -10.523 -1.169 1 98.81 203 LEU A CA 1
ATOM 1520 C C . LEU A 1 203 ? -9.633 -11.891 -0.521 1 98.81 203 LEU A C 1
ATOM 1522 O O . LEU A 1 203 ? -10.664 -12.555 -0.686 1 98.81 203 LEU A O 1
ATOM 1526 N N . ARG A 1 204 ? -8.609 -12.328 0.207 1 98.56 204 ARG A N 1
ATOM 1527 C CA . ARG A 1 204 ? -8.602 -13.633 0.852 1 98.56 204 ARG A CA 1
ATOM 1528 C C . ARG A 1 204 ? -9.852 -13.828 1.71 1 98.56 204 ARG A C 1
ATOM 1530 O O . ARG A 1 204 ? -10.5 -14.875 1.642 1 98.56 204 ARG A O 1
ATOM 1537 N N . ALA A 1 205 ? -10.172 -12.805 2.482 1 98.5 205 ALA A N 1
ATOM 1538 C CA . ALA A 1 205 ? -11.336 -12.891 3.355 1 98.5 205 ALA A CA 1
ATOM 1539 C C . ALA A 1 205 ? -12.625 -12.953 2.541 1 98.5 205 ALA A C 1
ATOM 1541 O O . ALA A 1 205 ? -13.516 -13.766 2.834 1 98.5 205 ALA A O 1
ATOM 1542 N N . GLU A 1 206 ? -12.734 -12.18 1.525 1 98 206 GLU A N 1
ATOM 1543 C CA . GLU A 1 206 ? -13.977 -12.008 0.779 1 98 206 GLU A CA 1
ATOM 1544 C C . GLU A 1 206 ? -14.289 -13.242 -0.057 1 98 206 GLU A C 1
ATOM 1546 O O . GLU A 1 206 ? -15.461 -13.555 -0.297 1 98 206 GLU A O 1
ATOM 1551 N N . VAL A 1 207 ? -13.25 -13.977 -0.486 1 97.38 207 VAL A N 1
ATOM 1552 C CA . VAL A 1 207 ? -13.508 -15.07 -1.42 1 97.38 207 VAL A CA 1
ATOM 1553 C C . VAL A 1 207 ? -13.383 -16.406 -0.697 1 97.38 207 VAL A C 1
ATOM 1555 O O . VAL A 1 207 ? -13.5 -17.469 -1.317 1 97.38 207 VAL A O 1
ATOM 1558 N N . ALA A 1 208 ? -13.125 -16.359 0.553 1 95.12 208 ALA A N 1
ATOM 1559 C CA . ALA A 1 208 ? -12.922 -17.578 1.325 1 95.12 208 ALA A CA 1
ATOM 1560 C C . ALA A 1 208 ? -14.125 -18.516 1.212 1 95.12 208 ALA A C 1
ATOM 1562 O O . ALA A 1 208 ? -13.961 -19.734 1.103 1 95.12 208 ALA A O 1
ATOM 1563 N N . SER A 1 209 ? -15.297 -17.984 1.165 1 93.62 209 SER A N 1
ATOM 1564 C CA . SER A 1 209 ? -16.516 -18.797 1.124 1 93.62 209 SER A CA 1
ATOM 1565 C C . SER A 1 209 ? -16.828 -19.25 -0.297 1 93.62 209 SER A C 1
ATOM 1567 O O . SER A 1 209 ? -17.766 -20 -0.516 1 93.62 209 SER A O 1
ATOM 1569 N N . LYS A 1 210 ? -16.031 -18.812 -1.234 1 94.69 210 LYS A N 1
ATOM 1570 C CA . LYS A 1 210 ? -16.312 -19.094 -2.637 1 94.69 210 LYS A CA 1
ATOM 1571 C C . LYS A 1 210 ? -15.359 -20.156 -3.184 1 94.69 210 LYS A C 1
ATOM 1573 O O . LYS A 1 210 ? -15.305 -20.375 -4.395 1 94.69 210 LYS A O 1
ATOM 1578 N N . GLY A 1 211 ? -14.555 -20.688 -2.297 1 93.94 211 GLY A N 1
ATOM 1579 C CA . GLY A 1 211 ? -13.688 -21.781 -2.68 1 93.94 211 GLY A CA 1
ATOM 1580 C C . GLY A 1 211 ? -12.383 -21.328 -3.301 1 93.94 211 GLY A C 1
ATOM 1581 O O . GLY A 1 211 ? -11.617 -22.141 -3.82 1 93.94 211 GLY A O 1
ATOM 1582 N N . VAL A 1 212 ? -12.117 -20.031 -3.326 1 97.44 212 VAL A N 1
ATOM 1583 C CA . VAL A 1 212 ? -10.883 -19.516 -3.9 1 97.44 212 VAL A CA 1
ATOM 1584 C C . VAL A 1 212 ? -9.883 -19.219 -2.789 1 97.44 212 VAL A C 1
ATOM 1586 O O . VAL A 1 212 ? -10.234 -18.594 -1.781 1 97.44 212 VAL A O 1
ATOM 1589 N N . LYS A 1 213 ? -8.656 -19.719 -2.922 1 97.56 213 LYS A N 1
ATOM 1590 C CA . LYS A 1 213 ? -7.566 -19.453 -1.986 1 97.56 213 LYS A CA 1
ATOM 1591 C C . LYS A 1 213 ? -6.695 -18.297 -2.473 1 97.56 213 LYS A C 1
ATOM 1593 O O . LYS A 1 213 ? -6.617 -18.031 -3.676 1 97.56 213 LYS A O 1
ATOM 1598 N N . VAL A 1 214 ? -6.121 -17.594 -1.546 1 98.56 214 VAL A N 1
ATOM 1599 C CA . VAL A 1 214 ? -5.195 -16.5 -1.852 1 98.56 214 VAL A CA 1
ATOM 1600 C C . VAL A 1 214 ? -3.912 -16.672 -1.039 1 98.56 214 VAL A C 1
ATOM 1602 O O . VAL A 1 214 ? -3.953 -16.734 0.192 1 98.56 214 VAL A O 1
ATOM 1605 N N . THR A 1 215 ? -2.793 -16.828 -1.709 1 98.38 215 THR A N 1
ATOM 1606 C CA . THR A 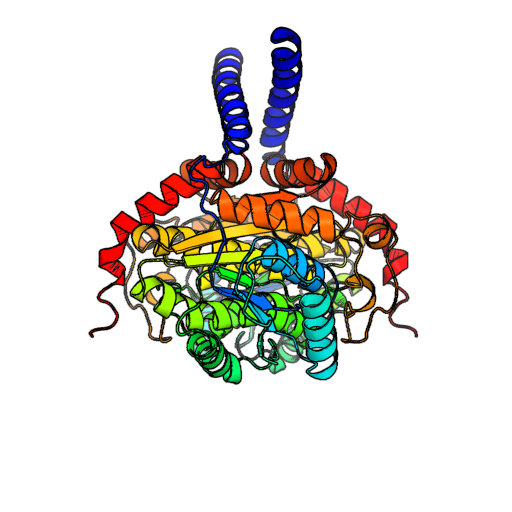1 215 ? -1.481 -16.922 -1.079 1 98.38 215 THR A CA 1
ATOM 1607 C C . THR A 1 215 ? -0.622 -15.711 -1.428 1 98.38 215 THR A C 1
ATOM 1609 O O . THR A 1 215 ? -0.55 -15.305 -2.59 1 98.38 215 THR A O 1
ATOM 1612 N N . VAL A 1 216 ? -0.061 -15.094 -0.445 1 98.75 216 VAL A N 1
ATOM 1613 C CA . VAL A 1 216 ? 0.934 -14.055 -0.668 1 98.75 216 VAL A CA 1
ATOM 1614 C C . VAL A 1 216 ? 2.318 -14.57 -0.287 1 98.75 216 VAL A C 1
ATOM 1616 O O . VAL A 1 216 ? 2.521 -15.055 0.828 1 98.75 216 VAL A O 1
ATOM 1619 N N . VAL A 1 217 ? 3.238 -14.531 -1.222 1 98.56 217 VAL A N 1
ATOM 1620 C CA . VAL A 1 217 ? 4.629 -14.898 -0.988 1 98.56 217 VAL A CA 1
ATOM 1621 C C . VAL A 1 217 ? 5.484 -13.641 -0.876 1 98.56 217 VAL A C 1
ATOM 1623 O O . VAL A 1 217 ? 5.445 -12.773 -1.754 1 98.56 217 VAL A O 1
ATOM 1626 N N . SER A 1 218 ? 6.199 -13.508 0.182 1 98.12 218 SER A N 1
ATOM 1627 C CA . SER A 1 218 ? 7.062 -12.352 0.417 1 98.12 218 SER A CA 1
ATOM 1628 C C . SER A 1 218 ? 8.523 -12.773 0.525 1 98.12 218 SER A C 1
ATOM 1630 O O . SER A 1 218 ? 9.039 -12.961 1.628 1 98.12 218 SER A O 1
ATOM 1632 N N . PRO A 1 219 ? 9.195 -12.805 -0.592 1 97 219 PRO A N 1
ATOM 1633 C CA . PRO A 1 219 ? 10.617 -13.164 -0.57 1 97 219 PRO A CA 1
ATOM 1634 C C . PRO A 1 219 ? 11.523 -11.984 -0.219 1 97 219 PRO A C 1
ATOM 1636 O O . PRO A 1 219 ? 11.148 -10.828 -0.437 1 97 219 PRO A O 1
ATOM 1639 N N . GLY A 1 220 ? 12.68 -12.367 0.403 1 94.5 220 GLY A N 1
ATOM 1640 C CA . GLY A 1 220 ? 13.797 -11.438 0.385 1 94.5 220 GLY A CA 1
ATOM 1641 C C . GLY A 1 220 ? 14.469 -11.336 -0.969 1 94.5 220 GLY A C 1
ATOM 1642 O O . GLY A 1 220 ? 13.812 -11.406 -2.006 1 94.5 220 GLY A O 1
ATOM 1643 N N . TYR A 1 221 ? 15.695 -11.172 -0.987 1 92.06 221 TYR A N 1
ATOM 1644 C CA . TYR A 1 221 ? 16.438 -11.047 -2.24 1 92.06 221 TYR A CA 1
ATOM 1645 C C . TYR A 1 221 ? 16.531 -12.383 -2.957 1 92.06 221 TYR A C 1
ATOM 1647 O O . TYR A 1 221 ? 16.75 -13.422 -2.324 1 92.06 221 TYR A O 1
ATOM 1655 N N . ILE A 1 222 ? 16.188 -12.359 -4.203 1 92.38 222 ILE A N 1
ATOM 1656 C CA . ILE A 1 222 ? 16.328 -13.492 -5.109 1 92.38 222 ILE A CA 1
ATOM 1657 C C . ILE A 1 222 ? 17.328 -13.156 -6.211 1 92.38 222 ILE A C 1
ATOM 1659 O O . ILE A 1 222 ? 17.344 -12.039 -6.734 1 92.38 222 ILE A O 1
ATOM 1663 N N . THR A 1 223 ? 18.141 -14.117 -6.562 1 90.38 223 THR A N 1
ATOM 1664 C CA . THR A 1 223 ? 19.125 -13.898 -7.613 1 90.38 223 THR A CA 1
ATOM 1665 C C . THR A 1 223 ? 18.469 -13.844 -8.984 1 90.38 223 THR A C 1
ATOM 1667 O O . THR A 1 223 ? 18.297 -14.875 -9.641 1 90.38 223 THR A O 1
ATOM 1670 N N . THR A 1 224 ? 18.047 -12.664 -9.398 1 91.62 224 THR A N 1
ATOM 1671 C CA . THR A 1 224 ? 17.406 -12.383 -10.672 1 91.62 224 THR A CA 1
ATOM 1672 C C . THR A 1 224 ? 17.906 -11.07 -11.258 1 91.62 224 THR A C 1
ATOM 1674 O O . THR A 1 224 ? 18.812 -10.438 -10.695 1 91.62 224 THR A O 1
ATOM 1677 N N . GLN A 1 225 ? 17.328 -10.719 -12.32 1 85.25 225 GLN A N 1
ATOM 1678 C CA . GLN A 1 225 ? 17.703 -9.461 -12.961 1 85.25 225 GLN A CA 1
ATOM 1679 C C . GLN A 1 225 ? 16.844 -8.305 -12.438 1 85.25 225 GLN A C 1
ATOM 1681 O O . GLN A 1 225 ? 16.797 -7.246 -13.062 1 85.25 225 GLN A O 1
ATOM 1686 N N . LEU A 1 226 ? 16.234 -8.461 -11.305 1 85.81 226 LEU A N 1
ATOM 1687 C CA . LEU A 1 226 ? 15.273 -7.492 -10.781 1 85.81 226 LEU A CA 1
ATOM 1688 C C . LEU A 1 226 ? 15.93 -6.133 -10.578 1 85.81 226 LEU A C 1
ATOM 1690 O O . LEU A 1 226 ? 15.367 -5.102 -10.938 1 85.81 226 LEU A O 1
ATOM 1694 N N . SER A 1 227 ? 17.172 -6.129 -10.016 1 85.5 227 SER A N 1
ATOM 1695 C CA . SER A 1 227 ? 17.844 -4.855 -9.781 1 85.5 227 SER A CA 1
ATOM 1696 C C . SER A 1 227 ? 18.344 -4.246 -11.086 1 85.5 227 SER A C 1
ATOM 1698 O O . SER A 1 227 ? 18.266 -3.029 -11.281 1 85.5 227 SER A O 1
ATOM 1700 N N . VAL A 1 228 ? 18.828 -5.082 -11.953 1 89.56 228 VAL A N 1
ATOM 1701 C CA . VAL A 1 228 ? 19.328 -4.602 -13.242 1 89.56 228 VAL A CA 1
ATOM 1702 C C . VAL A 1 228 ? 18.203 -3.926 -14.016 1 89.56 228 VAL A C 1
ATOM 1704 O O . VAL A 1 228 ? 18.391 -2.867 -14.617 1 89.56 228 VAL A O 1
ATOM 1707 N N . ASN A 1 229 ? 17 -4.477 -13.922 1 91.81 229 ASN A N 1
ATOM 1708 C CA . ASN A 1 229 ? 15.859 -4.012 -14.695 1 91.81 229 ASN A CA 1
ATOM 1709 C C . ASN A 1 229 ? 15.055 -2.959 -13.93 1 91.81 229 ASN A C 1
ATOM 1711 O O . ASN A 1 229 ? 14.086 -2.416 -14.453 1 91.81 229 ASN A O 1
ATOM 1715 N N . ALA A 1 230 ? 15.477 -2.633 -12.672 1 94.19 230 ALA A N 1
ATOM 1716 C CA . ALA A 1 230 ? 14.766 -1.634 -11.883 1 94.19 230 ALA A CA 1
ATOM 1717 C C . ALA A 1 230 ? 14.812 -0.265 -12.555 1 94.19 230 ALA A C 1
ATOM 1719 O O . ALA A 1 230 ? 15.719 0.014 -13.344 1 94.19 230 ALA A O 1
ATOM 1720 N N . ILE A 1 231 ? 13.805 0.532 -12.227 1 95.62 231 ILE A N 1
ATOM 1721 C CA . ILE A 1 231 ? 13.836 1.889 -12.766 1 95.62 231 ILE A CA 1
ATOM 1722 C C . ILE A 1 231 ? 14.211 2.871 -11.656 1 95.62 231 ILE A C 1
ATOM 1724 O O . ILE A 1 231 ? 14.117 2.551 -10.477 1 95.62 231 ILE A O 1
ATOM 1728 N N . THR A 1 232 ? 14.648 3.988 -12.117 1 95.56 232 THR A N 1
ATOM 1729 C CA . THR A 1 232 ? 15.109 5.016 -11.195 1 95.56 232 THR A CA 1
ATOM 1730 C C . THR A 1 232 ? 14.125 6.184 -11.141 1 95.56 232 THR A C 1
ATOM 1732 O O . THR A 1 232 ? 13.023 6.098 -11.695 1 95.56 232 THR A O 1
ATOM 1735 N N . SER A 1 233 ? 14.492 7.234 -10.492 1 94.25 233 SER A N 1
ATOM 1736 C CA . SER A 1 233 ? 13.633 8.375 -10.203 1 94.25 233 SER A CA 1
ATOM 1737 C C . SER A 1 233 ? 13.156 9.047 -11.484 1 94.25 233 SER A C 1
ATOM 1739 O O . SER A 1 233 ? 12.117 9.711 -11.492 1 94.25 233 SER A O 1
ATOM 1741 N N . ASP A 1 234 ? 13.859 8.844 -12.609 1 91.94 234 ASP A N 1
ATOM 1742 C CA . ASP A 1 234 ? 13.492 9.461 -13.883 1 91.94 234 ASP A CA 1
ATOM 1743 C C . ASP A 1 234 ? 13.078 8.398 -14.906 1 91.94 234 ASP A C 1
ATOM 1745 O O . ASP A 1 234 ? 13.141 8.633 -16.109 1 91.94 234 ASP A O 1
ATOM 1749 N N . ALA A 1 235 ? 12.844 7.176 -14.438 1 92.12 235 ALA A N 1
ATOM 1750 C CA . ALA A 1 235 ? 12.328 6.059 -15.227 1 92.12 235 ALA A CA 1
ATOM 1751 C C . ALA A 1 235 ? 13.438 5.387 -16.031 1 92.12 235 ALA A C 1
ATOM 1753 O O . ALA A 1 235 ? 13.188 4.418 -16.75 1 92.12 235 ALA A O 1
ATOM 1754 N N . SER A 1 236 ? 14.648 5.934 -15.867 1 93.19 236 SER A N 1
ATOM 1755 C CA . SER A 1 236 ? 15.742 5.227 -16.516 1 93.19 236 SER A CA 1
ATOM 1756 C C . SER A 1 236 ? 16.031 3.896 -15.82 1 93.19 236 SER A C 1
ATOM 1758 O O . SER A 1 236 ? 15.602 3.676 -14.688 1 93.19 236 SER A O 1
ATOM 1760 N N . GLN A 1 237 ? 16.703 3.088 -16.547 1 93 237 GLN A N 1
ATOM 1761 C CA . GLN A 1 237 ? 17.062 1.788 -15.992 1 93 237 GLN A CA 1
ATOM 1762 C C . GLN A 1 237 ? 18.219 1.914 -15 1 93 237 GLN A C 1
ATOM 1764 O O . GLN A 1 237 ? 19.172 2.652 -15.242 1 93 237 GLN A O 1
ATOM 1769 N N . TYR A 1 238 ? 18.094 1.315 -13.898 1 87.31 238 TYR A N 1
ATOM 1770 C CA . TYR A 1 238 ? 19.156 1.3 -12.906 1 87.31 238 TYR A CA 1
ATOM 1771 C C . TYR A 1 238 ? 20.406 0.629 -13.461 1 87.31 238 TYR A C 1
ATOM 1773 O O . TYR A 1 238 ? 21.516 1.18 -13.375 1 87.31 238 TYR A O 1
ATOM 1781 N N . GLY A 1 239 ? 20.281 -0.617 -14.062 1 87 239 GLY A N 1
ATOM 1782 C CA . GLY A 1 239 ? 21.297 -1.216 -14.906 1 87 239 GLY A CA 1
ATOM 1783 C C . GLY A 1 239 ? 22.406 -1.89 -14.117 1 87 239 GLY A C 1
ATOM 1784 O O . GLY A 1 239 ? 23.438 -2.264 -14.688 1 87 239 GLY A O 1
ATOM 1785 N N . ALA A 1 240 ? 22.281 -2.012 -12.82 1 86.19 240 ALA A N 1
ATOM 1786 C CA . ALA A 1 240 ? 23.328 -2.637 -12.016 1 86.19 240 ALA A CA 1
ATOM 1787 C C . ALA A 1 240 ? 22.766 -3.773 -11.172 1 86.19 240 ALA A C 1
ATOM 1789 O O . ALA A 1 240 ? 21.625 -3.699 -10.695 1 86.19 240 ALA A O 1
ATOM 1790 N N . MET A 1 241 ? 23.625 -4.738 -11.023 1 88.25 241 MET A N 1
ATOM 1791 C CA . MET A 1 241 ? 23.297 -5.824 -10.109 1 88.25 241 MET A CA 1
ATOM 1792 C C . MET A 1 241 ? 23.703 -5.469 -8.68 1 88.25 241 MET A C 1
ATOM 1794 O O . MET A 1 241 ? 24.891 -5.355 -8.367 1 88.25 241 MET A O 1
ATOM 1798 N N . ASP A 1 242 ? 22.719 -5.332 -7.832 1 87.5 242 ASP A N 1
ATOM 1799 C CA . ASP A 1 242 ? 23.016 -5.082 -6.426 1 87.5 242 ASP A CA 1
ATOM 1800 C C . ASP A 1 242 ? 23.656 -6.312 -5.773 1 87.5 242 ASP A C 1
ATOM 1802 O O . ASP A 1 242 ? 23.266 -7.445 -6.078 1 87.5 242 ASP A O 1
ATOM 1806 N N . THR A 1 243 ? 24.484 -6.078 -4.844 1 85.56 243 THR A N 1
ATOM 1807 C CA . THR A 1 243 ? 25.109 -7.172 -4.117 1 85.56 243 THR A CA 1
ATOM 1808 C C . THR A 1 243 ? 24.062 -8 -3.379 1 85.56 243 THR A C 1
ATOM 1810 O O . THR A 1 243 ? 24.188 -9.227 -3.289 1 85.56 243 THR A O 1
ATOM 1813 N N . THR A 1 244 ? 23.094 -7.34 -2.873 1 84.75 244 THR A N 1
ATOM 1814 C CA . THR A 1 244 ? 22.031 -8.023 -2.139 1 84.75 244 THR A CA 1
ATOM 1815 C C . THR A 1 244 ? 21.25 -8.953 -3.059 1 84.75 244 THR A C 1
ATOM 1817 O O . THR A 1 244 ? 20.875 -10.055 -2.664 1 84.75 244 THR A O 1
ATOM 1820 N N . THR A 1 245 ? 20.953 -8.562 -4.262 1 83.5 245 THR A N 1
ATOM 1821 C CA . THR A 1 245 ? 20.25 -9.398 -5.227 1 83.5 245 THR A CA 1
ATOM 1822 C C . THR A 1 245 ? 21.141 -10.539 -5.707 1 83.5 245 THR A C 1
ATOM 1824 O O . THR A 1 245 ? 20.688 -11.688 -5.801 1 83.5 245 THR A O 1
ATOM 1827 N N . ALA A 1 246 ? 22.391 -10.281 -5.922 1 85.69 246 ALA A N 1
ATOM 1828 C CA . ALA A 1 246 ? 23.344 -11.281 -6.395 1 85.69 246 ALA A CA 1
ATOM 1829 C C . ALA A 1 246 ? 23.531 -12.391 -5.371 1 85.69 246 ALA A C 1
ATOM 1831 O O . ALA A 1 246 ? 23.734 -13.555 -5.738 1 85.69 246 ALA A O 1
ATOM 1832 N N . SER A 1 247 ? 23.406 -12.016 -4.133 1 86.94 247 SER A N 1
ATOM 1833 C CA . SER A 1 247 ? 23.625 -12.984 -3.061 1 86.94 247 SER A CA 1
ATOM 1834 C C . SER A 1 247 ? 22.297 -13.531 -2.533 1 86.94 247 SER A C 1
ATOM 1836 O O . SER A 1 247 ? 22.25 -14.148 -1.467 1 86.94 247 SER A O 1
ATOM 1838 N N . GLY A 1 248 ? 21.266 -13.328 -3.248 1 92 248 GLY A N 1
ATOM 1839 C CA . GLY A 1 248 ? 19.938 -13.742 -2.805 1 92 248 GLY A CA 1
ATOM 1840 C C . GLY A 1 248 ? 19.688 -15.227 -2.994 1 92 248 GLY A C 1
ATOM 1841 O O . GLY A 1 248 ? 20.594 -15.977 -3.369 1 92 248 GLY A O 1
ATOM 1842 N N . MET A 1 249 ? 18.438 -15.656 -2.684 1 93.81 249 MET A N 1
ATOM 1843 C CA . MET A 1 249 ? 18.016 -17.047 -2.863 1 93.81 249 MET A CA 1
ATOM 1844 C C . MET A 1 249 ? 17.969 -17.406 -4.344 1 93.81 249 MET A C 1
ATOM 1846 O O . MET A 1 249 ? 17.656 -16.562 -5.184 1 93.81 249 MET A O 1
ATOM 1850 N N . ALA A 1 250 ? 18.219 -18.672 -4.602 1 95.69 250 ALA A N 1
ATOM 1851 C CA . ALA A 1 250 ? 18.078 -19.156 -5.973 1 95.69 250 ALA A CA 1
ATOM 1852 C C . ALA A 1 250 ? 16.609 -19.188 -6.391 1 95.69 250 ALA A C 1
ATOM 1854 O O . ALA A 1 250 ? 15.75 -19.609 -5.621 1 95.69 250 ALA A O 1
ATOM 1855 N N . PRO A 1 251 ? 16.312 -18.734 -7.633 1 97.38 251 PRO A N 1
ATOM 1856 C CA . PRO A 1 251 ? 14.922 -18.734 -8.109 1 97.38 251 PRO A CA 1
ATOM 1857 C C . PRO A 1 251 ? 14.258 -20.094 -7.992 1 97.38 251 PRO A C 1
ATOM 1859 O O . PRO A 1 251 ? 13.094 -20.203 -7.602 1 97.38 251 PRO A O 1
ATOM 1862 N N . ASP A 1 252 ? 15 -21.188 -8.227 1 97.12 252 ASP A N 1
ATOM 1863 C CA . ASP A 1 252 ? 14.453 -22.531 -8.172 1 97.12 252 ASP A CA 1
ATOM 1864 C C . ASP A 1 252 ? 14.008 -22.891 -6.754 1 97.12 252 ASP A C 1
ATOM 1866 O O . ASP A 1 252 ? 12.969 -23.516 -6.562 1 97.12 252 ASP A O 1
ATOM 1870 N N . THR A 1 253 ? 14.797 -22.469 -5.812 1 97.25 253 THR A N 1
ATOM 1871 C CA . THR A 1 253 ? 14.461 -22.703 -4.414 1 97.25 253 THR A CA 1
ATOM 1872 C C . THR A 1 253 ? 13.156 -22.016 -4.043 1 97.25 253 THR A C 1
ATOM 1874 O O . THR A 1 253 ? 12.289 -22.609 -3.402 1 97.25 253 THR A O 1
ATOM 1877 N N . VAL A 1 254 ? 13.039 -20.797 -4.465 1 97.88 254 VAL A N 1
ATOM 1878 C CA . VAL A 1 254 ? 11.836 -20.016 -4.172 1 97.88 254 VAL A CA 1
ATOM 1879 C C . VAL A 1 254 ? 10.641 -20.625 -4.898 1 97.88 254 VAL A C 1
ATOM 1881 O O . VAL A 1 254 ? 9.555 -20.75 -4.324 1 97.88 254 VAL A O 1
ATOM 1884 N N . ALA A 1 255 ? 10.82 -21.078 -6.102 1 98.62 255 ALA A N 1
ATOM 1885 C CA . ALA A 1 255 ? 9.758 -21.672 -6.902 1 98.62 255 ALA A CA 1
ATOM 1886 C C . ALA A 1 255 ? 9.211 -22.938 -6.238 1 98.62 255 ALA A C 1
ATOM 1888 O O . ALA A 1 255 ? 8 -23.172 -6.215 1 98.62 255 ALA A O 1
ATOM 1889 N N . HIS A 1 256 ? 10.086 -23.734 -5.691 1 98 256 HIS A N 1
ATOM 1890 C CA . HIS A 1 256 ? 9.656 -24.953 -5 1 98 256 HIS A CA 1
ATOM 1891 C C . HIS A 1 256 ? 8.836 -24.609 -3.758 1 98 256 HIS A C 1
ATOM 1893 O O . HIS A 1 256 ? 7.867 -25.297 -3.445 1 98 256 HIS A O 1
ATOM 1899 N N . LYS A 1 257 ? 9.258 -23.562 -3.068 1 97.69 257 LYS A N 1
ATOM 1900 C CA . LYS A 1 257 ? 8.508 -23.125 -1.891 1 97.69 257 LYS A CA 1
ATOM 1901 C C . LYS A 1 257 ? 7.129 -22.609 -2.277 1 97.69 257 LYS A C 1
ATOM 1903 O O . LYS A 1 257 ? 6.16 -22.797 -1.536 1 97.69 257 LYS A O 1
ATOM 1908 N N . ILE A 1 258 ? 7.047 -21.984 -3.406 1 98.38 258 ILE A N 1
ATOM 1909 C CA . ILE A 1 258 ? 5.766 -21.484 -3.906 1 98.38 258 ILE A CA 1
ATOM 1910 C C . ILE A 1 258 ? 4.863 -22.672 -4.238 1 98.38 258 ILE A C 1
ATOM 1912 O O . ILE A 1 258 ? 3.684 -22.688 -3.873 1 98.38 258 ILE A O 1
ATOM 1916 N N . LEU A 1 259 ? 5.379 -23.719 -4.922 1 98.44 259 LEU A N 1
ATOM 1917 C CA . LEU A 1 259 ? 4.613 -24.922 -5.223 1 98.44 259 LEU A CA 1
ATOM 1918 C C . LEU A 1 259 ? 4.082 -25.562 -3.945 1 98.44 259 LEU A C 1
ATOM 1920 O O . LEU A 1 259 ? 2.9 -25.906 -3.861 1 98.44 259 LEU A O 1
ATOM 1924 N N . GLN A 1 260 ? 4.957 -25.672 -2.967 1 97.44 260 GLN A N 1
ATOM 1925 C CA . GLN A 1 260 ? 4.559 -26.25 -1.691 1 97.44 260 GLN A CA 1
ATOM 1926 C C . GLN A 1 260 ? 3.445 -25.438 -1.037 1 97.44 260 GLN A C 1
ATOM 1928 O O . GLN A 1 260 ? 2.494 -26 -0.491 1 97.44 260 GLN A O 1
ATOM 1933 N N . ALA A 1 261 ? 3.604 -24.156 -1.092 1 96.81 261 ALA A N 1
ATOM 1934 C CA . ALA A 1 261 ? 2.6 -23.266 -0.497 1 96.81 261 ALA A CA 1
ATOM 1935 C C . ALA A 1 261 ? 1.245 -23.453 -1.18 1 96.81 261 ALA A C 1
ATOM 1937 O O . ALA A 1 261 ? 0.204 -23.438 -0.518 1 96.81 261 ALA A O 1
ATOM 1938 N N . VAL A 1 262 ? 1.281 -23.562 -2.469 1 97.75 262 VAL A N 1
ATOM 1939 C CA . VAL A 1 262 ? 0.055 -23.75 -3.234 1 97.75 262 VAL A CA 1
ATOM 1940 C C . VAL A 1 262 ? -0.581 -25.094 -2.855 1 97.75 262 VAL A C 1
ATOM 1942 O O . VAL A 1 262 ? -1.783 -25.156 -2.588 1 97.75 262 VAL A O 1
ATOM 1945 N N . GLU A 1 263 ? 0.196 -26.125 -2.816 1 96.81 263 GLU A N 1
ATOM 1946 C CA . GLU A 1 263 ? -0.302 -27.469 -2.51 1 96.81 263 GLU A CA 1
ATOM 1947 C C . GLU A 1 263 ? -0.851 -27.531 -1.087 1 96.81 263 GLU A C 1
ATOM 1949 O O . GLU A 1 263 ? -1.826 -28.25 -0.827 1 96.81 263 GLU A O 1
ATOM 1954 N N . ARG A 1 264 ? -0.246 -26.781 -0.2 1 94.31 264 ARG A N 1
ATOM 1955 C CA . ARG A 1 264 ? -0.668 -26.781 1.197 1 94.31 264 ARG A CA 1
ATOM 1956 C C . ARG A 1 264 ? -1.84 -25.828 1.415 1 94.31 264 ARG A C 1
ATOM 1958 O O . ARG A 1 264 ? -2.555 -25.938 2.414 1 94.31 264 ARG A O 1
ATOM 1965 N N . GLY A 1 265 ? -1.983 -24.906 0.531 1 95.06 265 GLY A N 1
ATOM 1966 C CA . GLY A 1 265 ? -3.016 -23.891 0.688 1 95.06 265 GLY A CA 1
ATOM 1967 C C . GLY A 1 265 ? -2.648 -22.828 1.697 1 95.06 265 GLY A C 1
ATOM 1968 O O . GLY A 1 265 ? -3.506 -22.344 2.447 1 95.06 265 GLY A O 1
ATOM 1969 N N . ASP A 1 266 ? -1.332 -22.453 1.745 1 95.38 266 ASP A N 1
ATOM 1970 C CA . ASP A 1 266 ? -0.871 -21.453 2.705 1 95.38 266 ASP A CA 1
ATOM 1971 C C . ASP A 1 266 ? -1.433 -20.078 2.373 1 95.38 266 ASP A C 1
ATOM 1973 O O . ASP A 1 266 ? -1.561 -19.719 1.201 1 95.38 266 ASP A O 1
ATOM 1977 N N . ASN A 1 267 ? -1.739 -19.328 3.434 1 96.56 267 ASN A N 1
ATOM 1978 C CA . ASN A 1 267 ? -2.193 -17.953 3.242 1 96.56 267 ASN A CA 1
ATOM 1979 C C . ASN A 1 267 ? -1.028 -17.016 2.955 1 96.56 267 ASN A C 1
ATOM 1981 O O . ASN A 1 267 ? -1.144 -16.109 2.123 1 96.56 267 ASN A O 1
ATOM 1985 N N . GLU A 1 268 ? 0.044 -17.203 3.643 1 96 268 GLU A N 1
ATOM 1986 C CA . GLU A 1 268 ? 1.208 -16.328 3.555 1 96 268 GLU A CA 1
ATOM 1987 C C . GLU A 1 268 ? 2.504 -17.109 3.74 1 96 268 GLU A C 1
ATOM 1989 O O . GLU A 1 268 ? 2.578 -18 4.582 1 96 268 GLU A O 1
ATOM 1994 N N . VAL A 1 269 ? 3.512 -16.766 2.938 1 95.56 269 VAL A N 1
ATOM 1995 C CA . VAL A 1 269 ? 4.844 -17.359 3.031 1 95.56 269 VAL A CA 1
ATOM 1996 C C . VAL A 1 269 ? 5.898 -16.25 3.064 1 95.56 269 VAL A C 1
ATOM 1998 O O . VAL A 1 269 ? 5.973 -15.438 2.146 1 95.56 269 VAL A O 1
ATOM 2001 N N . ILE A 1 270 ? 6.641 -16.141 4.109 1 94.88 270 ILE A N 1
ATOM 2002 C CA . ILE A 1 270 ? 7.77 -15.227 4.211 1 94.88 270 ILE A CA 1
ATOM 2003 C C . ILE A 1 270 ? 9.07 -15.977 3.947 1 94.88 270 ILE A C 1
ATOM 2005 O O . ILE A 1 270 ? 9.414 -16.922 4.672 1 94.88 270 ILE A O 1
ATOM 2009 N N . LEU A 1 271 ? 9.734 -15.586 2.879 1 94.81 271 LEU A N 1
ATOM 2010 C CA . LEU A 1 271 ? 10.984 -16.234 2.5 1 94.81 271 LEU A CA 1
ATOM 2011 C C . LEU A 1 271 ? 12.164 -15.289 2.67 1 94.81 271 LEU A C 1
ATOM 2013 O O . LEU A 1 271 ? 12.445 -14.484 1.784 1 94.81 271 LEU A O 1
ATOM 2017 N N . GLY A 1 272 ? 12.805 -15.336 3.713 1 88.69 272 GLY A N 1
ATOM 2018 C CA . GLY A 1 272 ? 13.961 -14.492 3.984 1 88.69 272 GLY A CA 1
ATOM 2019 C C . GLY A 1 272 ? 14.734 -14.922 5.211 1 88.69 272 GLY A C 1
ATOM 2020 O O . GLY A 1 272 ? 14.32 -15.828 5.93 1 88.69 272 GLY A O 1
ATOM 2021 N N . LYS A 1 273 ? 15.914 -14.312 5.359 1 86.56 273 LYS A N 1
ATOM 2022 C CA . LYS A 1 273 ? 16.75 -14.562 6.535 1 86.56 273 LYS A CA 1
ATOM 2023 C C . LYS A 1 273 ? 16.016 -14.164 7.812 1 86.56 273 LYS A C 1
ATOM 2025 O O . LYS A 1 273 ? 15.031 -13.422 7.77 1 86.56 273 LYS A O 1
ATOM 2030 N N . PHE A 1 274 ? 16.469 -14.641 8.875 1 84.31 274 PHE A N 1
ATOM 2031 C CA . PHE A 1 274 ? 15.859 -14.383 10.18 1 84.31 274 PHE A CA 1
ATOM 2032 C C . PHE A 1 274 ? 15.797 -12.891 10.461 1 84.31 274 PHE A C 1
ATOM 2034 O O . PHE A 1 274 ? 14.805 -12.398 11 1 84.31 274 PHE A O 1
ATOM 2041 N N . ILE A 1 275 ? 16.828 -12.203 10.039 1 85.88 275 ILE A N 1
ATOM 2042 C CA . ILE A 1 275 ? 16.922 -10.773 10.328 1 85.88 275 ILE A CA 1
ATOM 2043 C C . ILE A 1 275 ? 15.789 -10.031 9.609 1 85.88 275 ILE A C 1
ATOM 2045 O O . ILE A 1 275 ? 15.273 -9.039 10.117 1 85.88 275 ILE A O 1
ATOM 2049 N N . HIS A 1 276 ? 15.391 -10.523 8.445 1 87.75 276 HIS A N 1
ATOM 2050 C CA . HIS A 1 276 ? 14.32 -9.875 7.691 1 87.75 276 HIS A CA 1
ATOM 2051 C C . HIS A 1 276 ? 12.961 -10.117 8.344 1 87.75 276 HIS A C 1
ATOM 2053 O O . HIS A 1 276 ? 12.125 -9.211 8.391 1 87.75 276 HIS A O 1
ATOM 2059 N N . ARG A 1 277 ? 12.758 -11.297 8.812 1 85.31 277 ARG A N 1
ATOM 2060 C CA . ARG A 1 277 ? 11.539 -11.594 9.562 1 85.31 277 ARG A CA 1
ATOM 2061 C C . ARG A 1 277 ? 11.461 -10.766 10.836 1 85.31 277 ARG A C 1
ATOM 2063 O O . ARG A 1 277 ? 10.391 -10.305 11.227 1 85.31 277 ARG A O 1
ATOM 2070 N N . ALA A 1 278 ? 12.617 -10.609 11.477 1 85.56 278 ALA A N 1
ATOM 2071 C CA . ALA A 1 278 ? 12.695 -9.797 12.688 1 85.56 278 ALA A CA 1
ATOM 2072 C C . ALA A 1 278 ? 12.344 -8.336 12.398 1 85.56 278 ALA A C 1
ATOM 2074 O O . ALA A 1 278 ? 11.75 -7.656 13.234 1 85.56 278 ALA A O 1
ATOM 2075 N N . ALA A 1 279 ? 12.695 -7.891 11.203 1 90.69 279 ALA A N 1
ATOM 2076 C CA . ALA A 1 279 ? 12.406 -6.508 10.82 1 90.69 279 ALA A CA 1
ATOM 2077 C C . ALA A 1 279 ? 10.906 -6.27 10.711 1 90.69 279 ALA A C 1
ATOM 2079 O O . ALA A 1 279 ? 10.414 -5.195 11.055 1 90.69 279 ALA A O 1
ATOM 2080 N N . ILE A 1 280 ? 10.172 -7.262 10.219 1 91.56 280 ILE A N 1
ATOM 2081 C CA . ILE A 1 280 ? 8.719 -7.176 10.141 1 91.56 280 ILE A CA 1
ATOM 2082 C C . ILE A 1 280 ? 8.148 -6.988 11.547 1 91.56 280 ILE A C 1
ATOM 2084 O O . ILE A 1 280 ? 7.316 -6.102 11.773 1 91.56 280 ILE A O 1
ATOM 2088 N N . THR A 1 281 ? 8.648 -7.793 12.461 1 86.69 281 THR A N 1
ATOM 2089 C CA . THR A 1 281 ? 8.164 -7.758 13.836 1 86.69 281 THR A CA 1
ATOM 2090 C C . THR A 1 281 ? 8.586 -6.465 14.523 1 86.69 281 THR A C 1
ATOM 2092 O O . THR A 1 281 ? 7.797 -5.863 15.258 1 86.69 281 THR A O 1
ATOM 2095 N N . LEU A 1 282 ? 9.805 -6.051 14.281 1 88.69 282 LEU A N 1
ATOM 2096 C CA . LEU A 1 282 ? 10.328 -4.828 14.875 1 88.69 282 LEU A CA 1
ATOM 2097 C C . LEU A 1 282 ? 9.492 -3.621 14.453 1 88.69 282 LEU A C 1
ATOM 2099 O O . LEU A 1 282 ? 9.164 -2.768 15.281 1 88.69 282 LEU A O 1
ATOM 2103 N N . ARG A 1 283 ? 9.094 -3.557 13.188 1 93.56 283 ARG A N 1
ATOM 2104 C CA . ARG A 1 283 ? 8.289 -2.449 12.672 1 93.56 283 ARG A CA 1
ATOM 2105 C C . ARG A 1 283 ? 6.941 -2.385 13.375 1 93.56 283 ARG A C 1
ATOM 2107 O O . ARG A 1 283 ? 6.398 -1.298 13.594 1 93.56 283 ARG A O 1
ATOM 2114 N N . CYS A 1 284 ? 6.469 -3.502 13.766 1 90.44 284 CYS A N 1
ATOM 2115 C CA . CYS A 1 284 ? 5.145 -3.576 14.375 1 90.44 284 CYS A CA 1
ATOM 2116 C C . CYS A 1 284 ? 5.211 -3.26 15.867 1 90.44 284 CYS A C 1
ATOM 2118 O O . CYS A 1 284 ? 4.422 -2.457 16.375 1 90.44 284 CYS A O 1
ATOM 2120 N N . ILE A 1 285 ? 6.234 -3.754 16.578 1 84.25 285 ILE A N 1
ATOM 2121 C CA . ILE A 1 285 ? 6.164 -3.768 18.047 1 84.25 285 ILE A CA 1
ATOM 2122 C C . ILE A 1 285 ? 7.039 -2.654 18.609 1 84.25 285 ILE A C 1
ATOM 2124 O O . ILE A 1 285 ? 6.797 -2.17 19.719 1 84.25 285 ILE A O 1
ATOM 2128 N N . ALA A 1 286 ? 8.047 -2.312 17.859 1 87.88 286 ALA A N 1
ATOM 2129 C CA . ALA A 1 286 ? 8.961 -1.262 18.297 1 87.88 286 ALA A CA 1
ATOM 2130 C C . ALA A 1 286 ? 9.305 -0.311 17.156 1 87.88 286 ALA A C 1
ATOM 2132 O O . ALA A 1 286 ? 10.461 -0.19 16.766 1 87.88 286 ALA A O 1
ATOM 2133 N N . PRO A 1 287 ? 8.266 0.405 16.75 1 92.31 287 PRO A N 1
ATOM 2134 C CA . PRO A 1 287 ? 8.477 1.239 15.562 1 92.31 287 PRO A CA 1
ATOM 2135 C C . PRO A 1 287 ? 9.57 2.283 15.766 1 92.31 287 PRO A C 1
ATOM 2137 O O . PRO A 1 287 ? 10.281 2.631 14.812 1 92.31 287 PRO A O 1
ATOM 2140 N N . SER A 1 288 ? 9.797 2.793 17.016 1 91.88 288 SER A N 1
ATOM 2141 C CA . SER A 1 288 ? 10.82 3.801 17.25 1 91.88 288 SER A CA 1
ATOM 2142 C C . SER A 1 288 ? 12.211 3.256 16.938 1 91.88 288 SER A C 1
ATOM 2144 O O . SER A 1 288 ? 13.047 3.965 16.375 1 91.88 288 SER A O 1
ATOM 2146 N N . ILE A 1 289 ? 12.469 1.959 17.328 1 91.25 289 ILE A N 1
ATOM 2147 C CA . ILE A 1 289 ? 13.758 1.328 17.031 1 91.25 289 ILE A CA 1
ATOM 2148 C C . ILE A 1 289 ? 13.883 1.088 15.539 1 91.25 289 ILE A C 1
ATOM 2150 O O . ILE A 1 289 ? 14.938 1.343 14.945 1 91.25 289 ILE A O 1
ATOM 2154 N N . TYR A 1 290 ? 12.797 0.581 14.961 1 94.5 290 TYR A N 1
ATOM 2155 C CA . TYR A 1 290 ? 12.766 0.389 13.516 1 94.5 290 TYR A CA 1
ATOM 2156 C C . TYR A 1 290 ? 13.086 1.688 12.781 1 94.5 290 TYR A C 1
ATOM 2158 O O . TYR A 1 290 ? 13.906 1.702 11.859 1 94.5 290 TYR A O 1
ATOM 2166 N N . PHE A 1 291 ? 12.461 2.818 13.195 1 96.56 291 PHE A N 1
ATOM 2167 C CA . PHE A 1 291 ? 12.68 4.109 12.547 1 96.56 291 PHE A CA 1
ATOM 2168 C C . PHE A 1 291 ? 14.117 4.566 12.719 1 96.56 291 PHE A C 1
ATOM 2170 O O . PHE A 1 291 ? 14.711 5.137 11.797 1 96.56 291 PHE A O 1
ATOM 2177 N N . ALA A 1 292 ? 14.695 4.328 13.867 1 95.19 292 ALA A N 1
ATOM 2178 C CA . ALA A 1 292 ? 16.078 4.699 14.109 1 95.19 292 ALA A CA 1
ATOM 2179 C C . ALA A 1 292 ? 17.031 3.918 13.203 1 95.19 292 ALA A C 1
ATOM 2181 O O . ALA A 1 292 ? 17.984 4.48 12.648 1 95.19 292 ALA A O 1
ATOM 2182 N N . ILE A 1 293 ? 16.781 2.666 13.031 1 96.5 293 ILE A N 1
ATOM 2183 C CA . ILE A 1 293 ? 17.594 1.808 12.18 1 96.5 293 ILE A CA 1
ATOM 2184 C C . ILE A 1 293 ? 17.5 2.275 10.727 1 96.5 293 ILE A C 1
ATOM 2186 O O . ILE A 1 293 ? 18.5 2.361 10.031 1 96.5 293 ILE A O 1
ATOM 2190 N N . MET A 1 294 ? 16.297 2.6 10.258 1 97.88 294 MET A N 1
ATOM 2191 C CA . MET A 1 294 ? 16.109 3.016 8.875 1 97.88 294 MET A CA 1
ATOM 2192 C C . MET A 1 294 ? 16.734 4.383 8.625 1 97.88 294 MET A C 1
ATOM 2194 O O . MET A 1 294 ? 17.234 4.645 7.531 1 97.88 294 MET A O 1
ATOM 2198 N N . LYS A 1 295 ? 16.656 5.242 9.656 1 97.38 295 LYS A N 1
ATOM 2199 C CA . LYS A 1 295 ? 17.344 6.527 9.57 1 97.38 295 LYS A CA 1
ATOM 2200 C C . LYS A 1 295 ? 18.844 6.332 9.359 1 97.38 295 LYS A C 1
ATOM 2202 O O . LYS A 1 295 ? 19.453 6.98 8.5 1 97.38 295 LYS A O 1
ATOM 2207 N N . SER A 1 296 ? 19.422 5.465 10.141 1 97.56 296 SER A N 1
ATOM 2208 C CA . SER A 1 296 ? 20.844 5.168 10.023 1 97.56 296 SER A CA 1
ATOM 2209 C C . SER A 1 296 ? 21.172 4.562 8.664 1 97.56 296 SER A C 1
ATOM 2211 O O . SER A 1 296 ? 22.188 4.91 8.055 1 97.56 296 SER A O 1
ATOM 2213 N N . ARG A 1 297 ? 20.344 3.689 8.203 1 96.81 297 ARG A N 1
ATOM 2214 C CA . ARG A 1 297 ? 20.531 3.064 6.902 1 96.81 297 ARG A CA 1
ATOM 2215 C C . ARG A 1 297 ? 20.5 4.105 5.785 1 96.81 297 ARG A C 1
ATOM 2217 O O . ARG A 1 297 ? 21.328 4.07 4.871 1 96.81 297 ARG A O 1
ATOM 2224 N N . ALA A 1 298 ? 19.562 4.977 5.852 1 97.81 298 ALA A N 1
ATOM 2225 C CA . ALA A 1 298 ? 19.453 6.027 4.844 1 97.81 298 ALA A CA 1
ATOM 2226 C C . ALA A 1 298 ? 20.719 6.875 4.789 1 97.81 298 ALA A C 1
ATOM 2228 O O . ALA A 1 298 ? 21.203 7.199 3.703 1 97.81 298 ALA A O 1
ATOM 2229 N N . ARG A 1 299 ? 21.219 7.219 5.934 1 96.25 299 ARG A N 1
ATOM 2230 C CA . ARG A 1 299 ? 22.422 8.023 6.02 1 96.25 299 ARG A CA 1
ATOM 2231 C C . ARG A 1 299 ? 23.609 7.297 5.402 1 96.25 299 ARG A C 1
ATOM 2233 O O . ARG A 1 299 ? 24.375 7.891 4.641 1 96.25 299 ARG A O 1
ATOM 2240 N N . LYS A 1 300 ? 23.734 6.031 5.68 1 95.19 300 LYS A N 1
ATOM 2241 C CA . LYS A 1 300 ? 24.859 5.23 5.203 1 95.19 300 LYS A CA 1
ATOM 2242 C C . LYS A 1 300 ? 24.828 5.078 3.686 1 95.19 300 LYS A C 1
ATOM 2244 O O . LYS A 1 300 ? 25.875 5.008 3.039 1 95.19 300 LYS A O 1
ATOM 2249 N N . GLU A 1 301 ? 23.594 5.07 3.133 1 94.31 301 GLU A N 1
ATOM 2250 C CA . GLU A 1 301 ? 23.438 4.789 1.707 1 94.31 301 GLU A CA 1
ATOM 2251 C C . GLU A 1 301 ? 23.266 6.078 0.905 1 94.31 301 GLU A C 1
ATOM 2253 O O . GLU A 1 301 ? 23.109 6.039 -0.316 1 94.31 301 GLU A O 1
ATOM 2258 N N . GLU A 1 302 ? 23.312 7.211 1.544 1 92.81 302 GLU A N 1
ATOM 2259 C CA . GLU A 1 302 ? 22.969 8.484 0.92 1 92.81 302 GLU A CA 1
ATOM 2260 C C . GLU A 1 302 ? 23.875 8.773 -0.281 1 92.81 302 GLU A C 1
ATOM 2262 O O . GLU A 1 302 ? 23.391 9.234 -1.322 1 92.81 302 GLU A O 1
ATOM 2267 N N . ASP A 1 303 ? 25.094 8.453 -0.188 1 88.69 303 ASP A N 1
ATOM 2268 C CA . ASP A 1 303 ? 26.062 8.75 -1.241 1 88.69 303 ASP A CA 1
ATOM 2269 C C . ASP A 1 303 ? 25.797 7.906 -2.488 1 88.69 303 ASP A C 1
ATOM 2271 O O . ASP A 1 303 ? 26.125 8.32 -3.602 1 88.69 303 ASP A O 1
ATOM 2275 N N . ASN A 1 304 ? 25.188 6.719 -2.283 1 85.62 304 ASN A N 1
ATOM 2276 C CA . ASN A 1 304 ? 24.859 5.855 -3.41 1 85.62 304 ASN A CA 1
ATOM 2277 C C . ASN A 1 304 ? 23.719 6.445 -4.25 1 85.62 304 ASN A C 1
ATOM 2279 O O . ASN A 1 304 ? 23.562 6.082 -5.418 1 85.62 304 ASN A O 1
ATOM 2283 N N . TYR A 1 305 ? 23 7.418 -3.734 1 83.81 305 TYR A N 1
ATOM 2284 C CA . TYR A 1 305 ? 21.812 7.898 -4.418 1 83.81 305 TYR A CA 1
ATOM 2285 C C . TYR A 1 305 ? 21.859 9.406 -4.621 1 83.81 305 TYR A C 1
ATOM 2287 O O . TYR A 1 305 ? 21 9.984 -5.285 1 83.81 305 TYR A O 1
ATOM 2295 N N . SER A 1 306 ? 22.734 10.102 -4.004 1 67.56 306 SER A N 1
ATOM 2296 C CA . SER A 1 306 ? 22.922 11.531 -4.238 1 67.56 306 SER A CA 1
ATOM 2297 C C . SER A 1 306 ? 23.5 11.789 -5.629 1 67.56 306 SER A C 1
ATOM 2299 O O . SER A 1 306 ? 23.219 12.836 -6.23 1 67.56 306 SER A O 1
ATOM 2301 N N . HIS A 1 307 ? 24.344 10.906 -6.254 1 56.88 307 HIS A N 1
ATOM 2302 C CA . HIS A 1 307 ? 25.078 11.164 -7.488 1 56.88 307 HIS A CA 1
ATOM 2303 C C . HIS A 1 307 ? 24.297 10.68 -8.703 1 56.88 307 HIS A C 1
ATOM 2305 O O . HIS A 1 307 ? 24.734 10.844 -9.844 1 56.88 307 HIS A O 1
ATOM 2311 N N . GLN A 1 308 ? 23.312 10 -8.656 1 51.03 308 GLN A N 1
ATOM 2312 C CA . GLN A 1 308 ? 22.625 9.523 -9.844 1 51.03 308 GLN A CA 1
ATOM 2313 C C . GLN A 1 308 ? 22.031 10.68 -10.641 1 51.03 308 GLN A C 1
ATOM 2315 O O . GLN A 1 308 ? 21.625 10.508 -11.797 1 51.03 308 GLN A O 1
ATOM 2320 N N . LYS A 1 309 ? 21.828 11.93 -10.258 1 43.53 309 LYS A N 1
ATOM 2321 C CA . LYS A 1 309 ? 21.375 13.117 -10.961 1 43.53 309 LYS A CA 1
ATOM 2322 C C . LYS A 1 309 ? 22.375 13.555 -12.023 1 43.53 309 LYS A C 1
ATOM 2324 O O . LYS A 1 309 ? 22.031 14.312 -12.938 1 43.53 309 LYS A O 1
ATOM 2329 N N . GLN A 1 310 ? 23.734 13.609 -11.742 1 34.09 310 GLN A N 1
ATOM 2330 C CA . GLN A 1 310 ? 24.719 14.32 -12.562 1 34.09 310 GLN A CA 1
ATOM 2331 C C . GLN A 1 310 ? 25.109 13.492 -13.781 1 34.09 310 GLN A C 1
ATOM 2333 O O . GLN A 1 310 ? 25.938 13.93 -14.594 1 34.09 310 GLN A O 1
ATOM 2338 N N . SER A 1 311 ? 24.734 12.273 -13.812 1 30.12 311 SER A N 1
ATOM 2339 C CA . SER A 1 311 ? 25.172 11.742 -15.102 1 30.12 311 SER A CA 1
ATOM 2340 C C . SER A 1 311 ? 24.094 11.914 -16.172 1 30.12 311 SER A C 1
ATOM 2342 O O . SER A 1 311 ? 22.906 11.781 -15.875 1 30.12 311 SER A O 1
ATOM 2344 N N . MET B 1 1 ? 15.922 -28.922 26.578 1 40 1 MET B N 1
ATOM 2345 C CA . MET B 1 1 ? 15.68 -28.391 25.234 1 40 1 MET B CA 1
ATOM 2346 C C . MET B 1 1 ? 14.461 -27.469 25.234 1 40 1 MET B C 1
ATOM 2348 O O . MET B 1 1 ? 14.516 -26.359 24.703 1 40 1 MET B O 1
ATOM 2352 N N . VAL B 1 2 ? 13.445 -27.875 25.906 1 47.91 2 VAL B N 1
ATOM 2353 C CA . VAL B 1 2 ? 12.227 -27.094 26.062 1 47.91 2 VAL B CA 1
ATOM 2354 C C . VAL B 1 2 ? 12.5 -25.891 26.953 1 47.91 2 VAL B C 1
ATOM 2356 O O . VAL B 1 2 ? 12 -24.781 26.703 1 47.91 2 VAL B O 1
ATOM 2359 N N . ALA B 1 3 ? 13.336 -26.125 27.844 1 47.56 3 ALA B N 1
ATOM 2360 C CA . ALA B 1 3 ? 13.641 -25.062 28.797 1 47.56 3 ALA B CA 1
ATOM 2361 C C . ALA B 1 3 ? 14.406 -23.922 28.125 1 47.56 3 ALA B C 1
ATOM 2363 O O . ALA B 1 3 ? 14.148 -22.75 28.391 1 47.56 3 ALA B O 1
ATOM 2364 N N . VAL B 1 4 ? 15.406 -24.156 27.359 1 44.88 4 VAL B N 1
ATOM 2365 C CA . VAL B 1 4 ? 16.188 -23.141 26.641 1 44.88 4 VAL B CA 1
ATOM 2366 C C . VAL B 1 4 ? 15.281 -22.391 25.672 1 44.88 4 VAL B C 1
ATOM 2368 O O . VAL B 1 4 ? 15.391 -21.172 25.531 1 44.88 4 VAL B O 1
ATOM 2371 N N . TYR B 1 5 ? 14.383 -23.047 25.078 1 45.38 5 TYR B N 1
ATOM 2372 C CA . TYR B 1 5 ? 13.445 -22.391 24.172 1 45.38 5 TYR B CA 1
ATOM 2373 C C . TYR B 1 5 ? 12.492 -21.484 24.953 1 45.38 5 TYR B C 1
ATOM 2375 O O . TYR B 1 5 ? 12.133 -20.391 24.469 1 45.38 5 TYR B O 1
ATOM 2383 N N . LEU B 1 6 ? 12.258 -21.891 26.141 1 47.38 6 LEU B N 1
ATOM 2384 C CA . LEU B 1 6 ? 11.414 -21.094 27.016 1 47.38 6 LEU B CA 1
ATOM 2385 C C . LEU B 1 6 ? 12.141 -19.844 27.484 1 47.38 6 LEU B C 1
ATOM 2387 O O . LEU B 1 6 ? 11.555 -18.766 27.562 1 47.38 6 LEU B O 1
ATOM 2391 N N . LEU B 1 7 ? 13.336 -19.984 27.844 1 47.88 7 LEU B N 1
ATOM 2392 C CA . LEU B 1 7 ? 14.125 -18.859 28.312 1 47.88 7 LEU B CA 1
ATOM 2393 C C . LEU B 1 7 ? 14.359 -17.859 27.172 1 47.88 7 LEU B C 1
ATOM 2395 O O . LEU B 1 7 ? 14.203 -16.641 27.375 1 47.88 7 LEU B O 1
ATOM 2399 N N . VAL B 1 8 ? 14.852 -18.344 26.078 1 49.84 8 VAL B N 1
ATOM 2400 C CA . VAL B 1 8 ? 15.07 -17.484 24.938 1 49.84 8 VAL B CA 1
ATOM 2401 C C . VAL B 1 8 ? 13.75 -16.859 24.484 1 49.84 8 VAL B C 1
ATOM 2403 O O . VAL B 1 8 ? 13.703 -15.664 24.156 1 49.84 8 VAL B O 1
ATOM 2406 N N . GLY B 1 9 ? 12.797 -17.594 24.625 1 50.72 9 GLY B N 1
ATOM 2407 C CA . GLY B 1 9 ? 11.453 -17.078 24.375 1 50.72 9 GLY B CA 1
ATOM 2408 C C . GLY B 1 9 ? 11.039 -16.016 25.375 1 50.72 9 GLY B C 1
ATOM 2409 O O . GLY B 1 9 ? 10.43 -15.016 25 1 50.72 9 GLY B O 1
ATOM 2410 N N . GLY B 1 10 ? 11.383 -16.219 26.594 1 49.88 10 GLY B N 1
ATOM 2411 C CA . GLY B 1 10 ? 11.086 -15.242 27.625 1 49.88 10 GLY B CA 1
ATOM 2412 C C . GLY B 1 10 ? 11.805 -13.914 27.422 1 49.88 10 GLY B C 1
ATOM 2413 O O . GLY B 1 10 ? 11.195 -12.852 27.531 1 49.88 10 GLY B O 1
ATOM 2414 N N . VAL B 1 11 ? 13.047 -13.945 27.281 1 52.78 11 VAL B N 1
ATOM 2415 C CA . VAL B 1 11 ? 13.836 -12.742 27.031 1 52.78 11 VAL B CA 1
ATOM 2416 C C . VAL B 1 11 ? 13.312 -12.023 25.797 1 52.78 11 VAL B C 1
ATOM 2418 O O . VAL B 1 11 ? 13.18 -10.797 25.797 1 52.78 11 VAL B O 1
ATOM 2421 N N . LEU B 1 12 ? 12.984 -12.695 24.859 1 53.25 12 LEU B N 1
ATOM 2422 C CA . LEU B 1 12 ? 12.445 -12.086 23.641 1 53.25 12 LEU B CA 1
ATOM 2423 C C . LEU B 1 12 ? 11.117 -11.391 23.922 1 53.25 12 LEU B C 1
ATOM 2425 O O . LEU B 1 12 ? 10.867 -10.297 23.422 1 53.25 12 LEU B O 1
ATOM 2429 N N . VAL B 1 13 ? 10.398 -12.008 24.828 1 50.38 13 VAL B N 1
ATOM 2430 C CA . VAL B 1 13 ? 9.117 -11.43 25.234 1 50.38 13 VAL B CA 1
ATOM 2431 C C . VAL B 1 13 ? 9.359 -10.117 25.969 1 50.38 13 VAL B C 1
ATOM 2433 O O . VAL B 1 13 ? 8.672 -9.125 25.719 1 50.38 13 VAL B O 1
ATOM 2436 N N . VAL B 1 14 ? 10.219 -10.117 26.906 1 53.06 14 VAL B N 1
ATOM 2437 C CA . VAL B 1 14 ? 10.547 -8.906 27.641 1 53.06 14 VAL B CA 1
ATOM 2438 C C . VAL B 1 14 ? 11.016 -7.824 26.672 1 53.06 14 VAL B C 1
ATOM 2440 O O . VAL B 1 14 ? 10.617 -6.664 26.781 1 53.06 14 VAL B O 1
ATOM 2443 N N . VAL B 1 15 ? 11.719 -8.266 25.812 1 55.06 15 VAL B N 1
ATOM 2444 C CA . VAL B 1 15 ? 12.258 -7.305 24.859 1 55.06 15 VAL B CA 1
ATOM 2445 C C . VAL B 1 15 ? 11.125 -6.754 24 1 55.06 15 VAL B C 1
ATOM 2447 O O . VAL B 1 15 ? 11.055 -5.547 23.75 1 55.06 15 VAL B O 1
ATOM 2450 N N . VAL B 1 16 ? 10.25 -7.691 23.688 1 55.88 16 VAL B N 1
ATOM 2451 C CA . VAL B 1 16 ? 9.117 -7.246 22.875 1 55.88 16 VAL B CA 1
ATOM 2452 C C . VAL B 1 16 ? 8.258 -6.281 23.688 1 55.88 16 VAL B C 1
ATOM 2454 O O . VAL B 1 16 ? 7.824 -5.246 23.188 1 55.88 16 VAL B O 1
ATOM 2457 N N . ILE B 1 17 ? 8.047 -6.613 24.922 1 54.59 17 ILE B N 1
ATOM 2458 C CA . ILE B 1 17 ? 7.246 -5.762 25.781 1 54.59 17 ILE B CA 1
ATOM 2459 C C . ILE B 1 17 ? 7.934 -4.41 25.953 1 54.59 17 ILE B C 1
ATOM 2461 O O . ILE B 1 17 ? 7.293 -3.361 25.859 1 54.59 17 ILE B O 1
ATOM 2465 N N . LEU B 1 18 ? 9.109 -4.504 26.234 1 55.25 18 LEU B N 1
ATOM 2466 C CA . LEU B 1 18 ? 9.844 -3.26 26.422 1 55.25 18 LEU B CA 1
ATOM 2467 C C . LEU B 1 18 ? 9.852 -2.42 25.156 1 55.25 18 LEU B C 1
ATOM 2469 O O . LEU B 1 18 ? 9.711 -1.196 25.219 1 55.25 18 LEU B O 1
ATOM 2473 N N . LEU B 1 19 ? 9.898 -3.188 24.156 1 56.47 19 LEU B N 1
ATOM 2474 C CA . LEU B 1 19 ? 9.922 -2.469 22.891 1 56.47 19 LEU B CA 1
ATOM 2475 C C . LEU B 1 19 ? 8.555 -1.865 22.594 1 56.47 19 LEU B C 1
ATOM 2477 O O . LEU B 1 19 ? 8.461 -0.745 22.078 1 56.47 19 LEU B O 1
ATOM 2481 N N . MET B 1 20 ? 7.566 -2.637 22.953 1 56.41 20 MET B N 1
ATOM 2482 C CA . MET B 1 20 ? 6.215 -2.109 22.781 1 56.41 20 MET B CA 1
ATOM 2483 C C . MET B 1 20 ? 6.004 -0.878 23.656 1 56.41 20 MET B C 1
ATOM 2485 O O . MET B 1 20 ? 5.363 0.086 23.234 1 56.41 20 MET B O 1
ATOM 2489 N N . LEU B 1 21 ? 6.578 -0.967 24.781 1 54.88 21 LEU B N 1
ATOM 2490 C CA . LEU B 1 21 ? 6.43 0.152 25.703 1 54.88 21 LEU B CA 1
ATOM 2491 C C . LEU B 1 21 ? 7.191 1.375 25.203 1 54.88 21 LEU B C 1
ATOM 2493 O O . LEU B 1 21 ? 6.836 2.51 25.531 1 54.88 21 LEU B O 1
ATOM 2497 N N . SER B 1 22 ? 8.172 1.124 24.438 1 51.38 22 SER B N 1
ATOM 2498 C CA . SER B 1 22 ? 8.953 2.248 23.938 1 51.38 22 SER B CA 1
ATOM 2499 C C . SER B 1 22 ? 8.164 3.078 22.938 1 51.38 22 SER B C 1
ATOM 2501 O O . SER B 1 22 ? 8.531 4.211 22.625 1 51.38 22 SER B O 1
ATOM 2503 N N . ARG B 1 23 ? 7.125 2.43 22.422 1 55.38 23 ARG B N 1
ATOM 2504 C CA . ARG B 1 23 ? 6.254 3.141 21.5 1 55.38 23 ARG B CA 1
ATOM 2505 C C . ARG B 1 23 ? 5.645 4.375 22.156 1 55.38 23 ARG B C 1
ATOM 2507 O O . ARG B 1 23 ? 5.238 5.316 21.469 1 55.38 23 ARG B O 1
ATOM 2514 N N . PHE B 1 24 ? 5.66 4.297 23.438 1 50.72 24 PHE B N 1
ATOM 2515 C CA . PHE B 1 24 ? 5.027 5.383 24.172 1 50.72 24 PHE B CA 1
ATOM 2516 C C . PHE B 1 24 ? 6.023 6.5 24.453 1 50.72 24 PHE B C 1
ATOM 2518 O O . PHE B 1 24 ? 5.656 7.539 25 1 50.72 24 PHE B O 1
ATOM 2525 N N . ALA B 1 25 ? 7.23 6.266 24.078 1 51.03 25 ALA B N 1
ATOM 2526 C CA . ALA B 1 25 ? 8.18 7.348 24.328 1 51.03 25 ALA B CA 1
ATOM 2527 C C . ALA B 1 25 ? 7.953 8.508 23.375 1 51.03 25 ALA B C 1
ATOM 2529 O O . ALA B 1 25 ? 7.875 8.312 22.156 1 51.03 25 ALA B O 1
ATOM 2530 N N . ARG B 1 26 ? 7.336 9.57 23.891 1 54.94 26 ARG B N 1
ATOM 2531 C CA . ARG B 1 26 ? 7.055 10.812 23.172 1 54.94 26 ARG B CA 1
ATOM 2532 C C . ARG B 1 26 ? 8.273 11.719 23.156 1 54.94 26 ARG B C 1
ATOM 2534 O O . ARG B 1 26 ? 9.086 11.703 24.094 1 54.94 26 ARG B O 1
ATOM 2541 N N . SER B 1 27 ? 8.508 12.18 21.859 1 54.66 27 SER B N 1
ATOM 2542 C CA . SER B 1 27 ? 9.602 13.141 21.734 1 54.66 27 SER B CA 1
ATOM 2543 C C . SER B 1 27 ? 9.375 14.359 22.625 1 54.66 27 SER B C 1
ATOM 2545 O O . SER B 1 27 ? 8.234 14.781 22.828 1 54.66 27 SER B O 1
ATOM 2547 N N . THR B 1 28 ? 10.195 14.742 23.422 1 51.03 28 THR B N 1
ATOM 2548 C CA . THR B 1 28 ? 10.117 15.883 24.328 1 51.03 28 THR B CA 1
ATOM 2549 C C . THR B 1 28 ? 10.508 17.172 23.594 1 51.03 28 THR B C 1
ATOM 2551 O O . THR B 1 28 ? 10.617 18.234 24.219 1 51.03 28 THR B O 1
ATOM 2554 N N . HIS B 1 29 ? 10.836 17.156 22.297 1 55.84 29 HIS B N 1
ATOM 2555 C CA . HIS B 1 29 ? 11.266 18.438 21.734 1 55.84 29 HIS B CA 1
ATOM 2556 C C . HIS B 1 29 ? 10.07 19.25 21.25 1 55.84 29 HIS B C 1
ATOM 2558 O O . HIS B 1 29 ? 9.609 19.094 20.125 1 55.84 29 HIS B O 1
ATOM 2564 N N . GLY B 1 30 ? 9.406 19.828 22.203 1 64.25 30 GLY B N 1
ATOM 2565 C CA . GLY B 1 30 ? 8.164 20.531 21.938 1 64.25 30 GLY B CA 1
ATOM 2566 C C . GLY B 1 30 ? 8.352 21.812 21.141 1 64.25 30 GLY B C 1
ATOM 2567 O O . GLY B 1 30 ? 9.18 22.656 21.5 1 64.25 30 GLY B O 1
ATOM 2568 N N . THR B 1 31 ? 8.102 21.781 19.797 1 80.44 31 THR B N 1
ATOM 2569 C CA . THR B 1 31 ? 8.047 23 18.984 1 80.44 31 THR B CA 1
ATOM 2570 C C . THR B 1 31 ? 6.625 23.531 18.906 1 80.44 31 THR B C 1
ATOM 2572 O O . THR B 1 31 ? 5.664 22.766 18.922 1 80.44 31 THR B O 1
ATOM 2575 N N . THR B 1 32 ? 6.605 24.859 19.125 1 90.88 32 THR B N 1
ATOM 2576 C CA . THR B 1 32 ? 5.305 25.5 18.984 1 90.88 32 THR B CA 1
ATOM 2577 C C . THR B 1 32 ? 4.984 25.734 17.5 1 90.88 32 THR B C 1
ATOM 2579 O O . THR B 1 32 ? 5.895 25.891 16.688 1 90.88 32 THR B O 1
ATOM 2582 N N . VAL B 1 33 ? 3.688 25.781 17.172 1 96.25 33 VAL B N 1
ATOM 2583 C CA . VAL B 1 33 ? 3.279 26.016 15.797 1 96.25 33 VAL B CA 1
ATOM 2584 C C . VAL B 1 33 ? 2.977 27.5 15.594 1 96.25 33 VAL B C 1
ATOM 2586 O O . VAL B 1 33 ? 2.512 27.906 14.531 1 96.25 33 VAL B O 1
ATOM 2589 N N . GLN B 1 34 ? 3.258 28.297 16.641 1 94.5 34 GLN B N 1
ATOM 2590 C CA . GLN B 1 34 ? 3.033 29.734 16.562 1 94.5 34 GLN B CA 1
ATOM 2591 C C . GLN B 1 34 ? 3.803 30.344 15.391 1 94.5 34 GLN B C 1
ATOM 2593 O O . GLN B 1 34 ? 5.008 30.109 15.25 1 94.5 34 GLN B O 1
ATOM 2598 N N . ASP B 1 35 ? 3.143 31.016 14.516 1 94.56 35 ASP B N 1
ATOM 2599 C CA . ASP B 1 35 ? 3.65 31.781 13.375 1 94.56 35 ASP B CA 1
ATOM 2600 C C . ASP B 1 35 ? 4.168 30.859 12.281 1 94.56 35 ASP B C 1
ATOM 2602 O O . ASP B 1 35 ? 4.746 31.312 11.289 1 94.56 35 ASP B O 1
ATOM 2606 N N . LYS B 1 36 ? 4.027 29.547 12.484 1 96.81 36 LYS B N 1
ATOM 2607 C CA . LYS B 1 36 ? 4.379 28.609 11.43 1 96.81 36 LYS B CA 1
ATOM 2608 C C . LYS B 1 36 ? 3.297 28.547 10.352 1 96.81 36 LYS B C 1
ATOM 2610 O O . LYS B 1 36 ? 2.111 28.703 10.648 1 96.81 36 LYS B O 1
ATOM 2615 N N . VAL B 1 37 ? 3.697 28.359 9.125 1 98.12 37 VAL B N 1
ATOM 2616 C CA . VAL B 1 37 ? 2.77 28.25 8.008 1 98.12 37 VAL B CA 1
ATOM 2617 C C . VAL B 1 37 ? 2.355 26.797 7.82 1 98.12 37 VAL B C 1
ATOM 2619 O O . VAL B 1 37 ? 3.205 25.922 7.613 1 98.12 37 VAL B O 1
ATOM 2622 N N . VAL B 1 38 ? 1.043 26.531 7.898 1 98.81 38 VAL B N 1
ATOM 2623 C CA . VAL B 1 38 ? 0.513 25.172 7.836 1 98.81 38 VAL B CA 1
ATOM 2624 C C . VAL B 1 38 ? -0.438 25.047 6.648 1 98.81 38 VAL B C 1
ATOM 2626 O O . VAL B 1 38 ? -1.443 25.75 6.57 1 98.81 38 VAL B O 1
ATOM 2629 N N . LEU B 1 39 ? -0.082 24.203 5.68 1 98.94 39 LEU B N 1
ATOM 2630 C CA . LEU B 1 39 ? -0.968 23.844 4.578 1 98.94 39 LEU B CA 1
ATOM 2631 C C . LEU B 1 39 ? -1.787 22.609 4.922 1 98.94 39 LEU B C 1
ATOM 2633 O O . LEU B 1 39 ? -1.228 21.562 5.273 1 98.94 39 LEU B O 1
ATOM 2637 N N . ILE B 1 40 ? -3.102 22.672 4.848 1 98.94 40 ILE B N 1
ATOM 2638 C CA . ILE B 1 40 ? -3.992 21.578 5.203 1 98.94 40 ILE B CA 1
ATOM 2639 C C . ILE B 1 40 ? -4.875 21.219 4.008 1 98.94 40 ILE B C 1
ATOM 2641 O O . ILE B 1 40 ? -5.625 22.062 3.512 1 98.94 40 ILE B O 1
ATOM 2645 N N . THR B 1 41 ? -4.824 20.031 3.529 1 98.81 41 THR B N 1
ATOM 2646 C CA . THR B 1 41 ? -5.723 19.578 2.471 1 98.81 41 THR B CA 1
ATOM 2647 C C . THR B 1 41 ? -7.004 19 3.059 1 98.81 41 THR B C 1
ATOM 2649 O O . THR B 1 41 ? -6.996 18.453 4.164 1 98.81 41 THR B O 1
ATOM 2652 N N . GLY B 1 42 ? -8.078 19.078 2.275 1 97.94 42 GLY B N 1
ATOM 2653 C CA . GLY B 1 42 ? -9.375 18.672 2.797 1 97.94 42 GLY B CA 1
ATOM 2654 C C . GLY B 1 42 ? -9.867 19.547 3.934 1 97.94 42 GLY B C 1
ATOM 2655 O O . GLY B 1 42 ? -10.492 19.062 4.875 1 97.94 42 GLY B O 1
ATOM 2656 N N . ALA B 1 43 ? -9.602 20.797 3.904 1 98.06 43 ALA B N 1
ATOM 2657 C CA . ALA B 1 43 ? -9.766 21.703 5.047 1 98.06 43 ALA B CA 1
ATOM 2658 C C . ALA B 1 43 ? -11.195 22.219 5.133 1 98.06 43 ALA B C 1
ATOM 2660 O O . ALA B 1 43 ? -11.531 22.984 6.043 1 98.06 43 ALA B O 1
ATOM 2661 N N . SER B 1 44 ? -12.07 21.766 4.266 1 94 44 SER B N 1
ATOM 2662 C CA . SER B 1 44 ? -13.414 22.344 4.242 1 94 44 SER B CA 1
ATOM 2663 C C . SER B 1 44 ? -14.414 21.453 4.953 1 94 44 SER B C 1
ATOM 2665 O O . SER B 1 44 ? -15.617 21.719 4.949 1 94 44 SER B O 1
ATOM 2667 N N . SER B 1 45 ? -13.969 20.312 5.48 1 91.75 45 SER B N 1
ATOM 2668 C CA . SER B 1 45 ? -14.914 19.438 6.172 1 91.75 45 SER B CA 1
ATOM 2669 C C . SER B 1 45 ? -14.195 18.484 7.129 1 91.75 45 SER B C 1
ATOM 2671 O O . SER B 1 45 ? -12.969 18.359 7.078 1 91.75 45 SER B O 1
ATOM 2673 N N . GLY B 1 46 ? -14.961 18.047 8.047 1 95.19 46 GLY B N 1
ATOM 2674 C CA . GLY B 1 46 ? -14.531 16.938 8.883 1 95.19 46 GLY B CA 1
ATOM 2675 C C . GLY B 1 46 ? -13.25 17.234 9.648 1 95.19 46 GLY B C 1
ATOM 2676 O O . GLY B 1 46 ? -13.148 18.25 10.336 1 95.19 46 GLY B O 1
ATOM 2677 N N . LEU B 1 47 ? -12.352 16.312 9.555 1 97.75 47 LEU B N 1
ATOM 2678 C CA . LEU B 1 47 ? -11.102 16.391 10.305 1 97.75 47 LEU B CA 1
ATOM 2679 C C . LEU B 1 47 ? -10.266 17.578 9.828 1 97.75 47 LEU B C 1
ATOM 2681 O O . LEU B 1 47 ? -9.594 18.234 10.633 1 97.75 47 LEU B O 1
ATOM 2685 N N . GLY B 1 48 ? -10.273 17.875 8.508 1 98.38 48 GLY B N 1
ATOM 2686 C CA . GLY B 1 48 ? -9.523 18.984 7.977 1 98.38 48 GLY B CA 1
ATOM 2687 C C . GLY B 1 48 ? -9.953 20.328 8.547 1 98.38 48 GLY B C 1
ATOM 2688 O O . GLY B 1 48 ? -9.117 21.172 8.867 1 98.38 48 GLY B O 1
ATOM 2689 N N . GLU B 1 49 ? -11.234 20.484 8.625 1 97.56 49 GLU B N 1
ATOM 2690 C CA . GLU B 1 49 ? -11.773 21.703 9.219 1 97.56 49 GLU B CA 1
ATOM 2691 C C . GLU B 1 49 ? -11.383 21.812 10.695 1 97.56 49 GLU B C 1
ATOM 2693 O O . GLU B 1 49 ? -11.016 22.906 11.156 1 97.56 49 GLU B O 1
ATOM 2698 N N . ALA B 1 50 ? -11.469 20.719 11.414 1 98.25 50 ALA B N 1
ATOM 2699 C CA . ALA B 1 50 ? -11.086 20.703 12.82 1 98.25 50 ALA B CA 1
ATOM 2700 C C . ALA B 1 50 ? -9.602 21.016 12.984 1 98.25 50 ALA B C 1
ATOM 2702 O O . ALA B 1 50 ? -9.219 21.766 13.891 1 98.25 50 ALA B O 1
ATOM 2703 N N . CYS B 1 51 ? -8.758 20.484 12.141 1 98.69 51 CYS B N 1
ATOM 2704 C CA . CYS B 1 51 ? -7.332 20.781 12.172 1 98.69 51 CYS B CA 1
ATOM 2705 C C . CYS B 1 51 ? -7.082 22.266 11.914 1 98.69 51 CYS B C 1
ATOM 2707 O O . CYS B 1 51 ? -6.285 22.906 12.602 1 98.69 51 CYS B O 1
ATOM 2709 N N . ALA B 1 52 ? -7.762 22.781 10.891 1 98.44 52 ALA B N 1
ATOM 2710 C CA . ALA B 1 52 ? -7.609 24.203 10.578 1 98.44 52 ALA B CA 1
ATOM 2711 C C . ALA B 1 52 ? -7.879 25.078 11.805 1 98.44 52 ALA B C 1
ATOM 2713 O O . ALA B 1 52 ? -7.102 25.984 12.109 1 98.44 52 ALA B O 1
ATOM 2714 N N . GLU B 1 53 ? -8.945 24.766 12.477 1 97.56 53 GLU B N 1
ATOM 2715 C CA . GLU B 1 53 ? -9.32 25.547 13.648 1 97.56 53 GLU B CA 1
ATOM 2716 C C . GLU B 1 53 ? -8.305 25.406 14.773 1 97.56 53 GLU B C 1
ATOM 2718 O O . GLU B 1 53 ? -7.871 26.391 15.367 1 97.56 53 GLU B O 1
ATOM 2723 N N . VAL B 1 54 ? -7.922 24.156 15.094 1 98 54 VAL B N 1
ATOM 2724 C CA . VAL B 1 54 ? -7.023 23.859 16.203 1 98 54 VAL B CA 1
ATOM 2725 C C . VAL B 1 54 ? -5.66 24.5 15.945 1 98 54 VAL B C 1
ATOM 2727 O O . VAL B 1 54 ? -5.07 25.109 16.844 1 98 54 VAL B O 1
ATOM 2730 N N . PHE B 1 55 ? -5.129 24.453 14.742 1 97.94 55 PHE B N 1
ATOM 2731 C CA . PHE B 1 55 ? -3.832 25.031 14.414 1 97.94 55 PHE B CA 1
ATOM 2732 C C . PHE B 1 55 ? -3.91 26.547 14.359 1 97.94 55 PHE B C 1
ATOM 2734 O O . PHE B 1 55 ? -2.975 27.234 14.781 1 97.94 55 PHE B O 1
ATOM 2741 N N . PHE B 1 56 ? -5.02 27.078 13.859 1 97.44 56 PHE B N 1
ATOM 2742 C CA . PHE B 1 56 ? -5.227 28.516 13.844 1 97.44 56 PHE B CA 1
ATOM 2743 C C . PHE B 1 56 ? -5.254 29.078 15.258 1 97.44 56 PHE B C 1
ATOM 2745 O O . PHE B 1 56 ? -4.594 30.078 15.547 1 97.44 56 PHE B O 1
ATOM 2752 N N . ARG B 1 57 ? -5.953 28.422 16.141 1 95.56 57 ARG B N 1
ATOM 2753 C CA . ARG B 1 57 ? -6.043 28.812 17.531 1 95.56 57 ARG B CA 1
ATOM 2754 C C . ARG B 1 57 ? -4.676 28.766 18.203 1 95.56 57 ARG B C 1
ATOM 2756 O O . ARG B 1 57 ? -4.395 29.562 19.109 1 95.56 57 ARG B O 1
ATOM 2763 N N . ALA B 1 58 ? -3.84 27.906 17.719 1 95 58 ALA B N 1
ATOM 2764 C CA . ALA B 1 58 ? -2.504 27.734 18.297 1 95 58 ALA B CA 1
ATOM 2765 C C . ALA B 1 58 ? -1.536 28.766 17.719 1 95 58 ALA B C 1
ATOM 2767 O O . ALA B 1 58 ? -0.355 28.781 18.078 1 95 58 ALA B O 1
ATOM 2768 N N . GLY B 1 59 ? -2.012 29.609 16.781 1 94.94 59 GLY B N 1
ATOM 2769 C CA . GLY B 1 59 ? -1.227 30.734 16.297 1 94.94 59 GLY B CA 1
ATOM 2770 C C . GLY B 1 59 ? -0.575 30.484 14.961 1 94.94 59 GLY B C 1
ATOM 2771 O O . GLY B 1 59 ? 0.253 31.266 14.5 1 94.94 59 GLY B O 1
ATOM 2772 N N . ALA B 1 60 ? -0.935 29.422 14.281 1 96.94 60 ALA B N 1
ATOM 2773 C CA . ALA B 1 60 ? -0.358 29.094 12.977 1 96.94 60 ALA B CA 1
ATOM 2774 C C . ALA B 1 60 ? -0.997 29.938 11.875 1 96.94 60 ALA B C 1
ATOM 2776 O O . ALA B 1 60 ? -2.16 30.328 11.977 1 96.94 60 ALA B O 1
ATOM 2777 N N . LYS B 1 61 ? -0.223 30.234 10.852 1 97.62 61 LYS B N 1
ATOM 2778 C CA . LYS B 1 61 ? -0.75 30.75 9.586 1 97.62 61 LYS B CA 1
ATOM 2779 C C . LYS B 1 61 ? -1.254 29.609 8.703 1 97.62 61 LYS B C 1
ATOM 2781 O O . LYS B 1 61 ? -0.458 28.859 8.133 1 97.62 61 LYS B O 1
ATOM 2786 N N . VAL B 1 62 ? -2.586 29.516 8.547 1 98.31 62 VAL B N 1
ATOM 2787 C CA . VAL B 1 62 ? -3.139 28.312 7.906 1 98.31 62 VAL B CA 1
ATOM 2788 C C . VAL B 1 62 ? -3.492 28.625 6.453 1 98.31 62 VAL B C 1
ATOM 2790 O O . VAL B 1 62 ? -3.984 29.719 6.145 1 98.31 62 VAL B O 1
ATOM 2793 N N . ILE B 1 63 ? -3.109 27.781 5.559 1 98.81 63 ILE B N 1
ATOM 2794 C CA . ILE B 1 63 ? -3.555 27.703 4.172 1 98.81 63 ILE B CA 1
ATOM 2795 C C . ILE B 1 63 ? -4.543 26.547 4.004 1 98.81 63 ILE B C 1
ATOM 2797 O O . ILE B 1 63 ? -4.195 25.391 4.219 1 98.81 63 ILE B O 1
ATOM 2801 N N . LEU B 1 64 ? -5.801 26.906 3.631 1 98.75 64 LEU B N 1
ATOM 2802 C CA . LEU B 1 64 ? -6.887 25.938 3.5 1 98.75 64 LEU B CA 1
ATOM 2803 C C . LEU B 1 64 ? -7.027 25.469 2.055 1 98.75 64 LEU B C 1
ATOM 2805 O O . LEU B 1 64 ? -7.234 26.281 1.151 1 98.75 64 LEU B O 1
ATOM 2809 N N . SER B 1 65 ? -6.938 24.156 1.88 1 98.75 65 SER B N 1
ATOM 2810 C CA . SER B 1 65 ? -7.043 23.641 0.52 1 98.75 65 SER B CA 1
ATOM 2811 C C . SER B 1 65 ? -8.109 22.547 0.422 1 98.75 65 SER B C 1
ATOM 2813 O O . SER B 1 65 ? -8.211 21.688 1.299 1 98.75 65 SER B O 1
ATOM 2815 N N . SER B 1 66 ? -8.906 22.578 -0.516 1 97.88 66 SER B N 1
ATOM 2816 C CA . SER B 1 66 ? -9.898 21.609 -0.958 1 97.88 66 SER B CA 1
ATOM 2817 C C . SER B 1 66 ? -10.383 21.906 -2.369 1 97.88 66 SER B C 1
ATOM 2819 O O . SER B 1 66 ? -9.891 22.844 -3.012 1 97.88 66 SER B O 1
ATOM 2821 N N . ARG B 1 67 ? -11.32 21.188 -2.842 1 95.19 67 ARG B N 1
ATOM 2822 C CA . ARG B 1 67 ? -11.766 21.344 -4.223 1 95.19 67 ARG B CA 1
ATOM 2823 C C . ARG B 1 67 ? -12.711 22.516 -4.367 1 95.19 67 ARG B C 1
ATOM 2825 O O . ARG B 1 67 ? -12.773 23.156 -5.426 1 95.19 67 ARG B O 1
ATOM 2832 N N . SER B 1 68 ? -13.438 22.875 -3.305 1 96 68 SER B N 1
ATOM 2833 C CA . SER B 1 68 ? -14.508 23.859 -3.406 1 96 68 SER B CA 1
ATOM 2834 C C . SER B 1 68 ? -14.07 25.203 -2.84 1 96 68 SER B C 1
ATOM 2836 O O . SER B 1 68 ? -13.922 25.359 -1.625 1 96 68 SER B O 1
ATOM 2838 N N . SER B 1 69 ? -14.039 26.172 -3.715 1 97.38 69 SER B N 1
ATOM 2839 C CA . SER B 1 69 ? -13.695 27.516 -3.268 1 97.38 69 SER B CA 1
ATOM 2840 C C . SER B 1 69 ? -14.75 28.078 -2.316 1 97.38 69 SER B C 1
ATOM 2842 O O . SER B 1 69 ? -14.422 28.734 -1.325 1 97.38 69 SER B O 1
ATOM 2844 N N . GLU B 1 70 ? -15.945 27.797 -2.602 1 97.88 70 GLU B N 1
ATOM 2845 C CA . GLU B 1 70 ? -17.047 28.297 -1.787 1 97.88 70 GLU B CA 1
ATOM 2846 C C . GLU B 1 70 ? -16.969 27.766 -0.358 1 97.88 70 GLU B C 1
ATOM 2848 O O . GLU B 1 70 ? -17.094 28.516 0.602 1 97.88 70 GLU B O 1
ATOM 2853 N N . LYS B 1 71 ? -16.719 26.5 -0.21 1 97.44 71 LYS B N 1
ATOM 2854 C CA . LYS B 1 71 ? -16.609 25.891 1.112 1 97.44 71 LYS B CA 1
ATOM 2855 C C . LYS B 1 71 ? -15.375 26.391 1.854 1 97.44 71 LYS B C 1
ATOM 2857 O O . LYS B 1 71 ? -15.406 26.562 3.074 1 97.44 71 LYS B O 1
ATOM 2862 N N . LEU B 1 72 ? -14.344 26.641 1.096 1 98.19 72 LEU B N 1
ATOM 2863 C CA . LEU B 1 72 ? -13.117 27.156 1.698 1 98.19 72 LEU B CA 1
ATOM 2864 C C . LEU B 1 72 ? -13.32 28.578 2.217 1 98.19 72 LEU B C 1
ATOM 2866 O O . LEU B 1 72 ? -12.836 28.938 3.295 1 98.19 72 LEU B O 1
ATOM 2870 N N . GLU B 1 73 ? -13.984 29.406 1.446 1 97.69 73 GLU B N 1
ATOM 2871 C CA . GLU B 1 73 ? -14.281 30.766 1.869 1 97.69 73 GLU B CA 1
ATOM 2872 C C . GLU B 1 73 ? -15.109 30.781 3.15 1 97.69 73 GLU B C 1
ATOM 2874 O O . GLU B 1 73 ? -14.852 31.578 4.055 1 97.69 73 GLU B O 1
ATOM 2879 N N . ALA B 1 74 ? -16.078 29.906 3.182 1 97.31 74 ALA B N 1
ATOM 2880 C CA . ALA B 1 74 ? -16.891 29.797 4.387 1 97.31 74 ALA B CA 1
ATOM 2881 C C . ALA B 1 74 ? -16.031 29.391 5.59 1 97.31 74 ALA B C 1
ATOM 2883 O O . ALA B 1 74 ? -16.203 29.938 6.684 1 97.31 74 ALA B O 1
ATOM 2884 N N . ALA B 1 75 ? -15.141 28.438 5.398 1 96.81 75 ALA B N 1
ATOM 2885 C CA . ALA B 1 75 ? -14.242 27.984 6.461 1 96.81 75 ALA B CA 1
ATOM 2886 C C . ALA B 1 75 ? -13.32 29.125 6.91 1 96.81 75 ALA B C 1
ATOM 2888 O O . ALA B 1 75 ? -13.094 29.312 8.109 1 96.81 75 ALA B O 1
ATOM 2889 N N . SER B 1 76 ? -12.789 29.812 5.969 1 97 76 SER B N 1
ATOM 2890 C CA . SER B 1 76 ? -11.914 30.953 6.262 1 97 76 SER B CA 1
ATOM 2891 C C . SER B 1 76 ? -12.641 32 7.09 1 97 76 SER B C 1
ATOM 2893 O O . SER B 1 76 ? -12.094 32.531 8.07 1 97 76 SER B O 1
ATOM 2895 N N . LYS B 1 77 ? -13.836 32.344 6.695 1 95.88 77 LYS B N 1
ATOM 2896 C CA . LYS B 1 77 ? -14.633 33.344 7.414 1 95.88 77 LYS B CA 1
ATOM 2897 C C . LYS B 1 77 ? -14.914 32.875 8.844 1 95.88 77 LYS B C 1
ATOM 2899 O O . LYS B 1 77 ? -14.828 33.688 9.781 1 95.88 77 LYS B O 1
ATOM 2904 N N . ARG B 1 78 ? -15.211 31.641 9 1 95.38 78 ARG B N 1
ATOM 2905 C CA . ARG B 1 78 ? -15.469 31.094 10.32 1 95.38 78 ARG B CA 1
ATOM 2906 C C . ARG B 1 78 ? -14.25 31.234 11.219 1 95.38 78 ARG B C 1
ATOM 2908 O O . ARG B 1 78 ? -14.367 31.578 12.398 1 95.38 78 ARG B O 1
ATOM 2915 N N . LEU B 1 79 ? -13.078 30.953 10.719 1 95.94 79 LEU B N 1
ATOM 2916 C CA . LEU B 1 79 ? -11.844 31.047 11.484 1 95.94 79 LEU B CA 1
ATOM 2917 C C . LEU B 1 79 ? -11.562 32.5 11.883 1 95.94 79 LEU B C 1
ATOM 2919 O O . LEU B 1 79 ? -11.078 32.75 12.992 1 95.94 79 LEU B O 1
ATOM 2923 N N . GLN B 1 80 ? -11.891 33.406 11.008 1 93.94 80 GLN B N 1
ATOM 2924 C CA . GLN B 1 80 ? -11.633 34.812 11.266 1 93.94 80 GLN B CA 1
ATOM 2925 C C . GLN B 1 80 ? -12.523 35.344 12.391 1 93.94 80 GLN B C 1
ATOM 2927 O O . GLN B 1 80 ? -12.141 36.25 13.109 1 93.94 80 GLN B O 1
ATOM 2932 N N . THR B 1 81 ? -13.625 34.719 12.562 1 92.62 81 THR B N 1
ATOM 2933 C CA . THR B 1 81 ? -14.562 35.188 13.586 1 92.62 81 THR B CA 1
ATOM 2934 C C . THR B 1 81 ? -14.086 34.75 14.977 1 92.62 81 THR B C 1
ATOM 2936 O O . THR B 1 81 ? -14.578 35.25 15.984 1 92.62 81 THR B O 1
ATOM 2939 N N . LEU B 1 82 ? -13.227 33.812 15.094 1 90.81 82 LEU B N 1
ATOM 2940 C CA . LEU B 1 82 ? -12.734 33.344 16.375 1 90.81 82 LEU B CA 1
ATOM 2941 C C . LEU B 1 82 ? -11.992 34.438 17.125 1 90.81 82 LEU B C 1
ATOM 2943 O O . LEU B 1 82 ? -11.82 34.344 18.344 1 90.81 82 LEU B O 1
ATOM 2947 N N . ASN B 1 83 ? -11.594 35.531 16.562 1 83.94 83 ASN B N 1
ATOM 2948 C CA . ASN B 1 83 ? -10.93 36.688 17.141 1 83.94 83 ASN B CA 1
ATOM 2949 C C . ASN B 1 83 ? -9.844 36.281 18.125 1 83.94 83 ASN B C 1
ATOM 2951 O O . ASN B 1 83 ? -9.852 36.719 19.281 1 83.94 83 ASN B O 1
ATOM 2955 N N . ILE B 1 84 ? -8.906 35.5 17.688 1 85.38 84 ILE B N 1
ATOM 2956 C CA . ILE B 1 84 ? -7.801 35.031 18.516 1 85.38 84 ILE B CA 1
ATOM 2957 C C . ILE B 1 84 ? -6.812 36.156 18.75 1 85.38 84 ILE B C 1
ATOM 2959 O O . ILE B 1 84 ? -6.289 36.75 17.812 1 85.38 84 ILE B O 1
ATOM 2963 N N . PRO B 1 85 ? -6.547 36.5 20 1 83.38 85 PRO B N 1
ATOM 2964 C CA . PRO B 1 85 ? -5.609 37.594 20.297 1 83.38 85 PRO B CA 1
ATOM 2965 C C . PRO B 1 85 ? -4.219 37.344 19.719 1 83.38 85 PRO B C 1
ATOM 2967 O O . PRO B 1 85 ? -3.701 36.219 19.812 1 83.38 85 PRO B O 1
ATOM 2970 N N . GLY B 1 86 ? -3.65 38.25 19.109 1 81.19 86 GLY B N 1
ATOM 2971 C CA . GLY B 1 86 ? -2.285 38.156 18.625 1 81.19 86 GLY B CA 1
ATOM 2972 C C . GLY B 1 86 ? -2.199 37.625 17.203 1 81.19 86 GLY B C 1
ATOM 2973 O O . GLY B 1 86 ? -1.158 37.75 16.547 1 81.19 86 GLY B O 1
ATOM 2974 N N . VAL B 1 87 ? -3.328 37.062 16.766 1 77.88 87 VAL B N 1
ATOM 2975 C CA . VAL B 1 87 ? -3.318 36.562 15.398 1 77.88 87 VAL B CA 1
ATOM 2976 C C . VAL B 1 87 ? -3.758 37.656 14.43 1 77.88 87 VAL B C 1
ATOM 2978 O O . VAL B 1 87 ? -4.867 38.188 14.539 1 77.88 87 VAL B O 1
ATOM 2981 N N . THR B 1 88 ? -2.842 38 13.531 1 79.12 88 THR B N 1
ATOM 2982 C CA . THR B 1 88 ? -3.102 39.125 12.633 1 79.12 88 THR B CA 1
ATOM 2983 C C . THR B 1 88 ? -3.24 38.625 11.188 1 79.12 88 THR B C 1
ATOM 2985 O O . THR B 1 88 ? -3.547 39.406 10.289 1 79.12 88 THR B O 1
ATOM 2988 N N . TYR B 1 89 ? -3.008 37.406 10.992 1 87.56 89 TYR B N 1
ATOM 2989 C CA . TYR B 1 89 ? -3.084 36.906 9.633 1 87.56 89 TYR B CA 1
ATOM 2990 C C . TYR B 1 89 ? -4.422 36.219 9.383 1 87.56 89 TYR B C 1
ATOM 2992 O O . TYR B 1 89 ? -5 35.594 10.289 1 87.56 89 TYR B O 1
ATOM 3000 N N . SER B 1 90 ? -4.871 36.344 8.219 1 92.69 90 SER B N 1
ATOM 3001 C CA . SER B 1 90 ? -6.09 35.688 7.797 1 92.69 90 SER B CA 1
ATOM 3002 C C . SER B 1 90 ? -5.773 34.344 7.113 1 92.69 90 SER B C 1
ATOM 3004 O O . SER B 1 90 ? -4.766 34.219 6.41 1 92.69 90 SER B O 1
ATOM 3006 N N . PRO B 1 91 ? -6.625 33.375 7.375 1 97.06 91 PRO B N 1
ATOM 3007 C CA . PRO B 1 91 ? -6.445 32.125 6.629 1 97.06 91 PRO B CA 1
ATOM 3008 C C . PRO B 1 91 ? -6.449 32.344 5.117 1 97.06 91 PRO B C 1
ATOM 3010 O O . PRO B 1 91 ? -7.223 33.156 4.605 1 97.06 91 PRO B O 1
ATOM 3013 N N . VAL B 1 92 ? -5.559 31.719 4.441 1 98 92 VAL B N 1
ATOM 3014 C CA . VAL B 1 92 ? -5.484 31.781 2.984 1 98 92 VAL B CA 1
ATOM 3015 C C . VAL B 1 92 ? -6.176 30.562 2.379 1 98 92 VAL B C 1
ATOM 3017 O O . VAL B 1 92 ? -6.074 29.453 2.91 1 98 92 VAL B O 1
ATOM 3020 N N . ILE B 1 93 ? -6.91 30.781 1.356 1 98.44 93 ILE B N 1
ATOM 3021 C CA . ILE B 1 93 ? -7.559 29.672 0.664 1 98.44 93 ILE B CA 1
ATOM 3022 C C . ILE B 1 93 ? -6.785 29.328 -0.611 1 98.44 93 ILE B C 1
ATOM 3024 O O . ILE B 1 93 ? -6.305 30.234 -1.307 1 98.44 93 ILE B O 1
ATOM 3028 N N . LEU B 1 94 ? -6.598 28.094 -0.909 1 98.62 94 LEU B N 1
ATOM 3029 C CA . LEU B 1 94 ? -5.93 27.578 -2.104 1 98.62 94 LEU B CA 1
ATOM 3030 C C . LEU B 1 94 ? -6.668 26.359 -2.656 1 98.62 94 LEU B C 1
ATOM 3032 O O . LEU B 1 94 ? -6.367 25.234 -2.281 1 98.62 94 LEU B O 1
ATOM 3036 N N . PRO B 1 95 ? -7.621 26.625 -3.553 1 98.38 95 PRO B N 1
ATOM 3037 C CA . PRO B 1 95 ? -8.344 25.484 -4.145 1 98.38 95 PRO B CA 1
ATOM 3038 C C . PRO B 1 95 ? -7.422 24.531 -4.902 1 98.38 95 PRO B C 1
ATOM 3040 O O . PRO B 1 95 ? -6.547 24.984 -5.652 1 98.38 95 PRO B O 1
ATOM 3043 N N . LEU B 1 96 ? -7.578 23.188 -4.617 1 96.94 96 LEU B N 1
ATOM 3044 C CA . LEU B 1 96 ? -6.828 22.188 -5.371 1 96.94 96 LEU B CA 1
ATOM 3045 C C . LEU B 1 96 ? -7.578 20.859 -5.406 1 96.94 96 LEU B C 1
ATOM 3047 O O . LEU B 1 96 ? -8.367 20.562 -4.508 1 96.94 96 LEU B O 1
ATOM 3051 N N . ASP B 1 97 ? -7.383 20.156 -6.477 1 96.94 97 ASP B N 1
ATOM 3052 C CA . ASP B 1 97 ? -7.93 18.828 -6.699 1 96.94 97 ASP B CA 1
ATOM 3053 C C . ASP B 1 97 ? -6.82 17.781 -6.723 1 96.94 97 ASP B C 1
ATOM 3055 O O . ASP B 1 97 ? -6.004 17.75 -7.648 1 96.94 97 ASP B O 1
ATOM 3059 N N . LEU B 1 98 ? -6.871 16.891 -5.754 1 96.5 98 LEU B N 1
ATOM 3060 C CA . LEU B 1 98 ? -5.812 15.898 -5.621 1 96.5 98 LEU B CA 1
ATOM 3061 C C . LEU B 1 98 ? -5.863 14.898 -6.766 1 96.5 98 LEU B C 1
ATOM 3063 O O . LEU B 1 98 ? -4.906 14.148 -6.984 1 96.5 98 LEU B O 1
ATOM 3067 N N . GLU B 1 99 ? -6.918 14.828 -7.492 1 95 99 GLU B N 1
ATOM 3068 C CA . GLU B 1 99 ? -7.012 13.938 -8.641 1 95 99 GLU B CA 1
ATOM 3069 C C . GLU B 1 99 ? -6.316 14.531 -9.859 1 95 99 GLU B C 1
ATOM 3071 O O . GLU B 1 99 ? -5.988 13.82 -10.812 1 95 99 GLU B O 1
ATOM 3076 N N . ASP B 1 100 ? -6.223 15.859 -9.844 1 97.12 100 ASP B N 1
ATOM 3077 C CA . ASP B 1 100 ? -5.508 16.516 -10.93 1 97.12 100 ASP B CA 1
ATOM 3078 C C . ASP B 1 100 ? -4.008 16.594 -10.641 1 97.12 100 ASP B C 1
ATOM 3080 O O . ASP B 1 100 ? -3.465 17.672 -10.391 1 97.12 100 ASP B O 1
ATOM 3084 N N . LEU B 1 101 ? -3.352 15.5 -10.812 1 97.62 101 LEU B N 1
ATOM 3085 C CA . LEU B 1 101 ? -1.958 15.328 -10.414 1 97.62 101 LEU B CA 1
ATOM 3086 C C . LEU B 1 101 ? -1.062 16.328 -11.133 1 97.62 101 LEU B C 1
ATOM 3088 O O . LEU B 1 101 ? -0.105 16.844 -10.547 1 97.62 101 LEU B O 1
ATOM 3092 N N . ASP B 1 102 ? -1.362 16.688 -12.305 1 96.19 102 ASP B N 1
ATOM 3093 C CA . ASP B 1 102 ? -0.529 17.547 -13.133 1 96.19 102 ASP B CA 1
ATOM 3094 C C . ASP B 1 102 ? -0.508 18.984 -12.586 1 96.19 102 ASP B C 1
ATOM 3096 O O . ASP B 1 102 ? 0.44 19.734 -12.828 1 96.19 102 ASP B O 1
ATOM 3100 N N . SER B 1 103 ? -1.495 19.359 -11.828 1 97.69 103 SER B N 1
ATOM 3101 C CA . SER B 1 103 ? -1.611 20.719 -11.328 1 97.69 103 SER B CA 1
ATOM 3102 C C . SER B 1 103 ? -0.935 20.875 -9.969 1 97.69 103 SER B C 1
ATOM 3104 O O . SER B 1 103 ? -0.704 22 -9.508 1 97.69 103 SER B O 1
ATOM 3106 N N . LEU B 1 104 ? -0.565 19.812 -9.336 1 98.06 104 LEU B N 1
ATOM 3107 C CA . LEU B 1 104 ? -0.228 19.844 -7.918 1 98.06 104 LEU B CA 1
ATOM 3108 C C . LEU B 1 104 ? 1.13 20.5 -7.699 1 98.06 104 LEU B C 1
ATOM 3110 O O . LEU B 1 104 ? 1.357 21.141 -6.668 1 98.06 104 LEU B O 1
ATOM 3114 N N . ASN B 1 105 ? 2.006 20.359 -8.672 1 96.38 105 ASN B N 1
ATOM 3115 C CA . ASN B 1 105 ? 3.275 21.062 -8.547 1 96.38 105 ASN B CA 1
ATOM 3116 C C . ASN B 1 105 ? 3.072 22.578 -8.531 1 96.38 105 ASN B C 1
ATOM 3118 O O . ASN B 1 105 ? 3.711 23.281 -7.746 1 96.38 105 ASN B O 1
ATOM 3122 N N . ASP B 1 106 ? 2.225 23.016 -9.383 1 97.75 106 ASP B N 1
ATOM 3123 C CA . ASP B 1 106 ? 1.903 24.438 -9.414 1 97.75 106 ASP B CA 1
ATOM 3124 C C . ASP B 1 106 ? 1.199 24.875 -8.133 1 97.75 106 ASP B C 1
ATOM 3126 O O . ASP B 1 106 ? 1.454 25.969 -7.617 1 97.75 106 ASP B O 1
ATOM 3130 N N . LYS B 1 107 ? 0.305 24.078 -7.668 1 98.56 107 LYS B N 1
ATOM 3131 C CA . LYS B 1 107 ? -0.395 24.391 -6.426 1 98.56 107 LYS B CA 1
ATOM 3132 C C . LYS B 1 107 ? 0.575 24.453 -5.25 1 98.56 107 LYS B C 1
ATOM 3134 O O . LYS B 1 107 ? 0.421 25.281 -4.355 1 98.56 107 LYS B O 1
ATOM 3139 N N . ALA B 1 108 ? 1.553 23.547 -5.234 1 98.44 108 ALA B N 1
ATOM 3140 C CA . ALA B 1 108 ? 2.586 23.578 -4.199 1 98.44 108 ALA B CA 1
ATOM 3141 C C . ALA B 1 108 ? 3.35 24.906 -4.23 1 98.44 108 ALA B C 1
ATOM 3143 O O . ALA B 1 108 ? 3.592 25.5 -3.182 1 98.44 108 ALA B O 1
ATOM 3144 N N . ARG B 1 109 ? 3.693 25.328 -5.402 1 97.75 109 ARG B N 1
ATOM 3145 C CA . ARG B 1 109 ? 4.391 26.609 -5.551 1 97.75 109 ARG B CA 1
ATOM 3146 C C . ARG B 1 109 ? 3.537 27.75 -5.039 1 97.75 109 ARG B C 1
ATOM 3148 O O . ARG B 1 109 ? 4.039 28.641 -4.352 1 97.75 109 ARG B O 1
ATOM 3155 N N . GLN B 1 110 ? 2.299 27.766 -5.383 1 98.5 110 GLN B N 1
ATOM 3156 C CA . GLN B 1 110 ? 1.381 28.797 -4.918 1 98.5 110 GLN B CA 1
ATOM 3157 C C . GLN B 1 110 ? 1.284 28.812 -3.395 1 98.5 110 GLN B C 1
ATOM 3159 O O . GLN B 1 110 ? 1.241 29.875 -2.775 1 98.5 110 GLN B O 1
ATOM 3164 N N . ALA B 1 111 ? 1.236 27.625 -2.842 1 98.62 111 ALA B N 1
ATOM 3165 C CA . ALA B 1 111 ? 1.177 27.531 -1.387 1 98.62 111 ALA B CA 1
ATOM 3166 C C . ALA B 1 111 ? 2.395 28.188 -0.742 1 98.62 111 ALA B C 1
ATOM 3168 O O . ALA B 1 111 ? 2.262 28.953 0.217 1 98.62 111 ALA B O 1
ATOM 3169 N N . VAL B 1 112 ? 3.562 27.891 -1.277 1 98.12 112 VAL B N 1
ATOM 3170 C CA . VAL B 1 112 ? 4.809 28.438 -0.752 1 98.12 112 VAL B CA 1
ATOM 3171 C C . VAL B 1 112 ? 4.812 29.969 -0.914 1 98.12 112 VAL B C 1
ATOM 3173 O O . V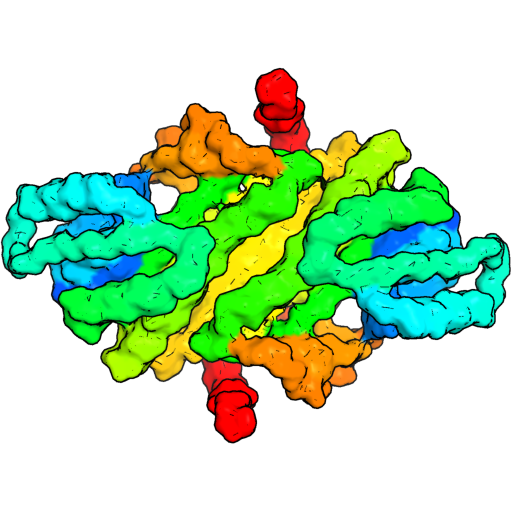AL B 1 112 ? 5.242 30.688 -0.014 1 98.12 112 VAL B O 1
ATOM 3176 N N . GLN B 1 113 ? 4.277 30.406 -2.002 1 97.44 113 GLN B N 1
ATOM 3177 C CA . GLN B 1 113 ? 4.293 31.828 -2.32 1 97.44 113 GLN B CA 1
ATOM 3178 C C . GLN B 1 113 ? 3.389 32.625 -1.372 1 97.44 113 GLN B C 1
ATOM 3180 O O . GLN B 1 113 ? 3.625 33.781 -1.118 1 97.44 113 GLN B O 1
ATOM 3185 N N . CYS B 1 114 ? 2.385 32.031 -0.816 1 96 114 CYS B N 1
ATOM 3186 C CA . CYS B 1 114 ? 1.433 32.719 0.052 1 96 114 CYS B CA 1
ATOM 3187 C C . CYS B 1 114 ? 2.145 33.406 1.211 1 96 114 CYS B C 1
ATOM 3189 O O . CYS B 1 114 ? 1.827 34.531 1.553 1 96 114 CYS B O 1
ATOM 3191 N N . HIS B 1 115 ? 3.104 32.75 1.808 1 95.81 115 HIS B N 1
ATOM 3192 C CA . HIS B 1 115 ? 3.814 33.281 2.955 1 95.81 115 HIS B CA 1
ATOM 3193 C C . HIS B 1 115 ? 5.324 33.156 2.785 1 95.81 115 HIS B C 1
ATOM 3195 O O . HIS B 1 115 ? 6.082 33.344 3.742 1 95.81 115 HIS B O 1
ATOM 3201 N N . GLY B 1 116 ? 5.758 32.75 1.61 1 96.12 116 GLY B N 1
ATOM 3202 C CA . GLY B 1 116 ? 7.172 32.562 1.318 1 96.12 116 GLY B CA 1
ATOM 3203 C C . GLY B 1 116 ? 7.727 31.25 1.789 1 96.12 116 GLY B C 1
ATOM 3204 O O . GLY B 1 116 ? 8.914 30.953 1.607 1 96.12 116 GLY B O 1
ATOM 3205 N N . ARG B 1 117 ? 6.836 30.469 2.502 1 97 117 ARG B N 1
ATOM 3206 C CA . ARG B 1 117 ? 7.254 29.156 3.014 1 97 117 ARG B CA 1
ATOM 3207 C C . ARG B 1 117 ? 6.051 28.328 3.422 1 97 117 ARG B C 1
ATOM 3209 O O . ARG B 1 117 ? 4.945 28.844 3.578 1 97 117 ARG B O 1
ATOM 3216 N N . VAL B 1 118 ? 6.242 27.062 3.543 1 98.56 118 VAL B N 1
ATOM 3217 C CA . VAL B 1 118 ? 5.363 26.125 4.234 1 98.56 118 VAL B CA 1
ATOM 3218 C C . VAL B 1 118 ? 6.16 25.312 5.258 1 98.56 118 VAL B C 1
ATOM 3220 O O . VAL B 1 118 ? 7.09 24.594 4.898 1 98.56 118 VAL B O 1
ATOM 3223 N N . ASP B 1 119 ? 5.793 25.469 6.508 1 98.19 119 ASP B N 1
ATOM 3224 C CA . ASP B 1 119 ? 6.523 24.812 7.582 1 98.19 119 ASP B CA 1
ATOM 3225 C C . ASP B 1 119 ? 5.957 23.406 7.848 1 98.19 119 ASP B C 1
ATOM 3227 O O . ASP B 1 119 ? 6.695 22.5 8.227 1 98.19 119 ASP B O 1
ATOM 3231 N N . ILE B 1 120 ? 4.645 23.297 7.75 1 98.75 120 ILE B N 1
ATOM 3232 C CA . ILE B 1 120 ? 3.939 22.062 8.047 1 98.75 120 ILE B CA 1
ATOM 3233 C C . ILE B 1 120 ? 2.938 21.75 6.941 1 98.75 120 ILE B C 1
ATOM 3235 O O . ILE B 1 120 ? 2.152 22.625 6.547 1 98.75 120 ILE B O 1
ATOM 3239 N N . LEU B 1 121 ? 3.012 20.625 6.348 1 98.88 121 LEU B N 1
ATOM 3240 C CA . LEU B 1 121 ? 2.031 20.094 5.402 1 98.88 121 LEU B CA 1
ATOM 3241 C C . LEU B 1 121 ? 1.206 18.984 6.035 1 98.88 121 LEU B C 1
ATOM 3243 O O . LEU B 1 121 ? 1.755 17.969 6.465 1 98.88 121 LEU B O 1
ATOM 3247 N N . ILE B 1 122 ? -0.078 19.203 6.16 1 98.94 122 ILE B N 1
ATOM 3248 C CA . ILE B 1 122 ? -0.991 18.172 6.645 1 98.94 122 ILE B CA 1
ATOM 3249 C C . ILE B 1 122 ? -1.799 17.594 5.48 1 98.94 122 ILE B C 1
ATOM 3251 O O . ILE B 1 122 ? -2.787 18.203 5.051 1 98.94 122 ILE B O 1
ATOM 3255 N N . ASN B 1 123 ? -1.343 16.5 4.969 1 98.88 123 ASN B N 1
ATOM 3256 C CA . ASN B 1 123 ? -2.115 15.727 3.996 1 98.88 123 ASN B CA 1
ATOM 3257 C C . ASN B 1 123 ? -3.289 15.008 4.656 1 98.88 123 ASN B C 1
ATOM 3259 O O . ASN B 1 123 ? -3.131 13.898 5.168 1 98.88 123 ASN B O 1
ATOM 3263 N N . ASN B 1 124 ? -4.449 15.578 4.555 1 98.62 124 ASN B N 1
ATOM 3264 C CA . ASN B 1 124 ? -5.617 15.07 5.262 1 98.62 124 ASN B CA 1
ATOM 3265 C C . ASN B 1 124 ? -6.719 14.641 4.293 1 98.62 124 ASN B C 1
ATOM 3267 O O . ASN B 1 124 ? -7.508 13.742 4.602 1 98.62 124 ASN B O 1
ATOM 3271 N N . ALA B 1 125 ? -6.77 15.266 3.096 1 96.88 125 ALA B N 1
ATOM 3272 C CA . ALA B 1 125 ? -7.812 14.914 2.135 1 96.88 125 ALA B CA 1
ATOM 3273 C C . ALA B 1 125 ? -7.773 13.43 1.806 1 96.88 125 ALA B C 1
ATOM 3275 O O . ALA B 1 125 ? -6.695 12.836 1.675 1 96.88 125 ALA B O 1
ATOM 3276 N N . GLY B 1 126 ? -8.938 12.82 1.708 1 96.19 126 GLY B N 1
ATOM 3277 C CA . GLY B 1 126 ? -9.031 11.398 1.41 1 96.19 126 GLY B CA 1
ATOM 3278 C C . GLY B 1 126 ? -10.383 10.984 0.866 1 96.19 126 GLY B C 1
ATOM 3279 O O . GLY B 1 126 ? -11.328 11.773 0.89 1 96.19 126 GLY B O 1
ATOM 3280 N N . LEU B 1 127 ? -10.445 9.852 0.329 1 97.06 127 LEU B N 1
ATOM 3281 C CA . LEU B 1 127 ? -11.648 9.25 -0.243 1 97.06 127 LEU B CA 1
ATOM 3282 C C . LEU B 1 127 ? -11.852 7.832 0.286 1 97.06 127 LEU B C 1
ATOM 3284 O O . LEU B 1 127 ? -10.969 6.984 0.159 1 97.06 127 LEU B O 1
ATOM 3288 N N . GLY B 1 128 ? -13.023 7.641 0.947 1 97 128 GLY B N 1
ATOM 3289 C CA . GLY B 1 128 ? -13.375 6.309 1.405 1 97 128 GLY B CA 1
ATOM 3290 C C . GLY B 1 128 ? -13.844 5.398 0.286 1 97 128 GLY B C 1
ATOM 3291 O O . GLY B 1 128 ? -14.141 5.859 -0.816 1 97 128 GLY B O 1
ATOM 3292 N N . TYR B 1 129 ? -13.938 4.137 0.584 1 97.62 129 TYR B N 1
ATOM 3293 C CA . TYR B 1 129 ? -14.375 3.133 -0.378 1 97.62 129 TYR B CA 1
ATOM 3294 C C . TYR B 1 129 ? -15.133 2.01 0.315 1 97.62 129 TYR B C 1
ATOM 3296 O O . TYR B 1 129 ? -14.773 1.596 1.419 1 97.62 129 TYR B O 1
ATOM 3304 N N . ARG B 1 130 ? -16.203 1.594 -0.352 1 96.88 130 ARG B N 1
ATOM 3305 C CA . ARG B 1 130 ? -17 0.427 0.04 1 96.88 130 ARG B CA 1
ATOM 3306 C C . ARG B 1 130 ? -17.297 -0.462 -1.162 1 96.88 130 ARG B C 1
ATOM 3308 O O . ARG B 1 130 ? -17.828 0.004 -2.166 1 96.88 130 ARG B O 1
ATOM 3315 N N . GLY B 1 131 ? -16.938 -1.739 -1.076 1 96.69 131 GLY B N 1
ATOM 3316 C CA . GLY B 1 131 ? -17.25 -2.672 -2.148 1 96.69 131 GLY B CA 1
ATOM 3317 C C . GLY B 1 131 ? -16.422 -3.947 -2.082 1 96.69 131 GLY B C 1
ATOM 3318 O O . GLY B 1 131 ? -15.508 -4.062 -1.264 1 96.69 131 GLY B O 1
ATOM 3319 N N . THR B 1 132 ? -16.781 -4.902 -2.871 1 97.31 132 THR B N 1
ATOM 3320 C CA . THR B 1 132 ? -16.062 -6.168 -2.941 1 97.31 132 THR B CA 1
ATOM 3321 C C . THR B 1 132 ? -14.875 -6.055 -3.895 1 97.31 132 THR B C 1
ATOM 3323 O O . THR B 1 132 ? -14.891 -5.246 -4.824 1 97.31 132 THR B O 1
ATOM 3326 N N . CYS B 1 133 ? -13.875 -6.891 -3.688 1 97.38 133 CYS B N 1
ATOM 3327 C CA . CYS B 1 133 ? -12.758 -6.965 -4.629 1 97.38 133 CYS B CA 1
ATOM 3328 C C . CYS B 1 133 ? -13.242 -7.379 -6.016 1 97.38 133 CYS B C 1
ATOM 3330 O O . CYS B 1 133 ? -12.812 -6.812 -7.02 1 97.38 133 CYS B O 1
ATOM 3332 N N . LEU B 1 134 ? -14.164 -8.25 -6.09 1 95.5 134 LEU B N 1
ATOM 3333 C CA . LEU B 1 134 ? -14.617 -8.859 -7.336 1 95.5 134 LEU B CA 1
ATOM 3334 C C . LEU B 1 134 ? -15.359 -7.848 -8.203 1 95.5 134 LEU B C 1
ATOM 3336 O O . LEU B 1 134 ? -15.258 -7.875 -9.43 1 95.5 134 LEU B O 1
ATOM 3340 N N . ASP B 1 135 ? -16.016 -6.879 -7.559 1 95 135 ASP B N 1
ATOM 3341 C CA . ASP B 1 135 ? -16.906 -6 -8.305 1 95 135 ASP B CA 1
ATOM 3342 C C . ASP B 1 135 ? -16.281 -4.633 -8.539 1 95 135 ASP B C 1
ATOM 3344 O O . ASP B 1 135 ? -16.875 -3.77 -9.188 1 95 135 ASP B O 1
ATOM 3348 N N . THR B 1 136 ? -15.133 -4.434 -8.047 1 97.06 136 THR B N 1
ATOM 3349 C CA . THR B 1 136 ? -14.531 -3.105 -8.109 1 97.06 136 THR B CA 1
ATOM 3350 C C . THR B 1 136 ? -13.711 -2.949 -9.391 1 97.06 136 THR B C 1
ATOM 3352 O O . THR B 1 136 ? -12.805 -3.744 -9.648 1 97.06 136 THR B O 1
ATOM 3355 N N . THR B 1 137 ? -13.984 -1.961 -10.133 1 96.25 137 THR B N 1
ATOM 3356 C CA . THR B 1 137 ? -13.281 -1.731 -11.391 1 96.25 137 THR B CA 1
ATOM 3357 C C . THR B 1 137 ? -11.891 -1.159 -11.141 1 96.25 137 THR B C 1
ATOM 3359 O O . THR B 1 137 ? -11.633 -0.584 -10.078 1 96.25 137 THR B O 1
ATOM 3362 N N . THR B 1 138 ? -11.031 -1.331 -12.125 1 97.19 138 THR B N 1
ATOM 3363 C CA . THR B 1 138 ? -9.68 -0.779 -12.031 1 97.19 138 THR B CA 1
ATOM 3364 C C . THR B 1 138 ? -9.727 0.74 -11.891 1 97.19 138 THR B C 1
ATOM 3366 O O . THR B 1 138 ? -8.945 1.323 -11.141 1 97.19 138 THR B O 1
ATOM 3369 N N . ALA B 1 139 ? -10.656 1.334 -12.539 1 97.38 139 ALA B N 1
ATOM 3370 C CA . ALA B 1 139 ? -10.789 2.787 -12.5 1 97.38 139 ALA B CA 1
ATOM 3371 C C . ALA B 1 139 ? -11.094 3.271 -11.086 1 97.38 139 ALA B C 1
ATOM 3373 O O . ALA B 1 139 ? -10.602 4.32 -10.664 1 97.38 139 ALA B O 1
ATOM 3374 N N . VAL B 1 140 ? -11.898 2.549 -10.352 1 97.94 140 VAL B N 1
ATOM 3375 C CA . VAL B 1 140 ? -12.234 2.914 -8.977 1 97.94 140 VAL B CA 1
ATOM 3376 C C . VAL B 1 140 ? -11 2.766 -8.094 1 97.94 140 VAL B C 1
ATOM 3378 O O . VAL B 1 140 ? -10.711 3.641 -7.27 1 97.94 140 VAL B O 1
ATOM 3381 N N . HIS B 1 141 ? -10.266 1.647 -8.273 1 98.56 141 HIS B N 1
ATOM 3382 C CA . HIS B 1 141 ? -9.008 1.49 -7.547 1 98.56 141 HIS B CA 1
ATOM 3383 C C . HIS B 1 141 ? -8.07 2.664 -7.809 1 98.56 141 HIS B C 1
ATOM 3385 O O . HIS B 1 141 ? -7.457 3.193 -6.879 1 98.56 141 HIS B O 1
ATOM 3391 N N . GLN B 1 142 ? -7.992 3.045 -9.047 1 98.25 142 GLN B N 1
ATOM 3392 C CA . GLN B 1 142 ? -7.098 4.129 -9.445 1 98.25 142 GLN B CA 1
ATOM 3393 C C . GLN B 1 142 ? -7.543 5.457 -8.844 1 98.25 142 GLN B C 1
ATOM 3395 O O . GLN B 1 142 ? -6.715 6.25 -8.391 1 98.25 142 GLN B O 1
ATOM 3400 N N . LYS B 1 143 ? -8.812 5.723 -8.859 1 98.06 143 LYS B N 1
ATOM 3401 C CA . LYS B 1 143 ? -9.336 6.965 -8.297 1 98.06 143 LYS B CA 1
ATOM 3402 C C . LYS B 1 143 ? -9 7.086 -6.816 1 98.06 143 LYS B C 1
ATOM 3404 O O . LYS B 1 143 ? -8.523 8.125 -6.363 1 98.06 143 LYS B O 1
ATOM 3409 N N . VAL B 1 144 ? -9.266 6.027 -6.074 1 98.69 144 VAL B N 1
ATOM 3410 C CA . VAL B 1 144 ? -8.992 6.012 -4.641 1 98.69 144 VAL B CA 1
ATOM 3411 C C . VAL B 1 144 ? -7.496 6.176 -4.398 1 98.69 144 VAL B C 1
ATOM 3413 O O . VAL B 1 144 ? -7.086 6.922 -3.506 1 98.69 144 VAL B O 1
ATOM 3416 N N . MET B 1 145 ? -6.668 5.512 -5.191 1 98.81 145 MET B N 1
ATOM 3417 C CA . MET B 1 145 ? -5.215 5.598 -5.09 1 98.81 145 MET B CA 1
ATOM 3418 C C . MET B 1 145 ? -4.727 7.008 -5.41 1 98.81 145 MET B C 1
ATOM 3420 O O . MET B 1 145 ? -3.818 7.52 -4.754 1 98.81 145 MET B O 1
ATOM 3424 N N . ASN B 1 146 ? -5.32 7.652 -6.41 1 98.31 146 ASN B N 1
ATOM 3425 C CA . ASN B 1 146 ? -4.949 9.008 -6.789 1 98.31 146 ASN B CA 1
ATOM 3426 C C . ASN B 1 146 ? -5.18 9.992 -5.645 1 98.31 146 ASN B C 1
ATOM 3428 O O . ASN B 1 146 ? -4.305 10.805 -5.332 1 98.31 146 ASN B O 1
ATOM 3432 N N . ILE B 1 147 ? -6.223 9.836 -5.016 1 98.38 147 ILE B N 1
ATOM 3433 C CA . ILE B 1 147 ? -6.625 10.82 -4.016 1 98.38 147 ILE B CA 1
ATOM 3434 C C . ILE B 1 147 ? -5.914 10.539 -2.697 1 98.38 147 ILE B C 1
ATOM 3436 O O . ILE B 1 147 ? -5.488 11.461 -2.002 1 98.38 147 ILE B O 1
ATOM 3440 N N . ASN B 1 148 ? -5.773 9.266 -2.348 1 98.75 148 ASN B N 1
ATOM 3441 C CA . ASN B 1 148 ? -5.273 8.906 -1.025 1 98.75 148 ASN B CA 1
ATOM 3442 C C . ASN B 1 148 ? -3.76 8.703 -1.034 1 98.75 148 ASN B C 1
ATOM 3444 O O . ASN B 1 148 ? -3.129 8.656 0.024 1 98.75 148 ASN B O 1
ATOM 3448 N N . TYR B 1 149 ? -3.156 8.602 -2.229 1 98.88 149 TYR B N 1
ATOM 3449 C CA . TYR B 1 149 ? -1.732 8.289 -2.27 1 98.88 149 TYR B CA 1
ATOM 3450 C C . TYR B 1 149 ? -1.005 9.203 -3.252 1 98.88 149 TYR B C 1
ATOM 3452 O O . TYR B 1 149 ? -0.261 10.094 -2.844 1 98.88 149 TYR B O 1
ATOM 3460 N N . PHE B 1 150 ? -1.311 9.156 -4.559 1 98.88 150 PHE B N 1
ATOM 3461 C CA . PHE B 1 150 ? -0.546 9.898 -5.555 1 98.88 150 PHE B CA 1
ATOM 3462 C C . PHE B 1 150 ? -0.67 11.398 -5.328 1 98.88 150 PHE B C 1
ATOM 3464 O O . PHE B 1 150 ? 0.309 12.133 -5.465 1 98.88 150 PHE B O 1
ATOM 3471 N N . GLY B 1 151 ? -1.846 11.859 -5.055 1 98.69 151 GLY B N 1
ATOM 3472 C CA . GLY B 1 151 ? -2.041 13.273 -4.77 1 98.69 151 GLY B CA 1
ATOM 3473 C C . GLY B 1 151 ? -1.175 13.773 -3.629 1 98.69 151 GLY B C 1
ATOM 3474 O O . GLY B 1 151 ? -0.355 14.672 -3.816 1 98.69 151 GLY B O 1
ATOM 3475 N N . PRO B 1 152 ? -1.314 13.125 -2.488 1 98.69 152 PRO B N 1
ATOM 3476 C CA . PRO B 1 152 ? -0.53 13.539 -1.322 1 98.69 152 PRO B CA 1
ATOM 3477 C C . PRO B 1 152 ? 0.975 13.5 -1.58 1 98.69 152 PRO B C 1
ATOM 3479 O O . PRO B 1 152 ? 1.693 14.422 -1.195 1 98.69 152 PRO B O 1
ATOM 3482 N N . ILE B 1 153 ? 1.503 12.469 -2.244 1 98.62 153 ILE B N 1
ATOM 3483 C CA . ILE B 1 153 ? 2.953 12.367 -2.369 1 98.62 153 ILE B CA 1
ATOM 3484 C C . ILE B 1 153 ? 3.451 13.367 -3.412 1 98.62 153 ILE B C 1
ATOM 3486 O O . ILE B 1 153 ? 4.566 13.875 -3.307 1 98.62 153 ILE B O 1
ATOM 3490 N N . THR B 1 154 ? 2.631 13.672 -4.414 1 98.5 154 THR B N 1
ATOM 3491 C CA . THR B 1 154 ? 2.988 14.688 -5.398 1 98.5 154 THR B CA 1
ATOM 3492 C C . THR B 1 154 ? 3.041 16.062 -4.754 1 98.5 154 THR B C 1
ATOM 3494 O O . THR B 1 154 ? 4 16.812 -4.957 1 98.5 154 THR B O 1
ATOM 3497 N N . LEU B 1 155 ? 2.008 16.406 -4 1 98.62 155 LEU B N 1
ATOM 3498 C CA . LEU B 1 155 ? 1.989 17.672 -3.277 1 98.62 155 LEU B CA 1
ATOM 3499 C C . LEU B 1 155 ? 3.172 17.766 -2.32 1 98.62 155 LEU B C 1
ATOM 3501 O O . LEU B 1 155 ? 3.822 18.812 -2.234 1 98.62 155 LEU B O 1
ATOM 3505 N N . THR B 1 156 ? 3.459 16.688 -1.607 1 98.75 156 THR B N 1
ATOM 3506 C CA . THR B 1 156 ? 4.574 16.625 -0.669 1 98.75 156 THR B CA 1
ATOM 3507 C C . THR B 1 156 ? 5.891 16.938 -1.372 1 98.75 156 THR B C 1
ATOM 3509 O O . THR B 1 156 ? 6.699 17.719 -0.867 1 98.75 156 THR B O 1
ATOM 3512 N N . ARG B 1 157 ? 6.094 16.312 -2.5 1 97.38 157 ARG B N 1
ATOM 3513 C CA . ARG B 1 157 ? 7.336 16.531 -3.232 1 97.38 157 ARG B CA 1
ATOM 3514 C C . ARG B 1 157 ? 7.492 18 -3.604 1 97.38 157 ARG B C 1
ATOM 3516 O O . ARG B 1 157 ? 8.594 18.547 -3.516 1 97.38 157 ARG B O 1
ATOM 3523 N N . GLY B 1 158 ? 6.41 18.625 -3.988 1 96.5 158 GLY B N 1
ATOM 3524 C CA . GLY B 1 158 ? 6.445 20.031 -4.371 1 96.5 158 GLY B CA 1
ATOM 3525 C C . GLY B 1 158 ? 6.766 20.953 -3.211 1 96.5 158 GLY B C 1
ATOM 3526 O O . GLY B 1 158 ? 7.32 22.031 -3.41 1 96.5 158 GLY B O 1
ATOM 3527 N N . ILE B 1 159 ? 6.445 20.547 -2.014 1 98.06 159 ILE B N 1
ATOM 3528 C CA . ILE B 1 159 ? 6.59 21.391 -0.834 1 98.06 159 ILE B CA 1
ATOM 3529 C C . ILE B 1 159 ? 7.914 21.094 -0.137 1 98.06 159 ILE B C 1
ATOM 3531 O O . ILE B 1 159 ? 8.578 21.984 0.375 1 98.06 159 ILE B O 1
ATOM 3535 N N . ILE B 1 160 ? 8.297 19.844 -0.148 1 97.56 160 ILE B N 1
ATOM 3536 C CA . ILE B 1 160 ? 9.344 19.344 0.736 1 97.56 160 ILE B CA 1
ATOM 3537 C C . ILE B 1 160 ? 10.703 19.891 0.291 1 97.56 160 ILE B C 1
ATOM 3539 O O . ILE B 1 160 ? 11.594 20.109 1.116 1 97.56 160 ILE B O 1
ATOM 3543 N N . GLU B 1 161 ? 10.852 20.047 -0.99 1 93.88 161 GLU B N 1
ATOM 3544 C CA . GLU B 1 161 ? 12.094 20.625 -1.482 1 93.88 161 GLU B CA 1
ATOM 3545 C C . GLU B 1 161 ? 12.344 22 -0.856 1 93.88 161 GLU B C 1
ATOM 3547 O O . GLU B 1 161 ? 13.477 22.328 -0.497 1 93.88 161 GLU B O 1
ATOM 3552 N N . HIS B 1 162 ? 11.336 22.75 -0.754 1 96 162 HIS B N 1
ATOM 3553 C CA . HIS B 1 162 ? 11.438 24.078 -0.133 1 96 162 HIS B CA 1
ATOM 3554 C C . HIS B 1 162 ? 11.695 23.953 1.365 1 96 162 HIS B C 1
ATOM 3556 O O . HIS B 1 162 ? 12.422 24.766 1.94 1 96 162 HIS B O 1
ATOM 3562 N N . MET B 1 163 ? 11.062 22.969 1.991 1 97.44 163 MET B N 1
ATOM 3563 C CA . MET B 1 163 ? 11.32 22.719 3.406 1 97.44 163 MET B CA 1
ATOM 3564 C C . MET B 1 163 ? 12.797 22.438 3.656 1 97.44 163 MET B C 1
ATOM 3566 O O . MET B 1 163 ? 13.391 23.016 4.57 1 97.44 163 MET B O 1
ATOM 3570 N N . VAL B 1 164 ? 13.328 21.609 2.818 1 95.25 164 VAL B N 1
ATOM 3571 C CA . VAL B 1 164 ? 14.727 21.219 2.947 1 95.25 164 VAL B CA 1
ATOM 3572 C C . VAL B 1 164 ? 15.617 22.453 2.76 1 95.25 164 VAL B C 1
ATOM 3574 O O . VAL B 1 164 ? 16.562 22.672 3.533 1 95.25 164 VAL B O 1
ATOM 3577 N N . GLN B 1 165 ? 15.289 23.25 1.821 1 93.56 165 GLN B N 1
ATOM 3578 C CA . GLN B 1 165 ? 16.062 24.438 1.515 1 93.56 165 GLN B CA 1
ATOM 3579 C C . GLN B 1 165 ? 15.984 25.469 2.645 1 93.56 165 GLN B C 1
ATOM 3581 O O . GLN B 1 165 ? 16.922 26.219 2.885 1 93.56 165 GLN B O 1
ATOM 3586 N N . ASN B 1 166 ? 14.938 25.469 3.324 1 93.12 166 ASN B N 1
ATOM 3587 C CA . ASN B 1 166 ? 14.719 26.453 4.375 1 93.12 166 ASN B CA 1
ATOM 3588 C C . ASN B 1 166 ? 15.094 25.906 5.75 1 93.12 166 ASN B C 1
ATOM 3590 O O . ASN B 1 166 ? 14.758 26.5 6.773 1 93.12 166 ASN B O 1
ATOM 3594 N N . GLY B 1 167 ? 15.734 24.719 5.812 1 90.81 167 GLY B N 1
ATOM 3595 C CA . GLY B 1 167 ? 16.328 24.203 7.043 1 90.81 167 GLY B CA 1
ATOM 3596 C C . GLY B 1 167 ? 15.414 23.25 7.785 1 90.81 167 GLY B C 1
ATOM 3597 O O . GLY B 1 167 ? 15.703 22.875 8.922 1 90.81 167 GLY B O 1
ATOM 3598 N N . GLY B 1 168 ? 14.219 23.016 7.18 1 94.62 168 GLY B N 1
ATOM 3599 C CA . GLY B 1 168 ? 13.406 21.984 7.805 1 94.62 168 GLY B CA 1
ATOM 3600 C C . GLY B 1 168 ? 11.922 22.172 7.559 1 94.62 168 GLY B C 1
ATOM 3601 O O . GLY B 1 168 ? 11.508 23.094 6.859 1 94.62 168 GLY B O 1
ATOM 3602 N N . GLY B 1 169 ? 11.172 21.25 8.094 1 97.38 169 GLY B N 1
ATOM 3603 C CA . GLY B 1 169 ? 9.727 21.219 7.965 1 97.38 169 GLY B CA 1
ATOM 3604 C C . GLY B 1 169 ? 9.109 19.953 8.539 1 97.38 169 GLY B C 1
ATOM 3605 O O . GLY B 1 169 ? 9.797 19.156 9.188 1 97.38 169 GLY B O 1
ATOM 3606 N N . HIS B 1 170 ? 7.793 19.875 8.422 1 98.56 170 HIS B N 1
ATOM 3607 C CA . HIS B 1 170 ? 7.059 18.75 8.984 1 98.56 170 HIS B CA 1
ATOM 3608 C C . HIS B 1 170 ? 5.93 18.297 8.055 1 98.56 170 HIS B C 1
ATOM 3610 O O . HIS B 1 170 ? 5.031 19.094 7.746 1 98.56 170 HIS B O 1
ATOM 3616 N N . VAL B 1 171 ? 6.062 17.125 7.559 1 98.81 171 VAL B N 1
ATOM 3617 C CA . VAL B 1 171 ? 5 16.531 6.754 1 98.81 171 VAL B CA 1
ATOM 3618 C C . VAL B 1 171 ? 4.152 15.602 7.621 1 98.81 171 VAL B C 1
ATOM 3620 O O . VAL B 1 171 ? 4.676 14.695 8.273 1 98.81 171 VAL B O 1
ATOM 3623 N N . VAL B 1 172 ? 2.871 15.852 7.68 1 98.88 172 VAL B N 1
ATOM 3624 C CA . VAL B 1 172 ? 1.915 15.016 8.398 1 98.88 172 VAL B CA 1
ATOM 3625 C C . VAL B 1 172 ? 0.987 14.32 7.41 1 98.88 172 VAL B C 1
ATOM 3627 O O . VAL B 1 172 ? 0.286 14.977 6.637 1 98.88 172 VAL B O 1
ATOM 3630 N N . ASN B 1 173 ? 1.041 13.031 7.352 1 98.88 173 ASN B N 1
ATOM 3631 C CA . ASN B 1 173 ? 0.122 12.234 6.547 1 98.88 173 ASN B CA 1
ATOM 3632 C C . ASN B 1 173 ? -0.977 11.609 7.402 1 98.88 173 ASN B C 1
ATOM 3634 O O . ASN B 1 173 ? -0.693 10.812 8.297 1 98.88 173 ASN B O 1
ATOM 3638 N N . ILE B 1 174 ? -2.223 12.023 7.137 1 98.81 174 ILE B N 1
ATOM 3639 C CA . ILE B 1 174 ? -3.359 11.383 7.789 1 98.81 174 ILE B CA 1
ATOM 3640 C C . ILE B 1 174 ? -3.703 10.078 7.066 1 98.81 174 ILE B C 1
ATOM 3642 O O . ILE B 1 174 ? -4.32 10.102 6 1 98.81 174 ILE B O 1
ATOM 3646 N N . SER B 1 175 ? -3.293 9.016 7.621 1 98.31 175 SER B N 1
ATOM 3647 C CA . SER B 1 175 ? -3.586 7.68 7.121 1 98.31 175 SER B CA 1
ATOM 3648 C C . SER B 1 175 ? -4.82 7.094 7.797 1 98.31 175 SER B C 1
ATOM 3650 O O . SER B 1 175 ? -5.84 7.777 7.938 1 98.31 175 SER B O 1
ATOM 3652 N N . SER B 1 176 ? -4.836 5.898 8.164 1 97.31 176 SER B N 1
ATOM 3653 C CA . SER B 1 176 ? -5.875 5.113 8.82 1 97.31 176 SER B CA 1
ATOM 3654 C C . SER B 1 176 ? -5.293 3.859 9.469 1 97.31 176 SER B C 1
ATOM 3656 O O . SER B 1 176 ? -4.191 3.426 9.109 1 97.31 176 SER B O 1
ATOM 3658 N N . LEU B 1 177 ? -6.043 3.367 10.438 1 96.69 177 LEU B N 1
ATOM 3659 C CA . LEU B 1 177 ? -5.707 2.02 10.883 1 96.69 177 LEU B CA 1
ATOM 3660 C C . LEU B 1 177 ? -5.676 1.047 9.711 1 96.69 177 LEU B C 1
ATOM 3662 O O . LEU B 1 177 ? -4.922 0.071 9.734 1 96.69 177 LEU B O 1
ATOM 3666 N N . GLN B 1 178 ? -6.398 1.342 8.68 1 97.12 178 GLN B N 1
ATOM 3667 C CA . GLN B 1 178 ? -6.441 0.501 7.484 1 97.12 178 GLN B CA 1
ATOM 3668 C C . GLN B 1 178 ? -5.176 0.668 6.648 1 97.12 178 GLN B C 1
ATOM 3670 O O . GLN B 1 178 ? -5.004 -0.01 5.633 1 97.12 178 GLN B O 1
ATOM 3675 N N . GLY B 1 179 ? -4.293 1.503 7.047 1 98.38 179 GLY B N 1
ATOM 3676 C CA . GLY B 1 179 ? -2.943 1.542 6.508 1 98.38 179 GLY B CA 1
ATOM 3677 C C . GLY B 1 179 ? -2.008 0.545 7.164 1 98.38 179 GLY B C 1
ATOM 3678 O O . GLY B 1 179 ? -0.896 0.316 6.684 1 98.38 179 GLY B O 1
ATOM 3679 N N . ARG B 1 180 ? -2.531 -0.076 8.234 1 97.06 180 ARG B N 1
ATOM 3680 C CA . ARG B 1 180 ? -1.709 -0.992 9.023 1 97.06 180 ARG B CA 1
ATOM 3681 C C . ARG B 1 180 ? -2.258 -2.414 8.953 1 97.06 180 ARG B C 1
ATOM 3683 O O . ARG B 1 180 ? -1.516 -3.381 9.141 1 97.06 180 ARG B O 1
ATOM 3690 N N . PHE B 1 181 ? -3.535 -2.523 8.758 1 97.06 181 PHE B N 1
ATOM 3691 C CA . PHE B 1 181 ? -4.18 -3.799 8.469 1 97.06 181 PHE B CA 1
ATOM 3692 C C . PHE B 1 181 ? -5.387 -3.604 7.562 1 97.06 181 PHE B C 1
ATOM 3694 O O . PHE B 1 181 ? -5.91 -2.492 7.445 1 97.06 181 PHE B O 1
ATOM 3701 N N . ALA B 1 182 ? -5.785 -4.664 6.875 1 98.38 182 ALA B N 1
ATOM 3702 C CA . ALA B 1 182 ? -6.879 -4.574 5.91 1 98.38 182 ALA B CA 1
ATOM 3703 C C . ALA B 1 182 ? -8.102 -5.355 6.387 1 98.38 182 ALA B C 1
ATOM 3705 O O . ALA B 1 182 ? -7.965 -6.414 7.004 1 98.38 182 ALA B O 1
ATOM 3706 N N . ILE B 1 183 ? -9.305 -4.844 6.145 1 97.94 183 ILE B N 1
ATOM 3707 C CA . ILE B 1 183 ? -10.555 -5.527 6.457 1 97.94 183 ILE B CA 1
ATOM 3708 C C . ILE B 1 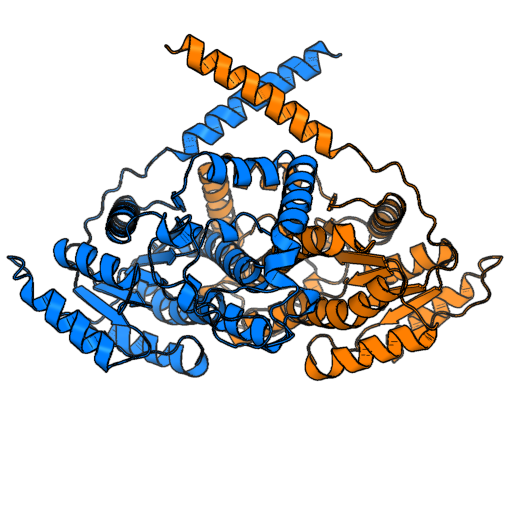183 ? -11.359 -5.758 5.18 1 97.94 183 ILE B C 1
ATOM 3710 O O . ILE B 1 183 ? -11.125 -5.09 4.164 1 97.94 183 ILE B O 1
ATOM 3714 N N . PRO B 1 184 ? -12.281 -6.711 5.172 1 98.44 184 PRO B N 1
ATOM 3715 C CA . PRO B 1 184 ? -13.086 -6.973 3.977 1 98.44 184 PRO B CA 1
ATOM 3716 C C . PRO B 1 184 ? -13.914 -5.762 3.547 1 98.44 184 PRO B C 1
ATOM 3718 O O . PRO B 1 184 ? -14.305 -4.949 4.387 1 98.44 184 PRO B O 1
ATOM 3721 N N . TYR B 1 185 ? -14.062 -5.621 2.193 1 98 185 TYR B N 1
ATOM 3722 C CA . TYR B 1 185 ? -14.969 -4.68 1.546 1 98 185 TYR B CA 1
ATOM 3723 C C . TYR B 1 185 ? -14.398 -3.264 1.592 1 98 185 TYR B C 1
ATOM 3725 O O . TYR B 1 185 ? -15.148 -2.287 1.51 1 98 185 TYR B O 1
ATOM 3733 N N . ARG B 1 186 ? -13.07 -3.199 1.815 1 98.25 186 ARG B N 1
ATOM 3734 C CA . ARG B 1 186 ? -12.359 -1.923 1.863 1 98.25 186 ARG B CA 1
ATOM 3735 C C . ARG B 1 186 ? -11.078 -1.974 1.038 1 98.25 186 ARG B C 1
ATOM 3737 O O . ARG B 1 186 ? -10.125 -1.253 1.325 1 98.25 186 ARG B O 1
ATOM 3744 N N . SER B 1 187 ? -11 -2.824 0.043 1 98.56 187 SER B N 1
ATOM 3745 C CA . SER B 1 187 ? -9.773 -3.184 -0.65 1 98.56 187 SER B CA 1
ATOM 3746 C C . SER B 1 187 ? -9.062 -1.949 -1.203 1 98.56 187 SER B C 1
ATOM 3748 O O . SER B 1 187 ? -7.879 -1.739 -0.949 1 98.56 187 SER B O 1
ATOM 3750 N N . ALA B 1 188 ? -9.789 -1.073 -1.928 1 98.75 188 ALA B N 1
ATOM 3751 C CA . ALA B 1 188 ? -9.172 0.077 -2.584 1 98.75 188 ALA B CA 1
ATOM 3752 C C . ALA B 1 188 ? -8.625 1.066 -1.557 1 98.75 188 ALA B C 1
ATOM 3754 O O . ALA B 1 188 ? -7.531 1.605 -1.726 1 98.75 188 ALA B O 1
ATOM 3755 N N . TYR B 1 189 ? -9.375 1.275 -0.494 1 98.69 189 TYR B N 1
ATOM 3756 C CA . TYR B 1 189 ? -8.984 2.201 0.562 1 98.69 189 TYR B CA 1
ATOM 3757 C C . TYR B 1 189 ? -7.77 1.682 1.318 1 98.69 189 TYR B C 1
ATOM 3759 O O . TYR B 1 189 ? -6.793 2.41 1.516 1 98.69 189 TYR B O 1
ATOM 3767 N N . ALA B 1 190 ? -7.809 0.398 1.712 1 98.81 190 ALA B N 1
ATOM 3768 C CA . ALA B 1 190 ? -6.699 -0.208 2.441 1 98.81 190 ALA B CA 1
ATOM 3769 C C . ALA B 1 190 ? -5.426 -0.2 1.604 1 98.81 190 ALA B C 1
ATOM 3771 O O . ALA B 1 190 ? -4.34 0.087 2.115 1 98.81 190 ALA B O 1
ATOM 3772 N N . ALA B 1 191 ? -5.551 -0.494 0.338 1 98.94 191 ALA B N 1
ATOM 3773 C CA . ALA B 1 191 ? -4.391 -0.501 -0.548 1 98.94 191 ALA B CA 1
ATOM 3774 C C . ALA B 1 191 ? -3.729 0.872 -0.595 1 98.94 191 ALA B C 1
ATOM 3776 O O . ALA B 1 191 ? -2.51 0.986 -0.44 1 98.94 191 ALA B O 1
ATOM 3777 N N . ALA B 1 192 ? -4.508 1.893 -0.773 1 98.94 192 ALA B N 1
ATOM 3778 C CA . ALA B 1 192 ? -3.977 3.248 -0.883 1 98.94 192 ALA B CA 1
ATOM 3779 C C . ALA B 1 192 ? -3.322 3.688 0.423 1 98.94 192 ALA B C 1
ATOM 3781 O O . ALA B 1 192 ? -2.244 4.289 0.414 1 98.94 192 ALA B O 1
ATOM 3782 N N . LYS B 1 193 ? -3.98 3.404 1.55 1 98.94 193 LYS B N 1
ATOM 3783 C CA . LYS B 1 193 ? -3.449 3.832 2.84 1 98.94 193 LYS B CA 1
ATOM 3784 C C . LYS B 1 193 ? -2.205 3.029 3.215 1 98.94 193 LYS B C 1
ATOM 3786 O O . LYS B 1 193 ? -1.292 3.555 3.857 1 98.94 193 LYS B O 1
ATOM 3791 N N . HIS B 1 194 ? -2.115 1.752 2.789 1 98.88 194 HIS B N 1
ATOM 3792 C CA . HIS B 1 194 ? -0.883 0.99 2.949 1 98.88 194 HIS B CA 1
ATOM 3793 C C . HIS B 1 194 ? 0.248 1.59 2.121 1 98.88 194 HIS B C 1
ATOM 3795 O O . HIS B 1 194 ? 1.392 1.655 2.578 1 98.88 194 HIS B O 1
ATOM 3801 N N . ALA B 1 195 ? -0.093 1.939 0.912 1 98.94 195 ALA B N 1
ATOM 3802 C CA . ALA B 1 195 ? 0.91 2.578 0.064 1 98.94 195 ALA B CA 1
ATOM 3803 C C . ALA B 1 195 ? 1.443 3.854 0.71 1 98.94 195 ALA B C 1
ATOM 3805 O O . ALA B 1 195 ? 2.654 4.082 0.742 1 98.94 195 ALA B O 1
ATOM 3806 N N . LEU B 1 196 ? 0.547 4.656 1.239 1 98.94 196 LEU B N 1
ATOM 3807 C CA . LEU B 1 196 ? 0.935 5.906 1.886 1 98.94 196 LEU B CA 1
ATOM 3808 C C . LEU B 1 196 ? 1.817 5.637 3.1 1 98.94 196 LEU B C 1
ATOM 3810 O O . LEU B 1 196 ? 2.773 6.375 3.352 1 98.94 196 LEU B O 1
ATOM 3814 N N . GLN B 1 197 ? 1.491 4.629 3.838 1 98.75 197 GLN B N 1
ATOM 3815 C CA . GLN B 1 197 ? 2.293 4.242 4.996 1 98.75 197 GLN B CA 1
ATOM 3816 C C . GLN B 1 197 ? 3.723 3.904 4.586 1 98.75 197 GLN B C 1
ATOM 3818 O O . GLN B 1 197 ? 4.68 4.375 5.207 1 98.75 197 GLN B O 1
ATOM 3823 N N . ALA B 1 198 ? 3.842 3.059 3.582 1 98.88 198 ALA B N 1
ATOM 3824 C CA . ALA B 1 198 ? 5.16 2.625 3.121 1 98.88 198 ALA B CA 1
ATOM 3825 C C . ALA B 1 198 ? 5.98 3.811 2.621 1 98.88 198 ALA B C 1
ATOM 3827 O O . ALA B 1 198 ? 7.16 3.941 2.957 1 98.88 198 ALA B O 1
ATOM 3828 N N . TYR B 1 199 ? 5.355 4.676 1.858 1 98.88 199 TYR B N 1
ATOM 3829 C CA . TYR B 1 199 ? 6.02 5.879 1.362 1 98.88 199 TYR B CA 1
ATOM 3830 C C . TYR B 1 199 ? 6.508 6.746 2.516 1 98.88 199 TYR B C 1
ATOM 3832 O O . TYR B 1 199 ? 7.641 7.234 2.494 1 98.88 199 TYR B O 1
ATOM 3840 N N . SER B 1 200 ? 5.676 6.93 3.479 1 98.94 200 SER B N 1
ATOM 3841 C CA . SER B 1 200 ? 5.996 7.785 4.617 1 98.94 200 SER B CA 1
ATOM 3842 C C . SER B 1 200 ? 7.176 7.23 5.41 1 98.94 200 SER B C 1
ATOM 3844 O O . SER B 1 200 ? 8.031 7.988 5.875 1 98.94 200 SER B O 1
ATOM 3846 N N . ASP B 1 201 ? 7.195 5.906 5.594 1 98.75 201 ASP B N 1
ATOM 3847 C CA . ASP B 1 201 ? 8.312 5.281 6.293 1 98.75 201 ASP B CA 1
ATOM 3848 C C . ASP B 1 201 ? 9.625 5.512 5.551 1 98.75 201 ASP B C 1
ATOM 3850 O O . ASP B 1 201 ? 10.656 5.777 6.168 1 98.75 201 ASP B O 1
ATOM 3854 N N . THR B 1 202 ? 9.586 5.387 4.238 1 98.81 202 THR B N 1
ATOM 3855 C CA . THR B 1 202 ? 10.766 5.613 3.416 1 98.81 202 THR B CA 1
ATOM 3856 C C . THR B 1 202 ? 11.188 7.078 3.467 1 98.81 202 THR B C 1
ATOM 3858 O O . THR B 1 202 ? 12.359 7.383 3.705 1 98.81 202 THR B O 1
ATOM 3861 N N . LEU B 1 203 ? 10.219 7.938 3.301 1 98.75 203 LEU B N 1
ATOM 3862 C CA . LEU B 1 203 ? 10.477 9.375 3.291 1 98.75 203 LEU B CA 1
ATOM 3863 C C . LEU B 1 203 ? 11.109 9.82 4.605 1 98.75 203 LEU B C 1
ATOM 3865 O O . LEU B 1 203 ? 12.094 10.562 4.605 1 98.75 203 LEU B O 1
ATOM 3869 N N . ARG B 1 204 ? 10.531 9.391 5.723 1 98.56 204 ARG B N 1
ATOM 3870 C CA . ARG B 1 204 ? 11.008 9.773 7.047 1 98.56 204 ARG B CA 1
ATOM 3871 C C . ARG B 1 204 ? 12.5 9.492 7.195 1 98.56 204 ARG B C 1
ATOM 3873 O O . ARG B 1 204 ? 13.258 10.344 7.672 1 98.56 204 ARG B O 1
ATOM 3880 N N . ALA B 1 205 ? 12.906 8.312 6.762 1 98.5 205 ALA B N 1
ATOM 3881 C CA . ALA B 1 205 ? 14.312 7.934 6.863 1 98.5 205 ALA B CA 1
ATOM 3882 C C . ALA B 1 205 ? 15.18 8.812 5.969 1 98.5 205 ALA B C 1
ATOM 3884 O O . ALA B 1 205 ? 16.234 9.281 6.387 1 98.5 205 ALA B O 1
ATOM 3885 N N . GLU B 1 206 ? 14.75 9.062 4.781 1 98 206 GLU B N 1
ATOM 3886 C CA . GLU B 1 206 ? 15.562 9.727 3.764 1 98 206 GLU B CA 1
ATOM 3887 C C . GLU B 1 206 ? 15.75 11.211 4.082 1 98 206 GLU B C 1
ATOM 3889 O O . GLU B 1 206 ? 16.766 11.797 3.729 1 98 206 GLU B O 1
ATOM 3894 N N . VAL B 1 207 ? 14.773 11.812 4.785 1 97.44 207 VAL B N 1
ATOM 3895 C CA . VAL B 1 207 ? 14.844 13.258 4.965 1 97.44 207 VAL B CA 1
ATOM 3896 C C . VAL B 1 207 ? 15.25 13.578 6.402 1 97.44 207 VAL B C 1
ATOM 3898 O O . VAL B 1 207 ? 15.305 14.75 6.789 1 97.44 207 VAL B O 1
ATOM 3901 N N . ALA B 1 208 ? 15.484 12.586 7.16 1 95.19 208 ALA B N 1
ATOM 3902 C CA . ALA B 1 208 ? 15.805 12.781 8.57 1 95.19 208 ALA B CA 1
ATOM 3903 C C . ALA B 1 208 ? 17.016 13.688 8.734 1 95.19 208 ALA B C 1
ATOM 3905 O O . ALA B 1 208 ? 17.047 14.547 9.625 1 95.19 208 ALA B O 1
ATOM 3906 N N . SER B 1 209 ? 17.969 13.578 7.875 1 93.62 209 SER B N 1
ATOM 3907 C CA . SER B 1 209 ? 19.203 14.352 7.977 1 93.62 209 SER B CA 1
ATOM 3908 C C . SER B 1 209 ? 19.031 15.75 7.395 1 93.62 209 SER B C 1
ATOM 3910 O O . SER B 1 209 ? 19.938 16.578 7.477 1 93.62 209 SER B O 1
ATOM 3912 N N . LYS B 1 210 ? 17.859 16.016 6.844 1 94.69 210 LYS B N 1
ATOM 3913 C CA . LYS B 1 210 ? 17.641 17.281 6.156 1 94.69 210 LYS B CA 1
ATOM 3914 C C . LYS B 1 210 ? 16.766 18.203 6.988 1 94.69 210 LYS B C 1
ATOM 3916 O O . LYS B 1 210 ? 16.297 19.234 6.492 1 94.69 210 LYS B O 1
ATOM 3921 N N . GLY B 1 211 ? 16.469 17.766 8.18 1 94.06 211 GLY B N 1
ATOM 3922 C CA . GLY B 1 211 ? 15.727 18.625 9.102 1 94.06 211 GLY B CA 1
ATOM 3923 C C . GLY B 1 211 ? 14.227 18.547 8.922 1 94.06 211 GLY B C 1
ATOM 3924 O O . GLY B 1 211 ? 13.484 19.328 9.523 1 94.06 211 GLY B O 1
ATOM 3925 N N . VAL B 1 212 ? 13.75 17.672 8.055 1 97.5 212 VAL B N 1
ATOM 3926 C CA . VAL B 1 212 ? 12.32 17.531 7.82 1 97.5 212 VAL B CA 1
ATOM 3927 C C . VAL B 1 212 ? 11.781 16.328 8.609 1 97.5 212 VAL B C 1
ATOM 3929 O O . VAL B 1 212 ? 12.367 15.25 8.586 1 97.5 212 VAL B O 1
ATOM 3932 N N . LYS B 1 213 ? 10.711 16.547 9.375 1 97.56 213 LYS B N 1
ATOM 3933 C CA . LYS B 1 213 ? 10.031 15.484 10.117 1 97.56 213 LYS B CA 1
ATOM 3934 C C . LYS B 1 213 ? 8.844 14.93 9.336 1 97.56 213 LYS B C 1
ATOM 3936 O O . LYS B 1 213 ? 8.266 15.625 8.492 1 97.56 213 LYS B O 1
ATOM 3941 N N . VAL B 1 214 ? 8.562 13.68 9.539 1 98.56 214 VAL B N 1
ATOM 3942 C CA . VAL B 1 214 ? 7.406 13.031 8.93 1 98.56 214 VAL B CA 1
ATOM 3943 C C . VAL B 1 214 ? 6.59 12.312 10 1 98.56 214 VAL B C 1
ATOM 3945 O O . VAL B 1 214 ? 7.109 11.453 10.719 1 98.56 214 VAL B O 1
ATOM 3948 N N . THR B 1 215 ? 5.348 12.711 10.164 1 98.38 215 THR B N 1
ATOM 3949 C CA . THR B 1 215 ? 4.418 12.07 11.094 1 98.38 215 THR B CA 1
ATOM 3950 C C . THR B 1 215 ? 3.287 11.383 10.336 1 98.38 215 THR B C 1
ATOM 3952 O O . THR B 1 215 ? 2.709 11.953 9.414 1 98.38 215 THR B O 1
ATOM 3955 N N . VAL B 1 216 ? 3.039 10.148 10.656 1 98.75 216 VAL B N 1
ATOM 3956 C CA . VAL B 1 216 ? 1.865 9.445 10.148 1 98.75 216 VAL B CA 1
ATOM 3957 C C . VAL B 1 216 ? 0.847 9.258 11.266 1 98.75 216 VAL B C 1
ATOM 3959 O O . VAL B 1 216 ? 1.177 8.727 12.328 1 98.75 216 VAL B O 1
ATOM 3962 N N . VAL B 1 217 ? -0.344 9.766 11.062 1 98.56 217 VAL B N 1
ATOM 3963 C CA . VAL B 1 217 ? -1.452 9.578 11.992 1 98.56 217 VAL B CA 1
ATOM 3964 C C . VAL B 1 217 ? -2.408 8.523 11.461 1 98.56 217 VAL B C 1
ATOM 3966 O O . VAL B 1 217 ? -2.859 8.602 10.312 1 98.56 217 VAL B O 1
ATOM 3969 N N . SER B 1 218 ? -2.682 7.523 12.234 1 98.12 218 SER B N 1
ATOM 3970 C CA . SER B 1 218 ? -3.58 6.438 11.852 1 98.12 218 SER B CA 1
ATOM 3971 C C . SER B 1 218 ? -4.789 6.367 12.773 1 98.12 218 SER B C 1
ATOM 3973 O O . SER B 1 218 ? -4.801 5.594 13.734 1 98.12 218 SER B O 1
ATOM 3975 N N . PRO B 1 219 ? -5.828 7.094 12.422 1 97.06 219 PRO B N 1
ATOM 3976 C CA . PRO B 1 219 ? -7.039 7.059 13.242 1 97.06 219 PRO B CA 1
ATOM 3977 C C . PRO B 1 219 ? -7.938 5.863 12.922 1 97.06 219 PRO B C 1
ATOM 3979 O O . PRO B 1 219 ? -7.891 5.336 11.805 1 97.06 219 PRO B O 1
ATOM 3982 N N . GLY B 1 220 ? -8.68 5.445 13.992 1 94.56 220 GLY B N 1
ATOM 3983 C CA . GLY B 1 220 ? -9.867 4.645 13.727 1 94.56 220 GLY B CA 1
ATOM 3984 C C . GLY B 1 220 ? -11.016 5.453 13.156 1 94.56 220 GLY B C 1
ATOM 3985 O O . GLY B 1 220 ? -10.797 6.371 12.367 1 94.56 220 GLY B O 1
ATOM 3986 N N . TYR B 1 221 ? -12.156 5.137 13.5 1 92.12 221 TYR B N 1
ATOM 3987 C CA . TYR B 1 221 ? -13.328 5.836 12.977 1 92.12 221 TYR B CA 1
ATOM 3988 C C . TYR B 1 221 ? -13.445 7.227 13.594 1 92.12 221 TYR B C 1
ATOM 3990 O O . TYR B 1 221 ? -13.227 7.398 14.797 1 92.12 221 TYR B O 1
ATOM 3998 N N . ILE B 1 222 ? -13.625 8.188 12.742 1 92.44 222 ILE B N 1
ATOM 3999 C CA . ILE B 1 222 ? -13.898 9.57 13.125 1 92.44 222 ILE B CA 1
ATOM 4000 C C . ILE B 1 222 ? -15.289 9.977 12.641 1 92.44 222 ILE B C 1
ATOM 4002 O O . ILE B 1 222 ? -15.688 9.625 11.531 1 92.44 222 ILE B O 1
ATOM 4006 N N . THR B 1 223 ? -15.992 10.711 13.453 1 90.5 223 THR B N 1
ATOM 4007 C CA . THR B 1 223 ? -17.328 11.164 13.078 1 90.5 223 THR B CA 1
ATOM 4008 C C . THR B 1 223 ? -17.25 12.25 12.008 1 90.5 223 THR B C 1
ATOM 4010 O O . THR B 1 223 ? -17.156 13.438 12.328 1 90.5 223 THR B O 1
ATOM 4013 N N . THR B 1 224 ? -17.234 11.859 10.758 1 91.69 224 THR B N 1
ATOM 4014 C CA . THR B 1 224 ? -17.203 12.734 9.594 1 91.69 224 THR B CA 1
ATOM 4015 C C . THR B 1 224 ? -18.109 12.203 8.492 1 91.69 224 THR B C 1
ATOM 4017 O O . THR B 1 224 ? -18.828 11.227 8.688 1 91.69 224 THR B O 1
ATOM 4020 N N . GLN B 1 225 ? -18.047 12.859 7.406 1 85.56 225 GLN B N 1
ATOM 4021 C CA . GLN B 1 225 ? -18.844 12.438 6.27 1 85.56 225 GLN B CA 1
ATOM 4022 C C . GLN B 1 225 ? -18.094 11.445 5.391 1 85.56 225 GLN B C 1
ATOM 4024 O O . GLN B 1 225 ? -18.469 11.211 4.242 1 85.56 225 GLN B O 1
ATOM 4029 N N . LEU B 1 226 ? -17.062 10.82 5.898 1 85.75 226 LEU B N 1
ATOM 4030 C CA . LEU B 1 226 ? -16.172 9.977 5.113 1 85.75 226 LEU B CA 1
ATOM 4031 C C . LEU B 1 226 ? -16.922 8.82 4.484 1 85.75 226 LEU B C 1
ATOM 4033 O O . LEU B 1 226 ? -16.734 8.508 3.307 1 85.75 226 LEU B O 1
ATOM 4037 N N . SER B 1 227 ? -17.844 8.188 5.277 1 85.5 227 SER B N 1
ATOM 4038 C CA . SER B 1 227 ? -18.578 7.059 4.727 1 85.5 227 SER B CA 1
ATOM 4039 C C . SER B 1 227 ? -19.641 7.527 3.736 1 85.5 227 SER B C 1
ATOM 4041 O O . SER B 1 227 ? -19.859 6.891 2.703 1 85.5 227 SER B O 1
ATOM 4043 N N . VAL B 1 228 ? -20.281 8.625 4.051 1 89.69 228 VAL B N 1
ATOM 4044 C CA . VAL B 1 228 ? -21.297 9.164 3.168 1 89.69 228 VAL B CA 1
ATOM 4045 C C . VAL B 1 228 ? -20.703 9.492 1.806 1 89.69 228 VAL B C 1
ATOM 4047 O O . VAL B 1 228 ? -21.297 9.203 0.767 1 89.69 228 VAL B O 1
ATOM 4050 N N . ASN B 1 229 ? -19.484 10 1.808 1 91.75 229 ASN B N 1
ATOM 4051 C CA . ASN B 1 229 ? -18.812 10.469 0.594 1 91.75 229 ASN B CA 1
ATOM 4052 C C . ASN B 1 229 ? -18 9.359 -0.057 1 91.75 229 ASN B C 1
ATOM 4054 O O . ASN B 1 229 ? -17.406 9.562 -1.125 1 91.75 229 ASN B O 1
ATOM 4058 N N . ALA B 1 230 ? -17.938 8.156 0.574 1 94.19 230 ALA B N 1
ATOM 4059 C CA . ALA B 1 230 ? -17.172 7.047 0.011 1 94.19 230 ALA B CA 1
ATOM 4060 C C . ALA B 1 230 ? -17.719 6.633 -1.352 1 94.19 230 ALA B C 1
ATOM 4062 O O . ALA B 1 230 ? -18.906 6.863 -1.646 1 94.19 230 ALA B O 1
ATOM 4063 N N . ILE B 1 231 ? -16.828 6.059 -2.135 1 95.62 231 ILE B N 1
ATOM 4064 C CA . ILE B 1 231 ? -17.312 5.555 -3.42 1 95.62 231 ILE B CA 1
ATOM 4065 C C . ILE B 1 231 ? -17.406 4.035 -3.375 1 95.62 231 ILE B C 1
ATOM 4067 O O . ILE B 1 231 ? -16.812 3.391 -2.506 1 95.62 231 ILE B O 1
ATOM 4071 N N . THR B 1 232 ? -18.188 3.559 -4.297 1 95.56 232 THR B N 1
ATOM 4072 C CA . THR B 1 232 ? -18.438 2.121 -4.352 1 95.56 232 THR B CA 1
ATOM 4073 C C . THR B 1 232 ? -17.734 1.499 -5.559 1 95.56 232 THR B C 1
ATOM 4075 O O . THR B 1 232 ? -16.938 2.158 -6.227 1 95.56 232 THR B O 1
ATOM 4078 N N . SER B 1 233 ? -18.016 0.263 -5.828 1 94.25 233 SER B N 1
ATOM 4079 C CA . SER B 1 233 ? -17.328 -0.542 -6.832 1 94.25 233 SER B CA 1
ATOM 4080 C C . SER B 1 233 ? -17.5 0.042 -8.227 1 94.25 233 SER B C 1
ATOM 4082 O O . SER B 1 233 ? -16.688 -0.196 -9.117 1 94.25 233 SER B O 1
ATOM 4084 N N . ASP B 1 234 ? -18.531 0.891 -8.438 1 91.88 234 ASP B N 1
ATOM 4085 C CA . ASP B 1 234 ? -18.797 1.493 -9.742 1 91.88 234 ASP B CA 1
ATOM 4086 C C . ASP B 1 234 ? -18.625 3.01 -9.688 1 91.88 234 ASP B C 1
ATOM 4088 O O . ASP B 1 234 ? -19.188 3.732 -10.516 1 91.88 234 ASP B O 1
ATOM 4092 N N . ALA B 1 235 ? -18.016 3.51 -8.617 1 92.12 235 ALA B N 1
ATOM 4093 C CA . ALA B 1 235 ? -17.625 4.91 -8.445 1 92.12 235 ALA B CA 1
ATOM 4094 C C . ALA B 1 235 ? -18.812 5.742 -7.969 1 92.12 235 ALA B C 1
ATOM 4096 O O . ALA B 1 235 ? -18.703 6.949 -7.766 1 92.12 235 ALA B O 1
ATOM 4097 N N . SER B 1 236 ? -19.953 5.055 -7.816 1 93.19 236 SER B N 1
ATOM 4098 C CA . SER B 1 236 ? -21.078 5.797 -7.238 1 93.19 236 SER B CA 1
ATOM 4099 C C . SER B 1 236 ? -20.828 6.102 -5.766 1 93.19 236 SER B C 1
ATOM 4101 O O . SER B 1 236 ? -19.969 5.484 -5.133 1 93.19 236 SER B O 1
ATOM 4103 N N . GLN B 1 237 ? -21.578 7.043 -5.328 1 93.06 237 GLN B N 1
ATOM 4104 C CA . GLN B 1 237 ? -21.438 7.414 -3.922 1 93.06 237 GLN B CA 1
ATOM 4105 C C . GLN B 1 237 ? -22.141 6.398 -3.02 1 93.06 237 GLN B C 1
ATOM 4107 O O . GLN B 1 237 ? -23.234 5.926 -3.336 1 93.06 237 GLN B O 1
ATOM 4112 N N . TYR B 1 238 ? -21.5 6 -2.006 1 87.38 238 TYR B N 1
ATOM 4113 C CA . TYR B 1 238 ? -22.094 5.09 -1.031 1 87.38 238 TYR B CA 1
ATOM 4114 C C . TYR B 1 238 ? -23.312 5.715 -0.373 1 87.38 238 TYR B C 1
ATOM 4116 O O . TYR B 1 238 ? -24.375 5.09 -0.305 1 87.38 238 TYR B O 1
ATOM 4124 N N . GLY B 1 239 ? -23.203 6.996 0.151 1 87.06 239 GLY B N 1
ATOM 4125 C CA . GLY B 1 239 ? -24.328 7.824 0.504 1 87.06 239 GLY B CA 1
ATOM 4126 C C . GLY B 1 239 ? -24.922 7.492 1.864 1 87.06 239 GLY B C 1
ATOM 4127 O O . GLY B 1 239 ? -26 7.969 2.215 1 87.06 239 GLY B O 1
ATOM 4128 N N . ALA B 1 240 ? -24.281 6.637 2.621 1 86.06 240 ALA B N 1
ATOM 4129 C CA . ALA B 1 240 ? -24.812 6.27 3.928 1 86.06 240 ALA B CA 1
ATOM 4130 C C . ALA B 1 240 ? -23.781 6.492 5.027 1 86.06 240 ALA B C 1
ATOM 4132 O O . ALA B 1 240 ? -22.578 6.293 4.809 1 86.06 240 ALA B O 1
ATOM 4133 N N . MET B 1 241 ? -24.344 6.855 6.145 1 88.25 241 MET B N 1
ATOM 4134 C CA . MET B 1 241 ? -23.5 6.953 7.336 1 88.25 241 MET B CA 1
ATOM 4135 C C . MET B 1 241 ? -23.375 5.602 8.023 1 88.25 241 MET B C 1
ATOM 4137 O O . MET B 1 241 ? -24.359 5.086 8.57 1 88.25 241 MET B O 1
ATOM 4141 N N . ASP B 1 242 ? -22.188 5.062 8.039 1 87.62 242 ASP B N 1
ATOM 4142 C CA . ASP B 1 242 ? -21.969 3.814 8.766 1 87.62 242 ASP B CA 1
ATOM 4143 C C . ASP B 1 242 ? -22.078 4.031 10.273 1 87.62 242 ASP B C 1
ATOM 4145 O O . ASP B 1 242 ? -21.641 5.062 10.789 1 87.62 242 ASP B O 1
ATOM 4149 N N . THR B 1 243 ? -22.516 3.049 10.938 1 85.75 243 THR B N 1
ATOM 4150 C CA . THR B 1 243 ? -22.609 3.123 12.391 1 85.75 243 THR B CA 1
ATOM 4151 C C . THR B 1 243 ? -21.234 3.318 13.016 1 85.75 243 THR B C 1
ATOM 4153 O O . THR B 1 243 ? -21.094 4.031 14.008 1 85.75 243 THR B O 1
ATOM 4156 N N . THR B 1 244 ? -20.281 2.684 12.453 1 84.94 244 THR B N 1
ATOM 4157 C CA . THR B 1 244 ? -18.922 2.781 12.969 1 84.94 244 THR B CA 1
ATOM 4158 C C . THR B 1 244 ? -18.391 4.203 12.828 1 84.94 244 THR B C 1
ATOM 4160 O O . THR B 1 244 ? -17.703 4.711 13.719 1 84.94 244 THR B O 1
ATOM 4163 N N . THR B 1 245 ? -18.656 4.875 11.742 1 83.81 245 THR B N 1
ATOM 4164 C CA . THR B 1 245 ? -18.219 6.258 11.539 1 83.81 245 THR B CA 1
ATOM 4165 C C . THR B 1 245 ? -19 7.203 12.445 1 83.81 245 THR B C 1
ATOM 4167 O O . THR B 1 245 ? -18.438 8.102 13.055 1 83.81 245 THR B O 1
ATOM 4170 N N . ALA B 1 246 ? -20.281 6.977 12.617 1 85.94 246 ALA B N 1
ATOM 4171 C CA . ALA B 1 246 ? -21.156 7.805 13.445 1 85.94 246 ALA B CA 1
ATOM 4172 C C . ALA B 1 246 ? -20.719 7.754 14.914 1 85.94 246 ALA B C 1
ATOM 4174 O O . ALA B 1 246 ? -20.859 8.742 15.633 1 85.94 246 ALA B O 1
ATOM 4175 N N . SER B 1 247 ? -20.188 6.617 15.281 1 87.31 247 SER B N 1
ATOM 4176 C CA . SER B 1 247 ? -19.812 6.43 16.672 1 87.31 247 SER B CA 1
ATOM 4177 C C . SER B 1 247 ? -18.312 6.637 16.875 1 87.31 247 SER B C 1
ATOM 4179 O O . SER B 1 247 ? -17.766 6.273 17.906 1 87.31 247 SER B O 1
ATOM 4181 N N . GLY B 1 248 ? -17.688 7.199 15.922 1 92.19 248 GLY B N 1
ATOM 4182 C CA . GLY B 1 248 ? -16.25 7.383 15.977 1 92.19 248 GLY B CA 1
ATOM 4183 C C . GLY B 1 248 ? -15.828 8.539 16.859 1 92.19 248 GLY B C 1
ATOM 4184 O O . GLY B 1 248 ? -16.656 9.148 17.547 1 92.19 248 GLY B O 1
ATOM 4185 N N . MET B 1 249 ? -14.5 8.828 16.875 1 93.88 249 MET B N 1
ATOM 4186 C CA . MET B 1 249 ? -13.945 9.945 17.641 1 93.88 249 MET B CA 1
ATOM 4187 C C . MET B 1 249 ? -14.398 11.281 17.062 1 93.88 249 MET B C 1
ATOM 4189 O O . MET B 1 249 ? -14.586 11.398 15.844 1 93.88 249 MET B O 1
ATOM 4193 N N . ALA B 1 250 ? -14.492 12.25 17.922 1 95.75 250 ALA B N 1
ATOM 4194 C CA . ALA B 1 250 ? -14.797 13.594 17.453 1 95.75 250 ALA B CA 1
ATOM 4195 C C . ALA B 1 250 ? -13.625 14.188 16.672 1 95.75 250 ALA B C 1
ATOM 4197 O O . ALA B 1 250 ? -12.469 14.062 17.094 1 95.75 250 ALA B O 1
ATOM 4198 N N . PRO B 1 251 ? -13.906 14.852 15.539 1 97.38 251 PRO B N 1
ATOM 4199 C CA . PRO B 1 251 ? -12.828 15.453 14.742 1 97.38 251 PRO B CA 1
ATOM 4200 C C . PRO B 1 251 ? -11.938 16.375 15.562 1 97.38 251 PRO B C 1
ATOM 4202 O O . PRO B 1 251 ? -10.719 16.359 15.406 1 97.38 251 PRO B O 1
ATOM 4205 N N . ASP B 1 252 ? -12.508 17.141 16.5 1 97.19 252 ASP B N 1
ATOM 4206 C CA . ASP B 1 252 ? -11.75 18.078 17.312 1 97.19 252 ASP B CA 1
ATOM 4207 C C . ASP B 1 252 ? -10.742 17.344 18.203 1 97.19 252 ASP B C 1
ATOM 4209 O O . ASP B 1 252 ? -9.609 17.797 18.375 1 97.19 252 ASP B O 1
ATOM 4213 N N . THR B 1 253 ? -11.172 16.234 18.719 1 97.31 253 THR B N 1
ATOM 4214 C CA . THR B 1 253 ? -10.289 15.43 19.562 1 97.31 253 THR B CA 1
ATOM 4215 C C . THR B 1 253 ? -9.086 14.938 18.766 1 97.31 253 THR B C 1
ATOM 4217 O O . THR B 1 253 ? -7.945 15.023 19.219 1 97.31 253 THR B O 1
ATOM 4220 N N . VAL B 1 254 ? -9.367 14.469 17.578 1 97.94 254 VAL B N 1
ATOM 4221 C CA . VAL B 1 254 ? -8.305 13.961 16.719 1 97.94 254 VAL B CA 1
ATOM 4222 C C . VAL B 1 254 ? -7.387 15.109 16.297 1 97.94 254 VAL B C 1
ATOM 4224 O O . VAL B 1 254 ? -6.16 14.961 16.297 1 97.94 254 VAL B O 1
ATOM 4227 N N . ALA B 1 255 ? -7.934 16.266 16.016 1 98.62 255 ALA B N 1
ATOM 4228 C CA . ALA B 1 255 ? -7.164 17.438 15.602 1 98.62 255 ALA B CA 1
ATOM 4229 C C . ALA B 1 255 ? -6.191 17.875 16.688 1 98.62 255 ALA B C 1
ATOM 4231 O O . ALA B 1 255 ? -5.047 18.219 16.406 1 98.62 255 ALA B O 1
ATOM 4232 N N . HIS B 1 256 ? -6.629 17.828 17.922 1 98 256 HIS B N 1
ATOM 4233 C CA . HIS B 1 256 ? -5.758 18.188 19.031 1 98 256 HIS B CA 1
ATOM 4234 C C . HIS B 1 256 ? -4.602 17.219 19.172 1 98 256 HIS B C 1
ATOM 4236 O O . HIS B 1 256 ? -3.475 17.609 19.484 1 98 256 HIS B O 1
ATOM 4242 N N . LYS B 1 257 ? -4.91 15.938 18.953 1 97.69 257 LYS B N 1
ATOM 4243 C CA . LYS B 1 257 ? -3.855 14.93 19.016 1 97.69 257 LYS B CA 1
ATOM 4244 C C . LYS B 1 257 ? -2.844 15.117 17.891 1 97.69 257 LYS B C 1
ATOM 4246 O O . LYS B 1 257 ? -1.649 14.867 18.062 1 97.69 257 LYS B O 1
ATOM 4251 N N . ILE B 1 258 ? -3.318 15.547 16.75 1 98.38 258 ILE B N 1
ATOM 4252 C CA . ILE B 1 258 ? -2.436 15.828 15.625 1 98.38 258 ILE B CA 1
ATOM 4253 C C . ILE B 1 258 ? -1.53 17.016 15.961 1 98.38 258 ILE B C 1
ATOM 4255 O O . ILE B 1 258 ? -0.321 16.969 15.727 1 98.38 258 ILE B O 1
ATOM 4259 N N . LEU B 1 259 ? -2.074 18.094 16.531 1 98.44 259 LEU B N 1
ATOM 4260 C CA . LEU B 1 259 ? -1.278 19.25 16.953 1 98.44 259 LEU B CA 1
ATOM 4261 C C . LEU B 1 259 ? -0.194 18.828 17.938 1 98.44 259 LEU B C 1
ATOM 4263 O O . LEU B 1 259 ? 0.97 19.203 17.797 1 98.44 259 LEU B O 1
ATOM 4267 N N . GLN B 1 260 ? -0.592 18.016 18.906 1 97.44 260 GLN B N 1
ATOM 4268 C CA . GLN B 1 260 ? 0.361 17.531 19.891 1 97.44 260 GLN B CA 1
ATOM 4269 C C . GLN B 1 260 ? 1.478 16.719 19.234 1 97.44 260 GLN B C 1
ATOM 4271 O O . GLN B 1 260 ? 2.648 16.859 19.609 1 97.44 260 GLN B O 1
ATOM 4276 N N . ALA B 1 261 ? 1.083 15.891 18.328 1 96.81 261 ALA B N 1
ATOM 4277 C CA . ALA B 1 261 ? 2.064 15.062 17.625 1 96.81 261 ALA B CA 1
ATOM 4278 C C . ALA B 1 261 ? 3.062 15.922 16.859 1 96.81 261 ALA B C 1
ATOM 4280 O O . ALA B 1 261 ? 4.258 15.625 16.828 1 96.81 261 ALA B O 1
ATOM 4281 N N . VAL B 1 262 ? 2.551 16.938 16.219 1 97.75 262 VAL B N 1
ATOM 4282 C CA . VAL B 1 262 ? 3.406 17.844 15.469 1 97.75 262 VAL B CA 1
ATOM 4283 C C . VAL B 1 262 ? 4.367 18.562 16.422 1 97.75 262 VAL B C 1
ATOM 4285 O O . VAL B 1 262 ? 5.57 18.625 16.172 1 97.75 262 VAL B O 1
ATOM 4288 N N . GLU B 1 263 ? 3.867 19.078 17.5 1 96.81 263 GLU B N 1
ATOM 4289 C CA . GLU B 1 263 ? 4.676 19.812 18.469 1 96.81 263 GLU B CA 1
ATOM 4290 C C . GLU B 1 263 ? 5.73 18.906 19.109 1 96.81 263 GLU B C 1
ATOM 4292 O O . GLU B 1 263 ? 6.84 19.359 19.406 1 96.81 263 GLU B O 1
ATOM 4297 N N . ARG B 1 264 ? 5.375 17.656 19.281 1 94.38 264 ARG B N 1
ATOM 4298 C CA . ARG B 1 264 ? 6.293 16.703 19.906 1 94.38 264 ARG B CA 1
ATOM 4299 C C . ARG B 1 264 ? 7.27 16.125 18.891 1 94.38 264 ARG B C 1
ATOM 4301 O O . ARG B 1 264 ? 8.32 15.594 19.25 1 94.38 264 ARG B O 1
ATOM 4308 N N . GLY B 1 265 ? 6.891 16.203 17.656 1 95 265 GLY B N 1
ATOM 4309 C CA . GLY B 1 265 ? 7.703 15.609 16.609 1 95 265 GLY B CA 1
ATOM 4310 C C . GLY B 1 265 ? 7.566 14.102 16.531 1 95 265 GLY B C 1
ATOM 4311 O O . GLY B 1 265 ? 8.547 13.391 16.281 1 95 265 GLY B O 1
ATOM 4312 N N . ASP B 1 266 ? 6.332 13.594 16.797 1 95.38 266 ASP B N 1
ATOM 4313 C CA . ASP B 1 266 ? 6.105 12.148 16.781 1 95.38 266 ASP B CA 1
ATOM 4314 C C . ASP B 1 266 ? 6.25 11.586 15.375 1 95.38 266 ASP B C 1
ATOM 4316 O O . ASP B 1 266 ? 5.871 12.242 14.398 1 95.38 266 ASP B O 1
ATOM 4320 N N . ASN B 1 267 ? 6.793 10.367 15.297 1 96.56 267 ASN B N 1
ATOM 4321 C CA . ASN B 1 267 ? 6.891 9.688 14.008 1 96.56 267 ASN B CA 1
ATOM 4322 C C . ASN B 1 267 ? 5.555 9.078 13.602 1 96.56 267 ASN B C 1
ATOM 4324 O O . ASN B 1 267 ? 5.188 9.117 12.422 1 96.56 267 ASN B O 1
ATOM 4328 N N . GLU B 1 268 ? 4.879 8.508 14.531 1 96 268 GLU B N 1
ATOM 4329 C CA . GLU B 1 268 ? 3.635 7.789 14.281 1 96 268 GLU B CA 1
ATOM 4330 C C . GLU B 1 268 ? 2.67 7.93 15.453 1 96 268 GLU B C 1
ATOM 4332 O O . GLU B 1 268 ? 3.082 7.883 16.609 1 96 268 GLU B O 1
ATOM 4337 N N . VAL B 1 269 ? 1.392 8.125 15.141 1 95.62 269 VAL B N 1
ATOM 4338 C CA . VAL B 1 269 ? 0.326 8.203 16.141 1 95.62 269 VAL B CA 1
ATOM 4339 C C . VAL B 1 269 ? -0.815 7.27 15.742 1 95.62 269 VAL B C 1
ATOM 4341 O O . VAL B 1 269 ? -1.384 7.395 14.656 1 95.62 269 VAL B O 1
ATOM 4344 N N . ILE B 1 270 ? -1.111 6.289 16.531 1 94.94 270 ILE B N 1
ATOM 4345 C CA . ILE B 1 270 ? -2.258 5.406 16.344 1 94.94 270 ILE B CA 1
ATOM 4346 C C . ILE B 1 270 ? -3.406 5.855 17.25 1 94.94 270 ILE B C 1
ATOM 4348 O O . ILE B 1 270 ? -3.266 5.879 18.484 1 94.94 270 ILE B O 1
ATOM 4352 N N . LEU B 1 271 ? -4.484 6.27 16.625 1 94.81 271 LEU B N 1
ATOM 4353 C CA . LEU B 1 271 ? -5.645 6.746 17.359 1 94.81 271 LEU B CA 1
ATOM 4354 C C . LEU B 1 271 ? -6.82 5.789 17.219 1 94.81 271 LEU B C 1
ATOM 4356 O O . LEU B 1 271 ? -7.562 5.859 16.234 1 94.81 271 LEU B O 1
ATOM 4360 N N . GLY B 1 272 ? -7.008 4.941 18.078 1 88.81 272 GLY B N 1
ATOM 4361 C CA . GLY B 1 272 ? -8.102 3.982 18.047 1 88.81 272 GLY B CA 1
ATOM 4362 C C . GLY B 1 272 ? -8.258 3.225 19.359 1 88.81 272 GLY B C 1
ATOM 4363 O O . GLY B 1 272 ? -7.438 3.357 20.266 1 88.81 272 GLY B O 1
ATOM 4364 N N . LYS B 1 273 ? -9.383 2.51 19.438 1 86.56 273 LYS B N 1
ATOM 4365 C CA . LYS B 1 273 ? -9.633 1.659 20.609 1 86.56 273 LYS B CA 1
ATOM 4366 C C . LYS B 1 273 ? -8.555 0.59 20.75 1 86.56 273 LYS B C 1
ATOM 4368 O O . LYS B 1 273 ? -7.82 0.309 19.797 1 86.56 273 LYS B O 1
ATOM 4373 N N . PHE B 1 274 ? -8.469 0.044 21.859 1 84.44 274 PHE B N 1
ATOM 4374 C CA . PHE B 1 274 ? -7.473 -0.971 22.172 1 84.44 274 PHE B CA 1
ATOM 4375 C C . PHE B 1 274 ? -7.574 -2.148 21.203 1 84.44 274 PHE B C 1
ATOM 4377 O O . PHE B 1 274 ? -6.559 -2.686 20.766 1 84.44 274 PHE B O 1
ATOM 4384 N N . ILE B 1 275 ? -8.781 -2.479 20.875 1 86.19 275 ILE B N 1
ATOM 4385 C CA . ILE B 1 275 ? -9.008 -3.641 20.016 1 86.19 275 ILE B CA 1
ATOM 4386 C C . ILE B 1 275 ? -8.406 -3.398 18.641 1 86.19 275 ILE B C 1
ATOM 4388 O O . ILE B 1 275 ? -7.914 -4.332 18 1 86.19 275 ILE B O 1
ATOM 4392 N N . HIS B 1 276 ? -8.398 -2.143 18.188 1 87.88 276 HIS B N 1
ATOM 4393 C CA . HIS B 1 276 ? -7.832 -1.821 16.891 1 87.88 276 HIS B CA 1
ATOM 4394 C C . HIS B 1 276 ? -6.309 -1.901 16.906 1 87.88 276 HIS B C 1
ATOM 4396 O O . HIS B 1 276 ? -5.695 -2.371 15.945 1 87.88 276 HIS B O 1
ATOM 4402 N N . ARG B 1 277 ? -5.734 -1.444 17.953 1 85.44 277 ARG B N 1
ATOM 4403 C CA . ARG B 1 277 ? -4.289 -1.574 18.125 1 85.44 277 ARG B CA 1
ATOM 4404 C C . ARG B 1 277 ? -3.879 -3.041 18.203 1 85.44 277 ARG B C 1
ATOM 4406 O O . ARG B 1 277 ? -2.836 -3.43 17.672 1 85.44 277 ARG B O 1
ATOM 4413 N N . ALA B 1 278 ? -4.707 -3.816 18.906 1 85.94 278 ALA B N 1
ATOM 4414 C CA . ALA B 1 278 ? -4.457 -5.25 19.016 1 85.94 278 ALA B CA 1
ATOM 4415 C C . ALA B 1 278 ? -4.516 -5.93 17.656 1 85.94 278 ALA B C 1
ATOM 4417 O O . ALA B 1 278 ? -3.775 -6.883 17.391 1 85.94 278 ALA B O 1
ATOM 4418 N N . ALA B 1 279 ? -5.367 -5.406 16.781 1 90.94 279 ALA B N 1
ATOM 4419 C CA . ALA B 1 279 ? -5.5 -5.98 15.445 1 90.94 279 ALA B CA 1
ATOM 4420 C C . ALA B 1 279 ? -4.223 -5.785 14.633 1 90.94 279 ALA B C 1
ATOM 4422 O O . ALA B 1 279 ? -3.836 -6.66 13.859 1 90.94 279 ALA B O 1
ATOM 4423 N N . ILE B 1 280 ? -3.576 -4.645 14.812 1 91.62 280 ILE B N 1
ATOM 4424 C CA . ILE B 1 280 ? -2.301 -4.387 14.148 1 91.62 280 ILE B CA 1
ATOM 4425 C C . ILE B 1 280 ? -1.276 -5.434 14.578 1 91.62 280 ILE B C 1
ATOM 4427 O O . ILE B 1 280 ? -0.6 -6.031 13.734 1 91.62 280 ILE B O 1
ATOM 4431 N N . THR B 1 281 ? -1.24 -5.676 15.875 1 86.81 281 THR B N 1
ATOM 4432 C CA . THR B 1 281 ? -0.278 -6.617 16.438 1 86.81 281 THR B CA 1
ATOM 4433 C C . THR B 1 281 ? -0.627 -8.047 16.031 1 86.81 281 THR B C 1
ATOM 4435 O O . THR B 1 281 ? 0.259 -8.844 15.703 1 86.81 281 THR B O 1
ATOM 4438 N N . LEU B 1 282 ? -1.898 -8.359 16.062 1 88.81 282 LEU B N 1
ATOM 4439 C CA . LEU B 1 282 ? -2.363 -9.695 15.703 1 88.81 282 LEU B CA 1
ATOM 4440 C C . LEU B 1 282 ? -1.988 -10.031 14.266 1 88.81 282 LEU B C 1
ATOM 4442 O O . LEU B 1 282 ? -1.527 -11.133 13.977 1 88.81 282 LEU B O 1
ATOM 4446 N N . ARG B 1 283 ? -2.127 -9.062 13.352 1 93.69 283 ARG B N 1
ATOM 4447 C CA . ARG B 1 283 ? -1.796 -9.266 11.945 1 93.69 283 ARG B CA 1
ATOM 4448 C C . ARG B 1 283 ? -0.315 -9.586 11.773 1 93.69 283 ARG B C 1
ATOM 4450 O O . ARG B 1 283 ? 0.06 -10.359 10.883 1 93.69 283 ARG B O 1
ATOM 4457 N N . CYS B 1 284 ? 0.469 -9.055 12.633 1 90.5 284 CYS B N 1
ATOM 4458 C CA . CYS B 1 284 ? 1.914 -9.219 12.523 1 90.5 284 CYS B CA 1
ATOM 4459 C C . CYS B 1 284 ? 2.369 -10.531 13.148 1 90.5 284 CYS B C 1
ATOM 4461 O O . CYS B 1 284 ? 3.133 -11.281 12.539 1 90.5 284 CYS B O 1
ATOM 4463 N N . ILE B 1 285 ? 1.811 -10.914 14.305 1 84.19 285 ILE B N 1
ATOM 4464 C CA . ILE B 1 285 ? 2.434 -11.961 15.102 1 84.19 285 ILE B CA 1
ATOM 4465 C C . ILE B 1 285 ? 1.655 -13.266 14.945 1 84.19 285 ILE B C 1
ATOM 4467 O O . ILE B 1 285 ? 2.211 -14.359 15.109 1 84.19 285 ILE B O 1
ATOM 4471 N N . ALA B 1 286 ? 0.389 -13.117 14.664 1 88 286 ALA B N 1
ATOM 4472 C CA . ALA B 1 286 ? -0.459 -14.297 14.492 1 88 286 ALA B CA 1
ATOM 4473 C C . ALA B 1 286 ? -1.374 -14.133 13.281 1 88 286 ALA B C 1
ATOM 4475 O O . ALA B 1 286 ? -2.6 -14.133 13.414 1 88 286 ALA B O 1
ATOM 4476 N N . PRO B 1 287 ? -0.724 -14.125 12.125 1 92.38 287 PRO B N 1
ATOM 4477 C CA . PRO B 1 287 ? -1.517 -13.836 10.93 1 92.38 287 PRO B CA 1
ATOM 4478 C C . PRO B 1 287 ? -2.621 -14.867 10.695 1 92.38 287 PRO B C 1
ATOM 4480 O O . PRO B 1 287 ? -3.686 -14.523 10.172 1 92.38 287 PRO B O 1
ATOM 4483 N N . SER B 1 288 ? -2.426 -16.156 11.102 1 92 288 SER B N 1
ATOM 4484 C CA . SER B 1 288 ? -3.447 -17.172 10.891 1 92 288 SER B CA 1
ATOM 4485 C C . SER B 1 288 ? -4.73 -16.828 11.641 1 92 288 SER B C 1
ATOM 4487 O O . SER B 1 288 ? -5.832 -17.031 11.125 1 92 288 SER B O 1
ATOM 4489 N N . ILE B 1 289 ? -4.59 -16.344 12.906 1 91.31 289 ILE B N 1
ATOM 4490 C CA . ILE B 1 289 ? -5.75 -15.945 13.703 1 91.31 289 ILE B CA 1
ATOM 4491 C C . ILE B 1 289 ? -6.398 -14.703 13.086 1 91.31 289 ILE B C 1
ATOM 4493 O O . ILE B 1 289 ? -7.625 -14.633 12.969 1 91.31 289 ILE B O 1
ATOM 4497 N N . TYR B 1 290 ? -5.547 -13.75 12.719 1 94.62 290 TYR B N 1
ATOM 4498 C CA . TYR B 1 290 ? -6.035 -12.555 12.039 1 94.62 290 TYR B CA 1
ATOM 4499 C C . TYR B 1 290 ? -6.84 -12.93 10.797 1 94.62 290 TYR B C 1
ATOM 4501 O O . TYR B 1 290 ? -7.938 -12.406 10.586 1 94.62 290 TYR B O 1
ATOM 4509 N N . PHE B 1 291 ? -6.328 -13.859 9.961 1 96.62 291 PHE B N 1
ATOM 4510 C CA . PHE B 1 291 ? -7 -14.266 8.734 1 96.62 291 PHE B CA 1
ATOM 4511 C C . PHE B 1 291 ? -8.328 -14.953 9.039 1 96.62 291 PHE B C 1
ATOM 4513 O O . PHE B 1 291 ? -9.312 -14.758 8.336 1 96.62 291 PHE B O 1
ATOM 4520 N N . ALA B 1 292 ? -8.359 -15.734 10.078 1 95.31 292 ALA B N 1
ATOM 4521 C CA . ALA B 1 292 ? -9.594 -16.406 10.477 1 95.31 292 ALA B CA 1
ATOM 4522 C C . ALA B 1 292 ? -10.656 -15.398 10.898 1 95.31 292 ALA B C 1
ATOM 4524 O O . ALA B 1 292 ? -11.828 -15.539 10.539 1 95.31 292 ALA B O 1
ATOM 4525 N N . ILE B 1 293 ? -10.266 -14.414 11.633 1 96.56 293 ILE B N 1
ATOM 4526 C CA . ILE B 1 293 ? -11.18 -13.375 12.094 1 96.56 293 ILE B CA 1
ATOM 4527 C C . ILE B 1 293 ? -11.727 -12.602 10.898 1 96.56 293 ILE B C 1
ATOM 4529 O O . ILE B 1 293 ? -12.93 -12.32 10.828 1 96.56 293 ILE B O 1
ATOM 4533 N N . MET B 1 294 ? -10.883 -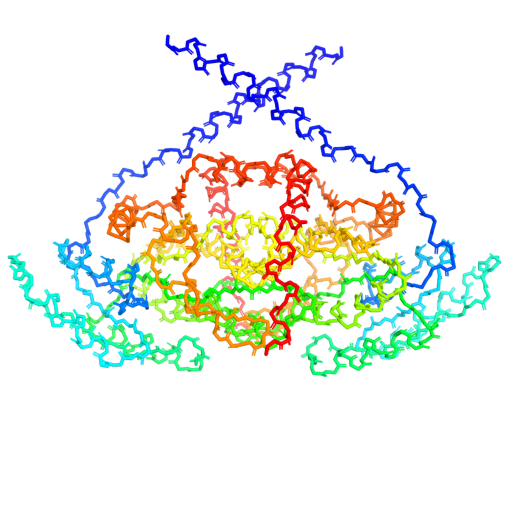12.242 9.938 1 97.88 294 MET B N 1
ATOM 4534 C CA . MET B 1 294 ? -11.312 -11.461 8.781 1 97.88 294 MET B CA 1
ATOM 4535 C C . MET B 1 294 ? -12.227 -12.289 7.879 1 97.88 294 MET B C 1
ATOM 4537 O O . MET B 1 294 ? -13.156 -11.75 7.266 1 97.88 294 MET B O 1
ATOM 4541 N N . LYS B 1 295 ? -11.922 -13.602 7.797 1 97.44 295 LYS B N 1
ATOM 4542 C CA . LYS B 1 295 ? -12.812 -14.5 7.07 1 97.44 295 LYS B CA 1
ATOM 4543 C C . LYS B 1 295 ? -14.219 -14.492 7.668 1 97.44 295 LYS B C 1
ATOM 4545 O O . LYS B 1 295 ? -15.203 -14.391 6.941 1 97.44 295 LYS B O 1
ATOM 4550 N N . SER B 1 296 ? -14.281 -14.609 8.961 1 97.62 296 SER B N 1
ATOM 4551 C CA . SER B 1 296 ? -15.562 -14.578 9.656 1 97.62 296 SER B CA 1
ATOM 4552 C C . SER B 1 296 ? -16.281 -13.242 9.469 1 97.62 296 SER B C 1
ATOM 4554 O O . SER B 1 296 ? -17.484 -13.203 9.25 1 97.62 296 SER B O 1
ATOM 4556 N N . ARG B 1 297 ? -15.539 -12.188 9.531 1 96.88 297 ARG B N 1
ATOM 4557 C CA . ARG B 1 297 ? -16.094 -10.852 9.328 1 96.88 297 ARG B CA 1
ATOM 4558 C C . ARG B 1 297 ? -16.672 -10.711 7.926 1 96.88 297 ARG B C 1
ATOM 4560 O O . ARG B 1 297 ? -17.766 -10.164 7.75 1 96.88 297 ARG B O 1
ATOM 4567 N N . ALA B 1 298 ? -15.953 -11.156 6.965 1 97.81 298 ALA B N 1
ATOM 4568 C CA . ALA B 1 298 ? -16.422 -11.078 5.582 1 97.81 298 ALA B CA 1
ATOM 4569 C C . ALA B 1 298 ? -17.75 -11.82 5.41 1 97.81 298 ALA B C 1
ATOM 4571 O O . ALA B 1 298 ? -18.656 -11.328 4.75 1 97.81 298 ALA B O 1
ATOM 4572 N N . ARG B 1 299 ? -17.812 -12.977 6 1 96.31 299 ARG B N 1
ATOM 4573 C CA . ARG B 1 299 ? -19.031 -13.781 5.914 1 96.31 299 ARG B CA 1
ATOM 4574 C C . ARG B 1 299 ? -20.219 -13.062 6.555 1 96.31 299 ARG B C 1
ATOM 4576 O O . ARG B 1 299 ? -21.312 -13.023 5.984 1 96.31 299 ARG B O 1
ATOM 4583 N N . LYS B 1 300 ? -20 -12.469 7.688 1 95.31 300 LYS B N 1
ATOM 4584 C CA . LYS B 1 300 ? -21.062 -11.797 8.438 1 95.31 300 LYS B CA 1
ATOM 4585 C C . LYS B 1 300 ? -21.578 -10.578 7.688 1 95.31 300 LYS B C 1
ATOM 4587 O O . LYS B 1 300 ? -22.766 -10.25 7.77 1 95.31 300 LYS B O 1
ATOM 4592 N N . GLU B 1 301 ? -20.656 -9.938 6.91 1 94.31 301 GLU B N 1
ATOM 4593 C CA . GLU B 1 301 ? -21.031 -8.68 6.266 1 94.31 301 GLU B CA 1
ATOM 4594 C C . GLU B 1 301 ? -21.406 -8.898 4.801 1 94.31 301 GLU B C 1
ATOM 4596 O O . GLU B 1 301 ? -21.703 -7.945 4.086 1 94.31 301 GLU B O 1
ATOM 4601 N N . GLU B 1 302 ? -21.406 -10.125 4.336 1 92.88 302 GLU B N 1
ATOM 4602 C CA . GLU B 1 302 ? -21.562 -10.438 2.918 1 92.88 302 GLU B CA 1
ATOM 4603 C C . GLU B 1 302 ? -22.875 -9.898 2.373 1 92.88 302 GLU B C 1
ATOM 4605 O O . GLU B 1 302 ? -22.922 -9.344 1.271 1 92.88 302 GLU B O 1
ATOM 4610 N N . ASP B 1 303 ? -23.891 -9.977 3.117 1 88.75 303 ASP B N 1
ATOM 4611 C CA . ASP B 1 303 ? -25.234 -9.57 2.672 1 88.75 303 ASP B CA 1
ATOM 4612 C C . ASP B 1 303 ? -25.312 -8.055 2.484 1 88.75 303 ASP B C 1
ATOM 4614 O O . ASP B 1 303 ? -26.109 -7.562 1.689 1 88.75 303 ASP B O 1
ATOM 4618 N N . ASN B 1 304 ? -24.469 -7.324 3.248 1 85.5 304 ASN B N 1
ATOM 4619 C CA . ASN B 1 304 ? -24.438 -5.871 3.121 1 85.5 304 ASN B CA 1
ATOM 4620 C C . ASN B 1 304 ? -23.844 -5.434 1.788 1 85.5 304 ASN B C 1
ATOM 4622 O O . ASN B 1 304 ? -24.062 -4.305 1.342 1 85.5 304 ASN B O 1
ATOM 4626 N N . TYR B 1 305 ? -23.156 -6.328 1.083 1 83.81 305 TYR B N 1
ATOM 4627 C CA . TYR B 1 305 ? -22.422 -5.926 -0.107 1 83.81 305 TYR B CA 1
ATOM 4628 C C . TYR B 1 305 ? -22.812 -6.777 -1.309 1 83.81 305 TYR B C 1
ATOM 4630 O O . TYR B 1 305 ? -22.375 -6.516 -2.432 1 83.81 305 TYR B O 1
ATOM 4638 N N . SER B 1 306 ? -23.484 -7.852 -1.152 1 67.75 306 SER B N 1
ATOM 4639 C CA . SER B 1 306 ? -24 -8.656 -2.256 1 67.75 306 SER B CA 1
ATOM 4640 C C . SER B 1 306 ? -25.078 -7.914 -3.031 1 67.75 306 SER B C 1
ATOM 4642 O O . SER B 1 306 ? -25.25 -8.117 -4.234 1 67.75 306 SER B O 1
ATOM 4644 N N . HIS B 1 307 ? -25.938 -7.027 -2.416 1 56.97 307 HIS B N 1
ATOM 4645 C CA . HIS B 1 307 ? -27.109 -6.422 -3.039 1 56.97 307 HIS B CA 1
ATOM 4646 C C . HIS B 1 307 ? -26.766 -5.074 -3.67 1 56.97 307 HIS B C 1
ATOM 4648 O O . HIS B 1 307 ? -27.625 -4.422 -4.254 1 56.97 307 HIS B O 1
ATOM 4654 N N . GLN B 1 308 ? -25.734 -4.504 -3.529 1 51.31 308 GLN B N 1
ATOM 4655 C CA . GLN B 1 308 ? -25.453 -3.195 -4.109 1 51.31 308 GLN B CA 1
ATOM 4656 C C . GLN B 1 308 ? -25.422 -3.26 -5.633 1 51.31 308 GLN B C 1
ATOM 4658 O O . GLN B 1 308 ? -25.453 -2.227 -6.305 1 51.31 308 GLN B O 1
ATOM 4663 N N . LYS B 1 309 ? -25.344 -4.305 -6.402 1 43.41 309 LYS B N 1
ATOM 4664 C CA . LYS B 1 309 ? -25.406 -4.488 -7.852 1 43.41 309 LYS B CA 1
ATOM 4665 C C . LYS B 1 309 ? -26.797 -4.148 -8.383 1 43.41 309 LYS B C 1
ATOM 4667 O O . LYS B 1 309 ? -26.969 -3.916 -9.578 1 43.41 309 LYS B O 1
ATOM 4672 N N . GLN B 1 310 ? -27.938 -4.621 -7.727 1 34.69 310 GLN B N 1
ATOM 4673 C CA . GLN B 1 310 ? -29.266 -4.648 -8.344 1 34.69 310 GLN B CA 1
ATOM 4674 C C . GLN B 1 310 ? -29.922 -3.275 -8.266 1 34.69 310 GLN B C 1
ATOM 4676 O O . GLN B 1 310 ? -31.062 -3.104 -8.727 1 34.69 310 GLN B O 1
ATOM 4681 N N . SER B 1 311 ? -29.344 -2.41 -7.52 1 31.31 311 SER B N 1
ATOM 4682 C CA . SER B 1 311 ? -30.125 -1.189 -7.688 1 31.31 311 SER B CA 1
ATOM 4683 C C . SER B 1 311 ? -29.594 -0.34 -8.836 1 31.31 311 SER B C 1
ATOM 4685 O O . SER B 1 311 ? -28.375 -0.262 -9.039 1 31.31 311 SER B O 1
#

Radius of gyration: 24.51 Å; Cα contacts (8 Å, |Δi|>4): 1289; chains: 2; bounding box: 56×78×69 Å

Nearest PDB structures (foldseek):
  3gvc-assembly2_D-3  TM=8.503E-01  e=5.054E-21  Mycobacterium tuberculosis H37Rv
  3gvc-assembly1_A-2  TM=8.639E-01  e=4.118E-20  Mycobacterium tuberculosis H37Rv
  4dqx-assembly1_D  TM=8.251E-01  e=1.632E-20  Rhizobium etli CFN 42
  1yxm-assembly1_B  TM=8.217E-01  e=2.622E-19  Homo sapiens
  1yxm-assembly1_A  TM=8.265E-01  e=1.702E-19  Homo sapiens